Protein AF-A0A1I5VXQ2-F1 (afdb_monomer_lite)

Foldseek 3Di:
DDCVPPDPVDLVPDDLVSLLVLCVVLPPPPSVPDDSVVSVVSSVVSVVVVVVVVVVVVVVVVVVVVVVVVVVVVVVVVVVVVVVVVVVVVVVVVVVVVVVVVVVVVVVPPDDDDDDDDDDDDDDDDDDDDDDDPDDDPPPVVVVVVVVVVVVVVVVVVVVVVVVVVVVVVVVVVVVVVVVVVVVVVVPPPVVVVVVVVVVVVVVVVVPPPDDDDDDDDDDDDDDDDPPVPVVVVVVVVVVVVVVVVVVVVPPDPVVLVVLLVVCCVPFVASDSCVVVCVVVVQKDKDKAFWDADPVQKIWGHRPLNDDDLAIETGDNVQCVSLVNDGQKTWIAIWHDADVVGSYIYGRGTCDIPNHGSNVSNVFDALVPFDFDAFQEWDQLCDLVCLLPVLSLLCCQQFTDGQLFLEEAEEAPQLCVLVSLLSSQQSCCVVPVQEAEEEEEAQDAPVSLVVSVVRGDHHYRYDHVVDALVVRQSSLVSVLSNLSSCVSVQGGYEYEAEALLRNLVSLQVPDPAPVDADPLRGGPVSVVSSLCSSLSRGAGPVHYTYHYYHYQYDPPPGRSSVVSVVVCVVSGFWYWYADPVCVVVVNPPRTQSQPGYGHPCVSHDDPLSVVLSVLLCVVCVVPDSNVSSVVLSVLSVVDSHSVVSSVVRVVVSVVVVVVPPPDDPCPVVPDD

Radius of gyration: 40.35 Å; chains: 1; bounding box: 129×104×110 Å

Structure (mmCIF, N/CA/C/O backbone):
data_AF-A0A1I5VXQ2-F1
#
_entry.id   AF-A0A1I5VXQ2-F1
#
loop_
_atom_site.group_PDB
_atom_site.id
_atom_site.type_symbol
_atom_site.label_atom_id
_atom_site.label_alt_id
_atom_site.label_comp_id
_atom_site.label_asym_id
_atom_site.label_entity_id
_atom_site.label_seq_id
_atom_site.pdbx_PDB_ins_code
_atom_site.Cartn_x
_atom_site.Cartn_y
_atom_site.Cartn_z
_atom_site.occupancy
_atom_site.B_iso_or_equiv
_atom_site.auth_seq_id
_atom_site.auth_comp_id
_atom_site.auth_asym_id
_atom_site.auth_atom_id
_atom_site.pdbx_PDB_model_num
ATOM 1 N N . MET A 1 1 ? 4.909 31.410 27.597 1.00 44.00 1 MET A N 1
ATOM 2 C CA . MET A 1 1 ? 3.965 32.493 27.950 1.00 44.00 1 MET A CA 1
ATOM 3 C C . MET A 1 1 ? 3.699 33.287 26.690 1.00 44.00 1 MET A C 1
ATOM 5 O O . MET A 1 1 ? 4.608 33.425 25.885 1.00 44.00 1 MET A O 1
ATOM 9 N N . ASP A 1 2 ? 2.451 33.691 26.496 1.00 43.44 2 ASP A N 1
ATOM 10 C CA . ASP A 1 2 ? 1.878 34.095 25.211 1.00 43.44 2 ASP A CA 1
ATOM 11 C C . ASP A 1 2 ? 2.470 35.423 24.692 1.00 43.44 2 ASP A C 1
ATOM 13 O O . ASP A 1 2 ? 2.035 36.508 25.067 1.00 43.44 2 ASP A O 1
ATOM 17 N N . LEU A 1 3 ? 3.508 35.335 23.853 1.00 55.66 3 LEU A N 1
ATOM 18 C CA . LEU A 1 3 ? 4.083 36.457 23.093 1.00 55.66 3 LEU A CA 1
ATOM 19 C C . LEU A 1 3 ? 3.405 36.616 21.720 1.00 55.66 3 LEU A C 1
ATOM 21 O O . LEU A 1 3 ? 3.934 37.302 20.849 1.00 55.66 3 LEU A O 1
ATOM 25 N N . SER A 1 4 ? 2.244 35.988 21.509 1.00 56.12 4 SER A N 1
ATOM 26 C CA . SER A 1 4 ? 1.527 35.957 20.224 1.00 56.12 4 SER A CA 1
ATOM 27 C C . SER A 1 4 ? 1.187 37.342 19.655 1.00 56.12 4 SER A C 1
ATOM 29 O O . SER A 1 4 ? 1.007 37.464 18.448 1.00 56.12 4 SER A O 1
ATOM 31 N N . ASN A 1 5 ? 1.186 38.388 20.490 1.00 58.62 5 ASN A N 1
ATOM 32 C CA . ASN A 1 5 ? 0.961 39.781 20.091 1.00 58.62 5 ASN A CA 1
ATOM 33 C C . ASN A 1 5 ? 2.202 40.694 20.196 1.00 58.62 5 ASN A C 1
ATOM 35 O O . ASN A 1 5 ? 2.060 41.910 20.079 1.00 58.62 5 ASN A O 1
ATOM 39 N N . PHE A 1 6 ? 3.411 40.157 20.416 1.00 73.06 6 PHE A N 1
ATOM 40 C CA . PHE A 1 6 ? 4.620 40.981 20.535 1.00 73.06 6 PHE A CA 1
ATOM 41 C C . PHE A 1 6 ? 5.184 41.365 19.159 1.00 73.06 6 PHE A C 1
ATOM 43 O O . PHE A 1 6 ? 5.725 40.537 18.424 1.00 73.06 6 PHE A O 1
ATOM 50 N N . ASP A 1 7 ? 5.094 42.648 18.815 1.00 76.38 7 ASP A N 1
ATOM 51 C CA . ASP A 1 7 ? 5.579 43.189 17.547 1.00 76.38 7 ASP A CA 1
ATOM 52 C C . ASP A 1 7 ? 7.098 43.434 17.602 1.00 76.38 7 ASP A C 1
ATOM 54 O O . ASP A 1 7 ? 7.579 44.457 18.099 1.00 76.38 7 ASP A O 1
ATOM 58 N N . LEU A 1 8 ? 7.866 42.478 17.077 1.00 73.06 8 LEU A N 1
ATOM 59 C CA . LEU A 1 8 ? 9.327 42.564 16.943 1.00 73.06 8 LEU A CA 1
ATOM 60 C C . LEU A 1 8 ? 9.778 43.609 15.910 1.00 73.06 8 LEU A C 1
ATOM 62 O O . LEU A 1 8 ? 10.892 44.129 16.017 1.00 73.06 8 LEU A O 1
ATOM 66 N N . ASN A 1 9 ? 8.932 43.932 14.926 1.00 72.31 9 ASN A N 1
ATOM 67 C CA . ASN A 1 9 ? 9.263 44.871 13.854 1.00 72.31 9 ASN A CA 1
ATOM 68 C C . ASN A 1 9 ? 9.108 46.323 14.315 1.00 72.31 9 ASN A C 1
ATOM 70 O O . ASN A 1 9 ? 9.836 47.201 13.843 1.00 72.31 9 ASN A O 1
ATOM 74 N N . ASN A 1 10 ? 8.211 46.577 15.273 1.00 80.19 10 ASN A N 1
ATOM 75 C CA . ASN A 1 10 ? 8.069 47.881 15.902 1.00 80.19 10 ASN A CA 1
ATOM 76 C C . ASN A 1 10 ? 7.873 47.801 17.427 1.00 80.19 10 ASN A C 1
ATOM 78 O O . ASN A 1 10 ? 6.761 47.801 17.952 1.00 80.19 10 ASN A O 1
ATOM 82 N N . LEU A 1 11 ? 8.994 47.866 18.154 1.00 83.19 11 LEU A N 1
ATOM 83 C CA . LEU A 1 11 ? 9.034 47.836 19.622 1.00 83.19 11 LEU A CA 1
ATOM 84 C C . LEU A 1 11 ? 8.248 48.969 20.311 1.00 83.19 11 LEU A C 1
ATOM 86 O O . LEU A 1 11 ? 7.981 48.881 21.510 1.00 83.19 11 LEU A O 1
ATOM 90 N N . GLU A 1 12 ? 7.880 50.034 19.595 1.00 83.19 12 GLU A N 1
ATOM 91 C CA . GLU A 1 12 ? 7.087 51.137 20.150 1.00 83.19 12 GLU A CA 1
ATOM 92 C C . GLU A 1 12 ? 5.614 50.757 20.353 1.00 83.19 12 GLU A C 1
ATOM 94 O O . GLU A 1 12 ? 4.972 51.290 21.269 1.00 83.19 12 GLU A O 1
ATOM 99 N N . ASN A 1 13 ? 5.113 49.790 19.576 1.00 83.50 13 ASN A N 1
ATOM 100 C CA . ASN A 1 13 ? 3.732 49.307 19.630 1.00 83.50 13 ASN A CA 1
ATOM 101 C C . ASN A 1 13 ? 3.448 48.452 20.875 1.00 83.50 13 ASN A C 1
ATOM 103 O O . ASN A 1 13 ? 2.312 48.404 21.339 1.00 83.50 13 ASN A O 1
ATOM 107 N N . ASN A 1 14 ? 4.479 47.844 21.465 1.00 86.12 14 ASN A N 1
ATOM 108 C CA . ASN A 1 14 ? 4.328 46.928 22.596 1.00 86.12 14 ASN A CA 1
ATOM 109 C C . ASN A 1 14 ? 4.125 47.658 23.930 1.00 86.12 14 ASN A C 1
ATOM 111 O O . ASN A 1 14 ? 4.615 48.777 24.156 1.00 86.12 14 ASN A O 1
ATOM 115 N N . ASN A 1 15 ? 3.424 47.023 24.864 1.00 87.62 15 ASN A N 1
ATOM 116 C CA . ASN A 1 15 ? 3.231 47.566 26.203 1.00 87.62 15 ASN A CA 1
ATOM 117 C C . ASN A 1 15 ? 4.537 47.492 27.022 1.00 87.62 15 ASN A C 1
ATOM 119 O O . ASN A 1 15 ? 5.411 46.658 26.791 1.00 87.62 15 ASN A O 1
ATOM 123 N N . ILE A 1 16 ? 4.690 48.360 28.029 1.00 86.25 16 ILE A N 1
ATOM 124 C CA . ILE A 1 16 ? 5.880 48.376 28.897 1.00 86.25 16 ILE A CA 1
ATOM 125 C C . ILE A 1 16 ? 6.071 47.049 29.646 1.00 86.25 16 ILE A C 1
ATOM 127 O O . ILE A 1 16 ? 7.200 46.692 29.968 1.00 86.25 16 ILE A O 1
ATOM 131 N N . PHE A 1 17 ? 4.986 46.322 29.920 1.00 85.38 17 PHE A N 1
ATOM 132 C CA . PHE A 1 17 ? 5.044 44.995 30.527 1.00 85.38 17 PHE A CA 1
ATOM 133 C C . PHE A 1 17 ? 5.694 43.976 29.579 1.00 85.38 17 PHE A C 1
ATOM 135 O O . PHE A 1 17 ? 6.665 43.329 29.958 1.00 85.38 17 PHE A O 1
ATOM 142 N N . GLU A 1 18 ? 5.248 43.929 28.325 1.00 85.12 18 GLU A N 1
ATOM 143 C CA . GLU A 1 18 ? 5.781 43.032 27.292 1.00 85.12 18 GLU A CA 1
ATOM 144 C C . GLU A 1 18 ? 7.251 43.338 26.983 1.00 85.12 18 GLU A C 1
ATOM 146 O O . GLU A 1 18 ? 8.084 42.439 26.938 1.00 85.12 18 GLU A O 1
ATOM 151 N N . LEU A 1 19 ? 7.611 44.623 26.884 1.00 86.69 19 LEU A N 1
ATOM 152 C CA . LEU A 1 19 ? 9.002 45.048 26.702 1.00 86.69 19 LEU A CA 1
ATOM 153 C C . LEU A 1 19 ? 9.897 44.645 27.883 1.00 86.69 19 LEU A C 1
ATOM 155 O O . LEU A 1 19 ? 11.084 44.385 27.698 1.00 86.69 19 LEU A O 1
ATOM 159 N N . ARG A 1 20 ? 9.366 44.597 29.110 1.00 89.12 20 ARG A N 1
ATOM 160 C CA . ARG A 1 20 ? 10.133 44.166 30.290 1.00 89.12 20 ARG A CA 1
ATOM 161 C C . ARG A 1 20 ? 10.341 42.663 30.315 1.00 89.12 20 ARG A C 1
ATOM 163 O O . ARG A 1 20 ? 11.440 42.241 30.662 1.00 89.12 20 ARG A O 1
ATOM 170 N N . GLU A 1 21 ? 9.321 41.891 29.965 1.00 86.94 21 GLU A N 1
ATOM 171 C CA . GLU A 1 21 ? 9.427 40.434 29.872 1.00 86.94 21 GLU A CA 1
ATOM 172 C C . GLU A 1 21 ? 10.390 40.038 28.749 1.00 86.94 21 GLU A C 1
ATOM 174 O O . GLU A 1 21 ? 11.389 39.371 29.018 1.00 86.94 21 GLU A O 1
ATOM 179 N N . PHE A 1 22 ? 10.215 40.595 27.548 1.00 87.06 22 PHE A N 1
ATOM 180 C CA . PHE A 1 22 ? 11.137 40.380 26.432 1.00 87.06 22 PHE A CA 1
ATOM 181 C C . PHE A 1 22 ? 12.564 40.852 26.756 1.00 87.06 22 PHE A C 1
ATOM 183 O O . PHE A 1 22 ? 13.548 40.168 26.483 1.00 87.06 22 PHE A O 1
ATOM 190 N N . GLY A 1 23 ? 12.698 42.006 27.418 1.00 88.31 23 GLY A N 1
ATOM 191 C CA . GLY A 1 23 ? 13.985 42.515 27.882 1.00 88.31 23 GLY A CA 1
ATOM 192 C C . GLY A 1 23 ? 14.700 41.568 28.853 1.00 88.31 23 GLY A C 1
ATOM 193 O O . GLY A 1 23 ? 15.923 41.461 28.784 1.00 88.31 23 GLY A O 1
ATOM 194 N N . LYS A 1 24 ? 13.979 40.862 29.738 1.00 88.56 24 LYS A N 1
ATOM 195 C CA . LYS A 1 24 ? 14.582 39.845 30.622 1.00 88.56 24 LYS A CA 1
ATOM 196 C C . LYS A 1 24 ? 15.068 38.644 29.825 1.00 88.56 24 LYS A C 1
ATOM 198 O O . LYS A 1 24 ? 16.165 38.166 30.094 1.00 88.56 24 LYS A O 1
ATOM 203 N N . GLU A 1 25 ? 14.272 38.199 28.860 1.00 86.56 25 GLU A N 1
ATOM 204 C CA . GLU A 1 25 ? 14.551 37.020 28.041 1.00 86.56 25 GLU A CA 1
ATOM 205 C C . GLU A 1 25 ? 15.843 37.179 27.229 1.00 86.56 25 GLU A C 1
ATOM 207 O O . GLU A 1 25 ? 16.706 36.307 27.254 1.00 86.56 25 GLU A O 1
ATOM 212 N N . ILE A 1 26 ? 16.064 38.352 26.626 1.00 87.19 26 ILE A N 1
ATOM 213 C CA . ILE A 1 26 ? 17.305 38.653 25.883 1.00 87.19 26 ILE A CA 1
ATOM 214 C C . ILE A 1 26 ? 18.473 39.124 26.784 1.00 87.19 26 ILE A C 1
ATOM 216 O O . ILE A 1 26 ? 19.555 39.487 26.301 1.00 87.19 26 ILE A O 1
ATOM 220 N N . GLY A 1 27 ? 18.272 39.146 28.107 1.00 86.50 27 GLY A N 1
ATOM 221 C CA . GLY A 1 27 ? 19.312 39.422 29.102 1.00 86.50 27 GLY A CA 1
ATOM 222 C C . GLY A 1 27 ? 19.604 40.903 29.388 1.00 86.50 27 GLY A C 1
ATOM 223 O O . GLY A 1 27 ? 20.707 41.236 29.833 1.00 86.50 27 GLY A O 1
ATOM 224 N N . VAL A 1 28 ? 18.656 41.819 29.165 1.00 89.38 28 VAL A N 1
ATOM 225 C CA . VAL A 1 28 ? 18.781 43.225 29.593 1.00 89.38 28 VAL A CA 1
ATOM 226 C C . VAL A 1 28 ? 18.694 43.304 31.122 1.00 89.38 28 VAL A C 1
ATOM 228 O O . VAL A 1 28 ? 17.677 42.994 31.737 1.00 89.38 28 VAL A O 1
ATOM 231 N N . LYS A 1 29 ? 19.766 43.757 31.779 1.00 88.38 29 LYS A N 1
ATOM 232 C CA . LYS A 1 29 ? 19.790 43.909 33.244 1.00 88.38 29 LYS A CA 1
ATOM 233 C C . LYS A 1 29 ? 18.940 45.099 33.687 1.00 88.38 29 LYS A C 1
ATOM 235 O O . LYS A 1 29 ? 19.084 46.188 33.147 1.00 88.38 29 LYS A O 1
ATOM 240 N N . GLY A 1 30 ? 18.126 44.923 34.730 1.00 85.56 30 GLY A N 1
ATOM 241 C CA . GLY A 1 30 ? 17.417 46.030 35.385 1.00 85.56 30 GLY A CA 1
ATOM 242 C C . GLY A 1 30 ? 16.179 46.551 34.646 1.00 85.56 30 GLY A C 1
ATOM 243 O O . GLY A 1 30 ? 15.839 47.719 34.816 1.00 85.56 30 GLY A O 1
ATOM 244 N N . VAL A 1 31 ? 15.484 45.706 33.873 1.00 85.88 31 VAL A N 1
ATOM 245 C CA . VAL A 1 31 ? 14.305 46.073 33.053 1.00 85.88 31 VAL A CA 1
ATOM 246 C C . VAL A 1 31 ? 13.223 46.895 33.774 1.00 85.88 31 VAL A C 1
ATOM 248 O O . VAL A 1 31 ? 12.551 47.719 33.158 1.00 85.88 31 VAL A O 1
ATOM 251 N N . THR A 1 32 ? 13.055 46.723 35.088 1.00 87.12 32 THR A N 1
ATOM 252 C CA . THR A 1 32 ? 12.044 47.433 35.890 1.00 87.12 32 THR A CA 1
ATOM 253 C C . THR A 1 32 ? 12.412 48.884 36.196 1.00 87.12 32 THR A C 1
ATOM 255 O O . THR A 1 32 ? 11.531 49.662 36.561 1.00 87.12 32 THR A O 1
ATOM 258 N N . ARG A 1 33 ? 13.685 49.269 36.031 1.00 86.94 33 ARG A N 1
ATOM 259 C CA . ARG A 1 33 ? 14.201 50.615 36.336 1.00 86.94 33 ARG A CA 1
ATOM 260 C C . ARG A 1 33 ? 14.025 51.604 35.183 1.00 86.94 33 ARG A C 1
ATOM 262 O O . ARG A 1 33 ? 14.044 52.807 35.420 1.00 86.94 33 ARG A O 1
ATOM 269 N N . TYR A 1 34 ? 13.845 51.108 33.962 1.00 88.38 34 TYR A N 1
ATOM 270 C CA . TYR A 1 34 ? 13.802 51.936 32.759 1.00 88.38 34 TYR A CA 1
ATOM 271 C C . TYR A 1 34 ? 12.378 52.362 32.400 1.00 88.38 34 TYR A C 1
ATOM 273 O O . TYR A 1 34 ? 11.405 51.618 32.587 1.00 88.38 34 TYR A O 1
ATOM 281 N N . ARG A 1 35 ? 12.268 53.582 31.860 1.00 88.56 35 ARG A N 1
ATOM 282 C CA . ARG A 1 35 ? 11.053 54.065 31.187 1.00 88.56 35 ARG A CA 1
ATOM 283 C C . ARG A 1 35 ? 10.961 53.430 29.796 1.00 88.56 35 ARG A C 1
ATOM 285 O O . ARG A 1 35 ? 11.981 53.041 29.239 1.00 88.56 35 ARG A O 1
ATOM 292 N N . LYS A 1 36 ? 9.752 53.355 29.223 1.00 87.38 36 LYS A N 1
ATOM 293 C CA . LYS A 1 36 ? 9.475 52.647 27.955 1.00 87.38 36 LYS A CA 1
ATOM 294 C C . LYS A 1 36 ? 10.476 52.988 26.835 1.00 87.38 36 LYS A C 1
ATOM 296 O O . LYS A 1 36 ? 11.046 52.076 26.255 1.00 87.38 36 LYS A O 1
ATOM 301 N N . ALA A 1 37 ? 10.755 54.272 26.599 1.00 86.94 37 ALA A N 1
ATOM 302 C CA . ALA A 1 37 ? 11.704 54.708 25.567 1.00 86.94 37 ALA A CA 1
ATOM 303 C C . ALA A 1 37 ? 13.142 54.202 25.808 1.00 86.94 37 ALA A C 1
ATOM 305 O O . ALA A 1 37 ? 13.775 53.671 24.902 1.00 86.94 37 ALA A O 1
ATOM 306 N N . GLU A 1 38 ? 13.634 54.295 27.045 1.00 87.44 38 GLU A N 1
ATOM 307 C CA . GLU A 1 38 ? 14.990 53.863 27.414 1.00 87.44 38 GLU A CA 1
ATOM 308 C C . GLU A 1 38 ? 15.130 52.330 27.399 1.00 87.44 38 GLU A C 1
ATOM 310 O O . GLU A 1 38 ? 16.177 51.785 27.050 1.00 87.44 38 GLU A O 1
ATOM 315 N N . LEU A 1 39 ? 14.054 51.614 27.741 1.00 89.62 39 LEU A N 1
ATOM 316 C CA . LEU A 1 39 ? 14.008 50.157 27.669 1.00 89.62 39 LEU A CA 1
ATOM 317 C C . LEU A 1 39 ? 14.068 49.664 26.216 1.00 89.62 39 LEU A C 1
ATOM 319 O O . LEU A 1 39 ? 14.796 48.716 25.933 1.00 89.62 39 LEU A O 1
ATOM 323 N N . ILE A 1 40 ? 13.364 50.334 25.297 1.00 88.94 40 ILE A N 1
ATOM 324 C CA . ILE A 1 40 ? 13.407 50.028 23.860 1.00 88.94 40 ILE A CA 1
ATOM 325 C C . ILE A 1 40 ? 14.829 50.197 23.312 1.00 88.94 40 ILE A C 1
ATOM 327 O O . ILE A 1 40 ? 15.299 49.327 22.580 1.00 88.94 40 ILE A O 1
ATOM 331 N N . GLU A 1 41 ? 15.541 51.266 23.680 1.00 88.94 41 GLU A N 1
ATOM 332 C CA . GLU A 1 41 ? 16.927 51.460 23.231 1.00 88.94 41 GLU A CA 1
ATOM 333 C C . GLU A 1 41 ? 17.861 50.351 23.721 1.00 88.94 41 GLU A C 1
ATOM 335 O O . GLU A 1 41 ? 18.623 49.793 22.931 1.00 88.94 41 GLU A O 1
ATOM 340 N N . ARG A 1 42 ? 17.752 49.959 24.995 1.00 87.44 42 ARG A N 1
ATOM 341 C CA . ARG A 1 42 ? 18.568 48.871 25.558 1.00 87.44 42 ARG A CA 1
ATOM 342 C C . ARG A 1 42 ? 18.260 47.514 24.931 1.00 87.44 42 ARG A C 1
ATOM 344 O O . ARG A 1 42 ? 19.172 46.711 24.742 1.00 87.44 42 ARG A O 1
ATOM 351 N N . ILE A 1 43 ? 16.996 47.264 24.591 1.00 89.06 43 ILE A N 1
ATOM 352 C CA . ILE A 1 43 ? 16.579 46.062 23.860 1.00 89.06 43 ILE A CA 1
ATOM 353 C C . ILE A 1 43 ? 17.186 46.064 22.452 1.00 89.06 43 ILE A C 1
ATOM 355 O O . ILE A 1 43 ? 17.807 45.077 22.060 1.00 89.06 43 ILE A O 1
ATOM 359 N N . LYS A 1 44 ? 17.102 47.183 21.718 1.00 88.75 44 LYS A N 1
ATOM 360 C CA . LYS A 1 44 ? 17.715 47.326 20.383 1.00 88.75 44 LYS A CA 1
ATOM 361 C C . LYS A 1 44 ? 19.233 47.136 20.423 1.00 88.75 44 LYS A C 1
ATOM 363 O O . LYS A 1 44 ? 19.788 46.461 19.558 1.00 88.75 44 LYS A O 1
ATOM 368 N N . GLU A 1 45 ? 19.909 47.694 21.425 1.00 88.88 45 GLU A N 1
ATOM 369 C CA . GLU A 1 45 ? 21.356 47.528 21.601 1.00 88.88 45 GLU A CA 1
ATOM 370 C C . GLU A 1 45 ? 21.729 46.062 21.873 1.00 88.88 45 GLU A C 1
ATOM 372 O O . GLU A 1 45 ? 22.691 45.545 21.300 1.00 88.88 45 GLU A O 1
ATOM 377 N N . ARG A 1 46 ? 20.953 45.364 22.711 1.00 89.44 46 ARG A N 1
ATOM 378 C CA . ARG A 1 46 ? 21.201 43.954 23.033 1.00 89.44 46 ARG A CA 1
ATOM 379 C C . ARG A 1 46 ? 20.968 43.036 21.834 1.00 89.44 46 ARG A C 1
ATOM 381 O O . ARG A 1 46 ? 21.785 42.148 21.609 1.00 89.44 46 ARG A O 1
ATOM 388 N N . LEU A 1 47 ? 19.924 43.289 21.044 1.00 87.44 47 LEU A N 1
ATOM 389 C CA . LEU A 1 47 ? 19.648 42.551 19.807 1.00 87.44 47 LEU A CA 1
ATOM 390 C C . LEU A 1 47 ? 20.771 42.712 18.773 1.00 87.44 47 LEU A C 1
ATOM 392 O O . LEU A 1 47 ? 21.159 41.733 18.144 1.00 87.44 47 LEU A O 1
ATOM 396 N N . ARG A 1 48 ? 21.353 43.913 18.640 1.00 86.75 48 ARG A N 1
ATOM 397 C CA . ARG A 1 48 ? 22.518 44.126 17.760 1.00 86.75 48 ARG A CA 1
ATOM 398 C C . ARG A 1 48 ? 23.734 43.314 18.203 1.00 86.75 48 ARG A C 1
ATOM 400 O O . ARG A 1 48 ? 24.352 42.663 17.371 1.00 86.75 48 ARG A O 1
ATOM 407 N N . LYS A 1 49 ? 24.041 43.302 19.504 1.00 87.19 49 LYS A N 1
ATOM 408 C CA . LYS A 1 49 ? 25.167 42.513 20.038 1.00 87.19 49 LYS A CA 1
ATOM 409 C C . LYS A 1 49 ? 24.971 41.011 19.828 1.00 87.19 49 LYS A C 1
ATOM 411 O O . LYS A 1 49 ? 25.910 40.339 19.428 1.00 87.19 49 LYS A O 1
ATOM 416 N N . LEU A 1 50 ? 23.752 40.507 20.029 1.00 86.81 50 LEU A N 1
ATOM 417 C CA . LEU A 1 50 ? 23.421 39.101 19.774 1.00 86.81 50 LEU A CA 1
ATOM 418 C C . LEU A 1 50 ? 23.586 38.727 18.292 1.00 86.81 50 LEU A C 1
ATOM 420 O O . LEU A 1 50 ? 24.113 37.661 17.990 1.00 86.81 50 LEU A O 1
ATOM 424 N N . ALA A 1 51 ? 23.199 39.612 17.369 1.00 82.31 51 ALA A N 1
ATOM 425 C CA . ALA A 1 51 ? 23.400 39.390 15.937 1.00 82.31 51 ALA A CA 1
ATOM 426 C C . ALA A 1 51 ? 24.894 39.357 15.556 1.00 82.31 51 ALA A C 1
ATOM 428 O O . ALA A 1 51 ? 25.318 38.501 14.782 1.00 82.31 51 ALA A O 1
ATOM 429 N N . GLU A 1 52 ? 25.710 40.246 16.132 1.00 83.31 52 GLU A N 1
ATOM 430 C CA . GLU A 1 52 ? 27.164 40.256 15.921 1.00 83.31 52 GLU A CA 1
ATOM 431 C C . GLU A 1 52 ? 27.855 39.010 16.505 1.00 83.31 52 GLU A C 1
ATOM 433 O O . GLU A 1 52 ? 28.777 38.474 15.886 1.00 83.31 52 GLU A O 1
ATOM 438 N N . GLU A 1 53 ? 27.407 38.529 17.669 1.00 85.19 53 GLU A N 1
ATOM 439 C CA . GLU A 1 53 ? 27.892 37.293 18.302 1.00 85.19 53 GLU A CA 1
ATOM 440 C C . GLU A 1 53 ? 27.568 36.062 17.437 1.00 85.19 53 GLU A C 1
ATOM 442 O O . GLU A 1 53 ? 28.475 35.297 17.104 1.00 85.19 53 GLU A O 1
ATOM 447 N N . GLN A 1 54 ? 26.322 35.930 16.964 1.00 80.44 54 GLN A N 1
ATOM 448 C CA . GLN A 1 54 ? 25.914 34.832 16.076 1.00 80.44 54 GLN A CA 1
ATOM 449 C C . GLN A 1 54 ? 26.667 34.843 14.741 1.00 80.44 54 GLN A C 1
ATOM 451 O O . GLN A 1 54 ? 27.064 33.795 14.231 1.00 80.44 54 GLN A O 1
ATOM 456 N N . GLN A 1 55 ? 26.907 36.026 14.171 1.00 78.62 55 GLN A N 1
ATOM 457 C CA . GLN A 1 55 ? 27.637 36.140 12.913 1.00 78.62 55 GLN A CA 1
ATOM 458 C C . GLN A 1 55 ? 29.122 35.783 13.074 1.00 78.62 55 GLN A C 1
ATOM 460 O O . GLN A 1 55 ? 29.709 35.189 12.168 1.00 78.62 55 GLN A O 1
ATOM 465 N N . ARG A 1 56 ? 29.731 36.083 14.230 1.00 79.44 56 ARG A N 1
ATOM 466 C CA . ARG A 1 56 ? 31.099 35.643 14.554 1.00 79.44 56 ARG A CA 1
ATOM 467 C C . ARG A 1 56 ? 31.190 34.136 14.759 1.00 79.44 56 ARG A C 1
ATOM 469 O O . ARG A 1 56 ? 32.118 33.536 14.227 1.00 79.44 56 ARG A O 1
ATOM 476 N N . GLU A 1 57 ? 30.238 33.525 15.461 1.00 80.69 57 GLU A N 1
ATOM 477 C CA . GLU A 1 57 ? 30.190 32.063 15.618 1.00 80.69 57 GLU A CA 1
ATOM 478 C C . GLU A 1 57 ? 30.012 31.350 14.274 1.00 80.69 57 GLU A C 1
ATOM 480 O O . GLU A 1 57 ? 30.680 30.353 14.000 1.00 80.69 57 GLU A O 1
ATOM 485 N N . TRP A 1 58 ? 29.161 31.887 13.397 1.00 77.19 58 TRP A N 1
ATOM 486 C CA . TRP A 1 58 ? 28.964 31.339 12.056 1.00 77.19 58 TRP A CA 1
ATOM 487 C C . TRP A 1 58 ? 30.226 31.447 11.184 1.00 77.19 58 TRP A C 1
ATOM 489 O O . TRP A 1 58 ? 30.568 30.507 10.466 1.00 77.19 58 TRP A O 1
ATOM 499 N N . LEU A 1 59 ? 30.954 32.568 11.267 1.00 77.94 59 LEU A N 1
ATOM 500 C CA . LEU A 1 59 ? 32.228 32.748 10.562 1.00 77.94 59 LEU A CA 1
ATOM 501 C C . LEU A 1 59 ? 33.337 31.838 11.114 1.00 77.94 59 LEU A C 1
ATOM 503 O O . LEU A 1 59 ? 34.122 31.315 10.324 1.00 77.94 59 LEU A O 1
ATOM 507 N N . ALA A 1 60 ? 33.383 31.619 12.431 1.00 79.12 60 ALA A N 1
ATOM 508 C CA . ALA A 1 60 ? 34.343 30.716 13.066 1.00 79.12 60 ALA A CA 1
ATOM 509 C C . ALA A 1 60 ? 34.121 29.257 12.632 1.00 79.12 60 ALA A C 1
ATOM 511 O O . ALA A 1 60 ? 35.066 28.608 12.188 1.00 79.12 60 ALA A O 1
ATOM 512 N N . LYS A 1 61 ? 32.864 28.785 12.624 1.00 77.50 61 LYS A N 1
ATOM 513 C CA . LYS A 1 61 ? 32.517 27.438 12.136 1.00 77.50 61 LYS A CA 1
ATOM 514 C C . LYS A 1 61 ? 32.896 27.221 10.670 1.00 77.50 61 LYS A C 1
ATOM 516 O O . LYS A 1 61 ? 33.404 26.164 10.318 1.00 77.50 61 LYS A O 1
ATOM 521 N N . ARG A 1 62 ? 32.724 28.236 9.811 1.00 73.50 62 ARG A N 1
ATOM 522 C CA . ARG A 1 62 ? 33.151 28.147 8.400 1.00 73.50 62 ARG A CA 1
ATOM 523 C C . ARG A 1 62 ? 34.666 28.125 8.215 1.00 73.50 62 ARG A C 1
ATOM 525 O O . ARG A 1 62 ? 35.124 27.584 7.214 1.00 73.50 62 ARG A O 1
ATOM 532 N N . GLN A 1 63 ? 35.433 28.740 9.115 1.00 69.44 63 GLN A N 1
ATOM 533 C CA . GLN A 1 63 ? 36.896 28.681 9.063 1.00 69.44 63 GLN A CA 1
ATOM 534 C C . GLN A 1 63 ? 37.426 27.325 9.540 1.00 69.44 63 GLN A C 1
ATOM 536 O O . GLN A 1 63 ? 38.344 26.802 8.911 1.00 69.44 63 GLN A O 1
ATOM 541 N N . GLU A 1 64 ? 36.813 26.722 10.562 1.00 66.88 64 GLU A N 1
ATOM 542 C CA . GLU A 1 64 ? 37.120 25.347 10.990 1.00 66.88 64 GLU A CA 1
ATOM 543 C C . GLU A 1 64 ? 36.796 24.331 9.879 1.00 66.88 64 GLU A C 1
ATOM 545 O O . GLU A 1 64 ? 37.657 23.538 9.501 1.00 66.88 64 GLU A O 1
ATOM 550 N N . GLU A 1 65 ? 35.631 24.444 9.228 1.00 57.91 65 GLU A N 1
ATOM 551 C CA . GLU A 1 65 ? 35.253 23.592 8.082 1.00 57.91 65 GLU A CA 1
ATOM 552 C C . GLU A 1 65 ? 36.184 23.730 6.860 1.00 57.91 65 GLU A C 1
ATOM 554 O O . GLU A 1 65 ? 36.245 22.833 6.015 1.00 57.91 65 GLU A O 1
ATOM 559 N N . GLN A 1 66 ? 36.887 24.859 6.719 1.00 54.81 66 GLN A N 1
ATOM 560 C CA . GLN A 1 66 ? 37.860 25.073 5.642 1.00 54.81 66 GLN A CA 1
ATOM 561 C C . GLN A 1 66 ? 39.262 24.564 5.994 1.00 54.81 66 GLN A C 1
ATOM 563 O O . GLN A 1 66 ? 39.999 24.181 5.084 1.00 54.81 66 GLN A O 1
ATOM 568 N N . GLN A 1 67 ? 39.631 24.529 7.277 1.00 51.22 67 GLN A N 1
ATOM 569 C CA . GLN A 1 67 ? 40.915 23.982 7.724 1.00 51.22 67 GLN A CA 1
ATOM 570 C C . GLN A 1 67 ? 40.935 22.446 7.698 1.00 51.22 67 GLN A C 1
ATOM 572 O O . GLN A 1 67 ? 41.962 21.876 7.337 1.00 51.22 67 GLN A O 1
ATOM 577 N N . ASP A 1 68 ? 39.798 21.781 7.933 1.00 54.81 68 ASP A N 1
ATOM 578 C CA . ASP A 1 68 ? 39.693 20.311 7.867 1.00 54.81 68 ASP A CA 1
ATOM 579 C C . ASP A 1 68 ? 39.724 19.729 6.439 1.00 54.81 68 ASP A C 1
ATOM 581 O O . ASP A 1 68 ? 39.937 18.530 6.259 1.00 54.81 68 ASP A O 1
ATOM 585 N N . LYS A 1 69 ? 39.565 20.556 5.395 1.00 51.56 69 LYS A N 1
ATOM 586 C CA . LYS A 1 69 ? 39.600 20.101 3.988 1.00 51.56 69 LYS A CA 1
ATOM 587 C C . LYS A 1 69 ? 40.998 20.059 3.367 1.00 51.56 69 LYS A C 1
ATOM 589 O O . LYS A 1 69 ? 41.206 19.340 2.394 1.00 51.56 69 LYS A O 1
ATOM 594 N N . GLN A 1 70 ? 41.964 20.793 3.919 1.00 43.31 70 GLN A N 1
ATOM 595 C CA . GLN A 1 70 ? 43.322 20.869 3.360 1.00 43.31 70 GLN A CA 1
ATOM 596 C C . GLN A 1 70 ? 44.161 19.579 3.494 1.00 43.31 70 GLN A C 1
ATOM 598 O O . GLN A 1 70 ? 44.931 19.306 2.573 1.00 43.31 70 GLN A O 1
ATOM 603 N N . PRO A 1 71 ? 44.030 18.755 4.555 1.00 48.00 71 PRO A N 1
ATOM 604 C CA . PRO A 1 71 ? 44.758 17.485 4.641 1.00 48.00 71 PRO A CA 1
ATOM 605 C C . PRO A 1 71 ? 44.226 16.419 3.667 1.00 48.00 71 PRO A C 1
ATOM 607 O O . PRO A 1 71 ? 45.006 15.665 3.093 1.00 48.00 71 PRO A O 1
ATOM 610 N N . GLN A 1 72 ? 42.909 16.394 3.421 1.00 51.78 72 GLN A N 1
ATOM 611 C CA . GLN A 1 72 ? 42.258 15.359 2.603 1.00 51.78 72 GLN A CA 1
ATOM 612 C C . GLN A 1 72 ? 42.525 15.513 1.098 1.00 51.78 72 GLN A C 1
ATOM 614 O O . GLN A 1 72 ? 42.636 14.515 0.388 1.00 51.78 72 GLN A O 1
ATOM 619 N N . GLU A 1 73 ? 42.683 16.743 0.597 1.00 50.06 73 GLU A N 1
ATOM 620 C CA . GLU A 1 73 ? 43.056 16.969 -0.809 1.00 50.06 73 GLU A CA 1
ATOM 621 C C . GLU A 1 73 ? 44.518 16.587 -1.098 1.00 50.06 73 GLU A C 1
ATOM 623 O O . GLU A 1 73 ? 44.827 16.150 -2.207 1.00 50.06 73 GLU A O 1
ATOM 628 N N . GLN A 1 74 ? 45.415 16.693 -0.109 1.00 48.78 74 GLN A N 1
ATOM 629 C CA . GLN A 1 74 ? 46.820 16.293 -0.258 1.00 48.78 74 GLN A CA 1
ATOM 630 C C . GLN A 1 74 ? 47.001 14.770 -0.205 1.00 48.78 74 GLN A C 1
ATOM 632 O O . GLN A 1 74 ? 47.781 14.230 -0.990 1.00 48.78 74 GLN A O 1
ATOM 637 N N . GLU A 1 75 ? 46.249 14.070 0.650 1.00 53.88 75 GLU A N 1
ATOM 638 C CA . GLU A 1 75 ? 46.222 12.599 0.662 1.00 53.88 75 GLU A CA 1
ATOM 639 C C . GLU A 1 75 ? 45.608 12.038 -0.628 1.00 53.88 75 GLU A C 1
ATOM 641 O O . GLU A 1 75 ? 46.176 11.129 -1.230 1.00 53.88 75 GLU A O 1
ATOM 646 N N . ALA A 1 76 ? 44.519 12.632 -1.129 1.00 55.12 76 ALA A N 1
ATOM 647 C CA . ALA A 1 76 ? 43.906 12.207 -2.389 1.00 55.12 76 ALA A CA 1
ATOM 648 C C . ALA A 1 76 ? 44.847 12.386 -3.596 1.00 55.12 76 ALA A C 1
ATOM 650 O O . ALA A 1 76 ? 44.912 11.516 -4.462 1.00 55.12 76 ALA A O 1
ATOM 651 N N . GLN A 1 77 ? 45.627 13.472 -3.647 1.00 59.41 77 GLN A N 1
ATOM 652 C CA . GLN A 1 77 ? 46.611 13.688 -4.718 1.00 59.41 77 GLN A CA 1
ATOM 653 C C . GLN A 1 77 ? 47.807 12.727 -4.641 1.00 59.41 77 GLN A C 1
ATOM 655 O O . GLN A 1 77 ? 48.343 12.349 -5.683 1.00 59.41 77 GLN A O 1
ATOM 660 N N . GLN A 1 78 ? 48.214 12.300 -3.441 1.00 62.06 78 GLN A N 1
ATOM 661 C CA . GLN A 1 78 ? 49.268 11.292 -3.280 1.00 62.06 78 GLN A CA 1
ATOM 662 C C . GLN A 1 78 ? 48.808 9.893 -3.697 1.00 62.06 78 GLN A C 1
ATOM 664 O O . GLN A 1 78 ? 49.587 9.166 -4.308 1.00 62.06 78 GLN A O 1
ATOM 669 N N . VAL A 1 79 ? 47.550 9.535 -3.423 1.00 66.44 79 VAL A N 1
ATOM 670 C CA . VAL A 1 79 ? 46.975 8.249 -3.851 1.00 66.44 79 VAL A CA 1
ATOM 671 C C . VAL A 1 79 ? 46.851 8.191 -5.376 1.00 66.44 79 VAL A C 1
ATOM 673 O O . VAL A 1 79 ? 47.278 7.211 -5.977 1.00 66.44 79 VAL A O 1
ATOM 676 N N . ILE A 1 80 ? 46.396 9.274 -6.017 1.00 69.12 80 ILE A N 1
ATOM 677 C CA . ILE A 1 80 ? 46.293 9.347 -7.486 1.00 69.12 80 ILE A CA 1
ATOM 678 C C . ILE A 1 80 ? 47.678 9.247 -8.152 1.00 69.12 80 ILE A C 1
ATOM 680 O O . ILE A 1 80 ? 47.832 8.548 -9.148 1.00 69.12 80 ILE A O 1
ATOM 684 N N . GLN A 1 81 ? 48.715 9.878 -7.585 1.00 66.19 81 GLN A N 1
ATOM 685 C CA . GLN A 1 81 ? 50.083 9.752 -8.112 1.00 66.19 81 GLN A CA 1
ATOM 686 C C . GLN A 1 81 ? 50.675 8.347 -7.938 1.00 66.19 81 GLN A C 1
ATOM 688 O O . GLN A 1 81 ? 51.489 7.928 -8.760 1.00 66.19 81 GLN A O 1
ATOM 693 N N . GLN A 1 82 ? 50.296 7.619 -6.883 1.00 65.31 82 GLN A N 1
ATOM 694 C CA . GLN A 1 82 ? 50.729 6.233 -6.690 1.00 65.31 82 GLN A CA 1
ATOM 695 C C . GLN A 1 82 ? 50.027 5.276 -7.659 1.00 65.31 82 GLN A C 1
ATOM 697 O O . GLN A 1 82 ? 50.688 4.389 -8.199 1.00 65.31 82 GLN A O 1
ATOM 702 N N . GLU A 1 83 ? 48.737 5.488 -7.935 1.00 64.56 83 GLU A N 1
ATOM 703 C CA . GLU A 1 83 ? 47.993 4.710 -8.935 1.00 64.56 83 GLU A CA 1
ATOM 704 C C . GLU A 1 83 ? 48.520 4.963 -10.357 1.00 64.56 83 GLU A C 1
ATOM 706 O O . GLU A 1 83 ? 48.764 4.008 -11.092 1.00 64.56 83 GLU A O 1
ATOM 711 N N . GLU A 1 84 ? 48.825 6.215 -10.724 1.00 65.19 84 GLU A N 1
ATOM 712 C CA . GLU A 1 84 ? 49.411 6.531 -12.037 1.00 65.19 84 GLU A CA 1
ATOM 713 C C . GLU A 1 84 ? 50.806 5.908 -12.236 1.00 65.19 84 GLU A C 1
ATOM 715 O O . GLU A 1 84 ? 51.141 5.477 -13.341 1.00 65.19 84 GLU A O 1
ATOM 720 N N . GLN A 1 85 ? 51.622 5.821 -11.178 1.00 67.25 85 GLN A N 1
ATOM 721 C CA . GLN A 1 85 ? 52.933 5.159 -11.240 1.00 67.25 85 GLN A CA 1
ATOM 722 C C . GLN A 1 85 ? 52.814 3.634 -11.341 1.00 67.25 85 GLN A C 1
ATOM 724 O O . GLN A 1 85 ? 53.619 3.004 -12.031 1.00 67.25 85 GLN A O 1
ATOM 729 N N . GLN A 1 86 ? 51.810 3.035 -10.695 1.00 64.69 86 GLN A N 1
ATOM 730 C CA . GLN A 1 86 ? 51.521 1.606 -10.832 1.00 64.69 86 GLN A CA 1
ATOM 731 C C . GLN A 1 86 ? 51.002 1.262 -12.231 1.00 64.69 86 GLN A C 1
ATOM 733 O O . GLN A 1 86 ? 51.463 0.286 -12.823 1.00 64.69 86 GLN A O 1
ATOM 738 N N . ASP A 1 87 ? 50.122 2.086 -12.799 1.00 64.38 87 ASP A N 1
ATOM 739 C CA . ASP A 1 87 ? 49.605 1.878 -14.153 1.00 64.38 87 ASP A CA 1
ATOM 740 C C . ASP A 1 87 ? 50.689 2.048 -15.227 1.00 64.38 87 ASP A C 1
ATOM 742 O O . ASP A 1 87 ? 50.691 1.316 -16.220 1.00 64.38 87 ASP A O 1
ATOM 746 N N . GLN A 1 88 ? 51.654 2.954 -15.025 1.00 65.56 88 GLN A N 1
ATOM 747 C CA . GLN A 1 88 ? 52.813 3.089 -15.915 1.00 65.56 88 GLN A CA 1
ATOM 748 C C . GLN A 1 88 ? 53.749 1.874 -15.843 1.00 65.56 88 GLN A C 1
ATOM 750 O O . GLN A 1 88 ? 54.152 1.370 -16.890 1.00 65.56 88 GLN A O 1
ATOM 755 N N . ALA A 1 89 ? 54.021 1.343 -14.647 1.00 67.94 89 ALA A N 1
ATOM 756 C CA . ALA A 1 89 ? 54.850 0.144 -14.486 1.00 67.94 89 ALA A CA 1
ATOM 757 C C . ALA A 1 89 ? 54.211 -1.101 -15.135 1.00 67.94 89 ALA A C 1
ATOM 759 O O . ALA A 1 89 ? 54.891 -1.884 -15.796 1.00 67.94 89 ALA A O 1
ATOM 760 N N . VAL A 1 90 ? 52.885 -1.248 -15.024 1.00 66.75 90 VAL A N 1
ATOM 761 C CA . VAL A 1 90 ? 52.135 -2.348 -15.660 1.00 66.75 90 VAL A CA 1
ATOM 762 C C . VAL A 1 90 ? 52.077 -2.193 -17.187 1.00 66.75 90 VAL A C 1
ATOM 764 O O . VAL A 1 90 ? 51.989 -3.187 -17.912 1.00 66.75 90 VAL A O 1
ATOM 767 N N . GLN A 1 91 ? 52.126 -0.963 -17.711 1.00 63.72 91 GLN A N 1
ATOM 768 C CA . GLN A 1 91 ? 52.204 -0.717 -19.154 1.00 63.72 91 GLN A CA 1
ATOM 769 C C . GLN A 1 91 ? 53.600 -0.981 -19.731 1.00 63.72 91 GLN A C 1
ATOM 771 O O . GLN A 1 91 ? 53.675 -1.492 -20.849 1.00 63.72 91 GLN A O 1
ATOM 776 N N . GLU A 1 92 ? 54.672 -0.692 -18.988 1.00 63.72 92 GLU A N 1
ATOM 777 C CA . GLU A 1 92 ? 56.048 -1.018 -19.395 1.00 63.72 92 GLU A CA 1
ATOM 778 C C . GLU A 1 92 ? 56.283 -2.539 -19.420 1.00 63.72 92 GLU A C 1
ATOM 780 O O . GLU A 1 92 ? 56.740 -3.056 -20.439 1.00 63.72 92 GLU A O 1
ATOM 785 N N . GLU A 1 93 ? 55.833 -3.291 -18.403 1.00 61.75 93 GLU A N 1
ATOM 786 C CA . GLU A 1 93 ? 55.930 -4.766 -18.409 1.00 61.75 93 GLU A CA 1
ATOM 787 C C . GLU A 1 93 ? 55.154 -5.405 -19.579 1.00 61.75 93 GLU A C 1
ATOM 789 O O . GLU A 1 93 ? 55.614 -6.362 -20.203 1.00 61.75 93 GLU A O 1
ATOM 794 N N . ARG A 1 94 ? 53.995 -4.841 -19.954 1.00 57.31 94 ARG A N 1
ATOM 795 C CA . ARG A 1 94 ? 53.210 -5.318 -21.110 1.00 57.31 94 ARG A CA 1
ATOM 796 C C . ARG A 1 94 ? 53.852 -5.000 -22.461 1.00 57.31 94 ARG A C 1
ATOM 798 O O . ARG A 1 94 ? 53.528 -5.675 -23.441 1.00 57.31 94 ARG A O 1
ATOM 805 N N . GLN A 1 95 ? 54.697 -3.973 -22.546 1.00 58.03 95 GLN A N 1
ATOM 806 C CA . GLN A 1 95 ? 55.431 -3.636 -23.769 1.00 58.03 95 GLN A CA 1
ATOM 807 C C . GLN A 1 95 ? 56.671 -4.521 -23.940 1.00 58.03 95 GLN A C 1
ATOM 809 O O . GLN A 1 95 ? 56.923 -4.978 -25.059 1.00 58.03 95 GLN A O 1
ATOM 814 N N . ASP A 1 96 ? 57.360 -4.851 -22.846 1.00 57.88 96 ASP A N 1
ATOM 815 C CA . ASP A 1 96 ? 58.502 -5.773 -22.854 1.00 57.88 96 ASP A CA 1
ATOM 816 C C . ASP A 1 96 ? 58.079 -7.209 -23.231 1.00 57.88 96 ASP A C 1
ATOM 818 O O . ASP A 1 96 ? 58.718 -7.844 -24.077 1.00 57.88 96 ASP A O 1
ATOM 822 N N . ASP A 1 97 ? 56.931 -7.687 -22.732 1.00 56.22 97 ASP A N 1
ATOM 823 C CA . ASP A 1 97 ? 56.365 -8.995 -23.112 1.00 56.22 97 ASP A CA 1
ATOM 824 C C . ASP A 1 97 ? 55.936 -9.056 -24.594 1.00 56.22 97 ASP A C 1
ATOM 826 O O . ASP A 1 97 ? 56.017 -10.103 -25.248 1.00 56.22 97 ASP A O 1
ATOM 830 N N . GLN A 1 98 ? 55.503 -7.927 -25.170 1.00 55.81 98 GLN A N 1
ATOM 831 C CA . GLN A 1 98 ? 55.141 -7.843 -26.590 1.00 55.81 98 GLN A CA 1
ATOM 832 C C . GLN A 1 98 ? 56.366 -7.780 -27.512 1.00 55.81 98 GLN A C 1
ATOM 834 O O . GLN A 1 98 ? 56.300 -8.304 -28.629 1.00 55.81 98 GLN A O 1
ATOM 839 N N . GLN A 1 99 ? 57.482 -7.192 -27.065 1.00 54.75 99 GLN A N 1
ATOM 840 C CA . GLN A 1 99 ? 58.747 -7.196 -27.809 1.00 54.75 99 GLN A CA 1
ATOM 841 C C . GLN A 1 99 ? 59.422 -8.573 -27.793 1.00 54.75 99 GLN A C 1
ATOM 843 O O . GLN A 1 99 ? 59.851 -9.042 -28.851 1.00 54.75 99 GLN A O 1
ATOM 848 N N . ALA A 1 100 ? 59.410 -9.280 -26.657 1.00 53.28 100 ALA A N 1
ATOM 849 C CA . ALA A 1 100 ? 59.949 -10.641 -26.560 1.00 53.28 100 ALA A CA 1
ATOM 850 C C . ALA A 1 100 ? 59.212 -11.635 -27.486 1.00 53.28 100 ALA A C 1
ATOM 852 O O . ALA A 1 100 ? 59.836 -12.455 -28.164 1.00 53.28 100 ALA A O 1
ATOM 853 N N . GLY A 1 101 ? 57.884 -11.505 -27.609 1.00 50.44 101 GLY A N 1
ATOM 854 C CA . GLY A 1 101 ? 57.074 -12.331 -28.516 1.00 50.44 101 GLY A CA 1
ATOM 855 C C . GLY A 1 101 ? 57.254 -12.021 -30.012 1.00 50.44 101 GLY A C 1
ATOM 856 O O . GLY A 1 101 ? 56.938 -12.862 -30.862 1.00 50.44 101 GLY A O 1
ATOM 857 N N . GLN A 1 102 ? 57.761 -10.834 -30.364 1.00 52.44 102 GLN A N 1
ATOM 858 C CA . GLN A 1 102 ? 58.069 -10.460 -31.752 1.00 52.44 102 GLN A CA 1
ATOM 859 C C . GLN A 1 102 ? 59.473 -10.915 -32.180 1.00 52.44 102 GLN A C 1
ATOM 861 O O . GLN A 1 102 ? 59.641 -11.325 -33.333 1.00 52.44 102 GLN A O 1
ATOM 866 N N . GLU A 1 103 ? 60.448 -10.949 -31.265 1.00 48.84 103 GLU A N 1
ATOM 867 C CA . GLU A 1 103 ? 61.791 -11.485 -31.538 1.00 48.84 103 GLU A CA 1
ATOM 868 C C . GLU A 1 103 ? 61.796 -13.018 -31.708 1.00 48.84 103 GLU A C 1
ATOM 870 O O . GLU A 1 103 ? 62.461 -13.530 -32.614 1.00 48.84 103 GLU A O 1
ATOM 875 N N . GLU A 1 104 ? 60.975 -13.763 -30.955 1.00 47.97 104 GLU A N 1
ATOM 876 C CA . GLU A 1 104 ? 60.829 -15.221 -31.147 1.00 47.97 104 GLU A CA 1
ATOM 877 C C . GLU A 1 104 ? 60.152 -15.597 -32.478 1.00 47.97 104 GLU A C 1
ATOM 879 O O . GLU A 1 104 ? 60.470 -16.633 -33.072 1.00 47.97 104 GLU A O 1
ATOM 884 N N . ARG A 1 105 ? 59.257 -14.745 -32.999 1.00 45.38 105 ARG A N 1
ATOM 885 C CA . ARG A 1 105 ? 58.602 -14.953 -34.305 1.00 45.38 105 ARG A CA 1
ATOM 886 C C . ARG A 1 105 ? 59.497 -14.602 -35.493 1.00 45.38 105 ARG A C 1
ATOM 888 O O . ARG A 1 105 ? 59.357 -15.224 -36.546 1.00 45.38 105 ARG A O 1
ATOM 895 N N . ALA A 1 106 ? 60.419 -13.654 -35.336 1.00 43.72 106 ALA A N 1
ATOM 896 C CA . ALA A 1 106 ? 61.389 -13.298 -36.371 1.00 43.72 106 ALA A CA 1
ATOM 897 C C . ALA A 1 106 ? 62.493 -14.364 -36.527 1.00 43.72 106 ALA A C 1
ATOM 899 O O . ALA A 1 106 ? 62.919 -14.651 -37.644 1.00 43.72 106 ALA A O 1
ATOM 900 N N . ALA A 1 107 ? 62.888 -15.033 -35.437 1.00 47.47 107 ALA A N 1
ATOM 901 C CA . ALA A 1 107 ? 63.912 -16.083 -35.460 1.00 47.47 107 ALA A CA 1
ATOM 902 C C . ALA A 1 107 ? 63.457 -17.417 -36.098 1.00 47.47 107 ALA A C 1
ATOM 904 O O . ALA A 1 107 ? 64.294 -18.262 -36.413 1.00 47.47 107 ALA A O 1
ATOM 905 N N . GLN A 1 108 ? 62.151 -17.623 -36.312 1.00 46.25 108 GLN A N 1
ATOM 906 C CA . GLN A 1 108 ? 61.604 -18.851 -36.914 1.00 46.25 108 GLN A CA 1
ATOM 907 C C . GLN A 1 108 ? 61.388 -18.775 -38.437 1.00 46.25 108 GLN A C 1
ATOM 909 O O . GLN A 1 108 ? 61.062 -19.795 -39.044 1.00 46.25 108 GLN A O 1
ATOM 914 N N . LEU A 1 109 ? 61.587 -17.612 -39.074 1.00 43.66 109 LEU A N 1
ATOM 915 C CA . LEU A 1 109 ? 61.311 -17.411 -40.508 1.00 43.66 109 LEU A CA 1
ATOM 916 C C . LEU A 1 109 ? 62.551 -17.188 -41.394 1.00 43.66 109 LEU A C 1
ATOM 918 O O . LEU A 1 109 ? 62.417 -17.172 -42.616 1.00 43.66 109 LEU A O 1
ATOM 922 N N . GLU A 1 110 ? 63.760 -17.118 -40.833 1.00 40.03 110 GLU A N 1
ATOM 923 C CA . GLU A 1 110 ? 65.010 -17.047 -41.606 1.00 40.03 110 GLU A CA 1
ATOM 924 C C . GLU A 1 110 ? 65.928 -18.234 -41.274 1.00 40.03 110 GLU A C 1
ATOM 926 O O . GLU A 1 110 ? 66.736 -18.182 -40.349 1.00 40.03 110 GLU A O 1
ATOM 931 N N . GLY A 1 111 ? 65.809 -19.340 -42.022 1.00 33.16 111 GLY A N 1
ATOM 932 C CA . GLY A 1 111 ? 66.659 -20.508 -41.775 1.00 33.16 111 GLY A CA 1
ATOM 933 C C . GLY A 1 111 ? 66.465 -21.749 -42.651 1.00 33.16 111 GLY A C 1
ATOM 934 O O . GLY A 1 111 ? 66.683 -22.849 -42.155 1.00 33.16 111 GLY A O 1
ATOM 935 N N . GLU A 1 112 ? 66.099 -21.628 -43.931 1.00 33.97 112 GLU A N 1
ATOM 936 C CA . GLU A 1 112 ? 66.183 -22.745 -44.892 1.00 33.97 112 GLU A CA 1
ATOM 937 C C . GLU A 1 112 ? 67.069 -22.381 -46.096 1.00 33.97 112 GLU A C 1
ATOM 939 O O . GLU A 1 112 ? 66.617 -21.708 -47.017 1.00 33.97 112 GLU A O 1
ATOM 944 N N . ALA A 1 113 ? 68.327 -22.856 -46.106 1.00 30.11 113 ALA A N 1
ATOM 945 C CA . ALA A 1 113 ? 69.069 -23.239 -47.320 1.00 30.11 113 ALA A CA 1
ATOM 946 C C . ALA A 1 113 ? 70.420 -23.947 -47.015 1.00 30.11 113 ALA A C 1
ATOM 948 O O . ALA A 1 113 ? 71.282 -23.390 -46.343 1.00 30.11 113 ALA A O 1
ATOM 949 N N . ALA A 1 114 ? 70.610 -25.112 -47.661 1.00 31.39 114 ALA A N 1
ATOM 950 C CA . ALA A 1 114 ? 71.861 -25.804 -48.053 1.00 31.39 114 ALA A CA 1
ATOM 951 C C . ALA A 1 114 ? 72.652 -26.718 -47.059 1.00 31.39 114 ALA A C 1
ATOM 953 O O . ALA A 1 114 ? 73.161 -26.300 -46.026 1.00 31.39 114 ALA A O 1
ATOM 954 N N . GLU A 1 115 ? 72.811 -27.992 -47.471 1.00 30.23 115 GLU A N 1
ATOM 955 C CA . GLU A 1 115 ? 73.653 -29.108 -46.946 1.00 30.23 115 GLU A CA 1
ATOM 956 C C . GLU A 1 115 ? 75.184 -28.964 -47.257 1.00 30.23 115 GLU A C 1
ATOM 958 O O . GLU A 1 115 ? 75.513 -28.017 -47.973 1.00 30.23 115 GLU A O 1
ATOM 963 N N . PRO A 1 116 ? 76.143 -29.900 -46.917 1.00 38.53 116 PRO A N 1
ATOM 964 C CA . PRO A 1 116 ? 76.127 -31.156 -46.113 1.00 38.53 116 PRO A CA 1
ATOM 965 C C . PRO A 1 116 ? 77.276 -31.360 -45.048 1.00 38.53 116 PRO A C 1
ATOM 967 O O . PRO A 1 116 ? 78.237 -30.607 -44.958 1.00 38.53 116 PRO A O 1
ATOM 970 N N . LYS A 1 117 ? 77.140 -32.469 -44.279 1.00 31.23 117 LYS A N 1
ATOM 971 C CA . LYS A 1 117 ? 77.944 -33.193 -43.222 1.00 31.23 117 LYS A CA 1
ATOM 972 C C . LYS A 1 117 ? 79.507 -33.263 -43.384 1.00 31.23 117 LYS A C 1
ATOM 974 O O . LYS A 1 117 ? 79.933 -33.033 -44.510 1.00 31.23 117 LYS A O 1
ATOM 979 N N . PRO A 1 118 ? 80.374 -33.750 -42.415 1.00 41.69 118 PRO A N 1
ATOM 980 C CA . PRO A 1 118 ? 80.091 -34.729 -41.323 1.00 41.69 118 PRO A CA 1
ATOM 981 C C . PRO A 1 118 ? 80.978 -34.778 -40.006 1.00 41.69 118 PRO A C 1
ATOM 983 O O . PRO A 1 118 ? 81.990 -34.106 -39.873 1.00 41.69 118 PRO A O 1
ATOM 986 N N . LEU A 1 119 ? 80.636 -35.746 -39.116 1.00 28.50 119 LEU A N 1
ATOM 987 C CA . LEU A 1 119 ? 81.454 -36.586 -38.176 1.00 28.50 119 LEU A CA 1
ATOM 988 C C . LEU A 1 119 ? 81.648 -36.261 -36.657 1.00 28.50 119 LEU A C 1
ATOM 990 O O . LEU A 1 119 ? 82.454 -35.421 -36.289 1.00 28.50 119 LEU A O 1
ATOM 994 N N . LYS A 1 120 ? 81.145 -37.226 -35.836 1.00 30.16 120 LYS A N 1
ATOM 995 C CA . LYS A 1 120 ? 81.688 -37.834 -34.570 1.00 30.16 120 LYS A CA 1
ATOM 996 C C . LYS A 1 120 ? 81.640 -36.974 -33.284 1.00 30.16 120 LYS A C 1
ATOM 998 O O . LYS A 1 120 ? 81.928 -35.801 -33.339 1.00 30.16 120 LYS A O 1
ATOM 1003 N N . ARG A 1 121 ? 81.373 -37.450 -32.053 1.00 29.03 121 ARG A N 1
ATOM 1004 C CA . ARG A 1 121 ? 81.252 -38.750 -31.330 1.00 29.03 121 ARG A CA 1
ATOM 1005 C C . ARG A 1 121 ? 80.484 -38.418 -30.019 1.00 29.03 121 ARG A C 1
ATOM 1007 O O . ARG A 1 121 ? 80.795 -37.409 -29.413 1.00 29.03 121 ARG A O 1
ATOM 1014 N N . GLY A 1 122 ? 79.507 -39.193 -29.543 1.00 28.78 122 GLY A N 1
ATOM 1015 C CA . GLY A 1 122 ? 79.753 -40.157 -28.458 1.00 28.78 122 GLY A CA 1
ATOM 1016 C C . GLY A 1 122 ? 78.579 -40.236 -27.455 1.00 28.78 122 GLY A C 1
ATOM 1017 O O . GLY A 1 122 ? 78.101 -39.226 -26.971 1.00 28.78 122 GLY A O 1
ATOM 1018 N N . ARG A 1 123 ? 78.120 -41.472 -27.223 1.00 30.89 123 ARG A N 1
ATOM 1019 C CA . ARG A 1 123 ? 77.019 -42.017 -26.379 1.00 30.89 123 ARG A CA 1
ATOM 1020 C C . ARG A 1 123 ? 77.244 -41.887 -24.849 1.00 30.89 123 ARG A C 1
ATOM 1022 O O . ARG A 1 123 ? 78.365 -41.525 -24.510 1.00 30.89 123 ARG A O 1
ATOM 1029 N N . PRO A 1 124 ? 76.319 -42.309 -23.930 1.00 41.06 124 PRO A N 1
ATOM 1030 C CA . PRO A 1 124 ? 75.265 -43.368 -24.015 1.00 41.06 124 PRO A CA 1
ATOM 1031 C C . PRO A 1 124 ? 73.842 -42.904 -23.599 1.00 41.06 124 PRO A C 1
ATOM 1033 O O . PRO A 1 124 ? 73.707 -41.876 -22.968 1.00 41.06 124 PRO A O 1
ATOM 1036 N N . ARG A 1 125 ? 72.681 -43.469 -23.986 1.00 29.78 125 ARG A N 1
ATOM 1037 C CA . ARG A 1 125 ? 72.097 -44.818 -24.225 1.00 29.78 125 ARG A CA 1
ATOM 1038 C C . ARG A 1 125 ? 71.589 -45.574 -22.974 1.00 29.78 125 ARG A C 1
ATOM 1040 O O . ARG A 1 125 ? 72.374 -46.266 -22.338 1.00 29.78 125 ARG A O 1
ATOM 1047 N N . LYS A 1 126 ? 70.255 -45.617 -22.796 1.00 28.86 126 LYS A N 1
ATOM 1048 C CA . LYS A 1 126 ? 69.403 -46.807 -22.496 1.00 28.86 126 LYS A CA 1
ATOM 1049 C C . LYS A 1 126 ? 67.918 -46.434 -22.737 1.00 28.86 126 LYS A C 1
ATOM 1051 O O . LYS A 1 126 ? 67.466 -45.461 -22.166 1.00 28.86 126 LYS A O 1
ATOM 1056 N N . ARG A 1 127 ? 67.297 -46.939 -23.822 1.00 26.86 127 ARG A N 1
ATOM 1057 C CA . ARG A 1 127 ? 66.353 -48.099 -23.958 1.00 26.86 127 ARG A CA 1
ATOM 1058 C C . ARG A 1 127 ? 64.899 -47.707 -23.602 1.00 26.86 127 ARG A C 1
ATOM 1060 O O . ARG A 1 127 ? 64.659 -47.442 -22.442 1.00 26.86 127 ARG A O 1
ATOM 1067 N N . LYS A 1 128 ? 63.990 -47.443 -24.559 1.00 26.89 128 LYS A N 1
ATOM 1068 C CA . LYS A 1 128 ? 63.178 -48.312 -25.469 1.00 26.89 128 LYS A CA 1
ATOM 1069 C C . LYS A 1 128 ? 62.151 -49.228 -24.773 1.00 26.89 128 LYS A C 1
ATOM 1071 O O . LYS A 1 128 ? 62.572 -50.261 -24.263 1.00 26.89 128 LYS A O 1
ATOM 1076 N N . MET A 1 129 ? 60.862 -48.877 -24.903 1.00 26.08 129 MET A N 1
ATOM 1077 C CA . MET A 1 129 ? 59.685 -49.659 -25.374 1.00 26.08 129 MET A CA 1
ATOM 1078 C C . MET A 1 129 ? 58.423 -48.854 -24.990 1.00 26.08 129 MET A C 1
ATOM 1080 O O . MET A 1 129 ? 58.272 -48.512 -23.829 1.00 26.08 129 MET A O 1
ATOM 1084 N N . GLU A 1 130 ? 57.760 -48.182 -25.933 1.00 26.83 130 GLU A N 1
ATOM 1085 C CA . GLU A 1 130 ? 56.570 -48.638 -26.686 1.00 26.83 130 GLU A CA 1
ATOM 1086 C C . GLU A 1 130 ? 55.323 -48.926 -25.825 1.00 26.83 130 GLU A C 1
ATOM 1088 O O . GLU A 1 130 ? 55.230 -49.959 -25.177 1.00 26.83 130 GLU A O 1
ATOM 1093 N N . ALA A 1 131 ? 54.376 -47.985 -25.936 1.00 31.05 131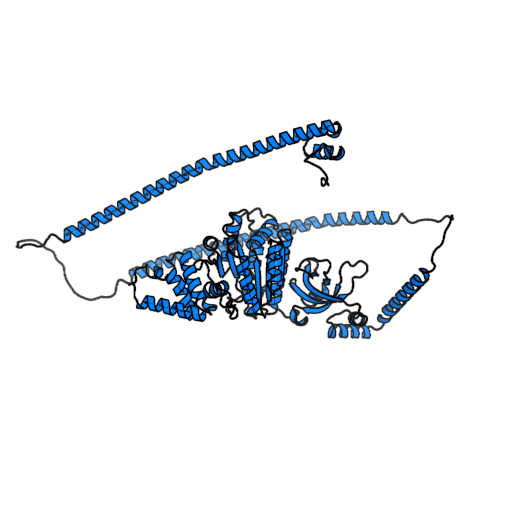 ALA A N 1
ATOM 1094 C CA . ALA A 1 131 ? 52.924 -48.149 -26.028 1.00 31.05 131 ALA A CA 1
ATOM 1095 C C . ALA A 1 131 ? 52.186 -48.941 -24.934 1.00 31.05 131 ALA A C 1
ATOM 1097 O O . ALA A 1 131 ? 51.951 -50.138 -25.070 1.00 31.05 131 ALA A O 1
ATOM 1098 N N . ALA A 1 132 ? 51.679 -48.207 -23.944 1.00 28.62 132 ALA A N 1
ATOM 1099 C CA . ALA A 1 132 ? 50.332 -48.332 -23.381 1.00 28.62 132 ALA A CA 1
ATOM 1100 C C . ALA A 1 132 ? 50.062 -47.087 -22.509 1.00 28.62 132 ALA A C 1
ATOM 1102 O O . ALA A 1 132 ? 51.014 -46.437 -22.095 1.00 28.62 132 ALA A O 1
ATOM 1103 N N . GLU A 1 133 ? 48.788 -46.800 -22.236 1.00 25.77 133 GLU A N 1
ATOM 1104 C CA . GLU A 1 133 ? 48.283 -45.828 -21.242 1.00 25.77 133 GLU A CA 1
ATOM 1105 C C . GLU A 1 133 ? 47.995 -44.398 -21.741 1.00 25.77 133 GLU A C 1
ATOM 1107 O O . GLU A 1 133 ? 48.585 -43.402 -21.337 1.00 25.77 133 GLU A O 1
ATOM 1112 N N . GLU A 1 134 ? 46.931 -44.293 -22.546 1.00 37.91 134 GLU A N 1
ATOM 1113 C CA . GLU A 1 134 ? 45.866 -43.342 -22.210 1.00 37.91 134 GLU A CA 1
ATOM 1114 C C . GLU A 1 134 ? 45.287 -43.732 -20.838 1.00 37.91 134 GLU A C 1
ATOM 1116 O O . GLU A 1 134 ? 44.691 -44.806 -20.725 1.00 37.91 134 GLU A O 1
ATOM 1121 N N . LYS A 1 135 ? 45.491 -42.871 -19.831 1.00 37.91 135 LYS A N 1
ATOM 1122 C CA . LYS A 1 135 ? 44.750 -42.687 -18.557 1.00 37.91 135 LYS A CA 1
ATOM 1123 C C . LYS A 1 135 ? 45.729 -42.384 -17.418 1.00 37.91 135 LYS A C 1
ATOM 1125 O O . LYS A 1 135 ? 46.010 -43.271 -16.633 1.00 37.91 135 LYS A O 1
ATOM 1130 N N . GLU A 1 136 ? 46.192 -41.138 -17.295 1.00 34.81 136 GLU A N 1
ATOM 1131 C CA . GLU A 1 136 ? 46.684 -40.585 -16.015 1.00 34.81 136 GLU A CA 1
ATOM 1132 C C . GLU A 1 136 ? 46.996 -39.078 -16.134 1.00 34.81 136 GLU A C 1
ATOM 1134 O O . GLU A 1 136 ? 48.135 -38.646 -16.084 1.00 34.81 136 GLU A O 1
ATOM 1139 N N . THR A 1 137 ? 45.966 -38.245 -16.308 1.00 32.28 137 THR A N 1
ATOM 1140 C CA . THR A 1 137 ? 46.035 -36.787 -16.029 1.00 32.28 137 THR A CA 1
ATOM 1141 C C . THR A 1 137 ? 44.707 -36.252 -15.475 1.00 32.28 137 THR A C 1
ATOM 1143 O O . THR A 1 137 ? 44.342 -35.100 -15.673 1.00 32.28 137 THR A O 1
ATOM 1146 N N . ALA A 1 138 ? 43.969 -37.101 -14.750 1.00 37.12 138 ALA A N 1
ATOM 1147 C CA . ALA A 1 138 ? 42.776 -36.719 -13.980 1.00 37.12 138 ALA A CA 1
ATOM 1148 C C . ALA A 1 138 ? 42.934 -36.972 -12.463 1.00 37.12 138 ALA A C 1
ATOM 1150 O O . ALA A 1 138 ? 42.003 -36.740 -11.696 1.00 37.12 138 ALA A O 1
ATOM 1151 N N . GLY A 1 139 ? 44.101 -37.461 -12.020 1.00 36.50 139 GLY A N 1
ATOM 1152 C CA . GLY A 1 139 ? 44.357 -37.839 -10.623 1.00 36.50 139 GLY A CA 1
ATOM 1153 C C . GLY A 1 139 ? 44.943 -36.728 -9.748 1.00 36.50 139 GLY A C 1
ATOM 1154 O O . GLY A 1 139 ? 44.652 -36.680 -8.556 1.00 36.50 139 GLY A O 1
ATOM 1155 N N . GLU A 1 140 ? 45.716 -35.801 -10.318 1.00 38.28 140 GLU A N 1
ATOM 1156 C CA . GLU A 1 140 ? 46.425 -34.779 -9.529 1.00 38.28 140 GLU A CA 1
ATOM 1157 C C . GLU A 1 140 ? 45.557 -33.544 -9.239 1.00 38.28 140 GLU A C 1
ATOM 1159 O O . GLU A 1 140 ? 45.649 -32.957 -8.164 1.00 38.28 140 GLU A O 1
ATOM 1164 N N . THR A 1 141 ? 44.605 -33.211 -10.116 1.00 39.72 141 THR A N 1
ATOM 1165 C CA . THR A 1 141 ? 43.658 -32.103 -9.893 1.00 39.72 141 THR A CA 1
ATOM 1166 C C . THR A 1 141 ? 42.571 -32.464 -8.871 1.00 39.72 141 THR A C 1
ATOM 1168 O O . THR A 1 141 ? 42.103 -31.602 -8.133 1.00 39.72 141 THR A O 1
ATOM 1171 N N . ALA A 1 142 ? 42.209 -33.748 -8.757 1.00 43.00 142 ALA A N 1
ATOM 1172 C CA . ALA A 1 142 ? 41.204 -34.221 -7.800 1.00 43.00 142 ALA A CA 1
ATOM 1173 C C . ALA A 1 142 ? 41.736 -34.295 -6.355 1.00 43.00 142 ALA A C 1
ATOM 1175 O O . ALA A 1 142 ? 40.987 -34.051 -5.410 1.00 43.00 142 ALA A O 1
ATOM 1176 N N . GLN A 1 143 ? 43.030 -34.578 -6.162 1.00 42.69 143 GLN A N 1
ATOM 1177 C CA . GLN A 1 143 ? 43.642 -34.596 -4.826 1.00 42.69 143 GLN A CA 1
ATOM 1178 C C . GLN A 1 143 ? 43.853 -33.188 -4.254 1.00 42.69 143 GLN A C 1
ATOM 1180 O O . GLN A 1 143 ? 43.775 -33.007 -3.040 1.00 42.69 143 GLN A O 1
ATOM 1185 N N . GLN A 1 144 ? 44.050 -32.182 -5.110 1.00 43.38 144 GLN A N 1
ATOM 1186 C CA . GLN A 1 144 ? 44.238 -30.796 -4.677 1.00 43.38 144 GLN A CA 1
ATOM 1187 C C . GLN A 1 144 ? 42.907 -30.105 -4.322 1.00 43.38 144 GLN A C 1
ATOM 1189 O O . GLN A 1 144 ? 42.851 -29.355 -3.350 1.00 43.38 144 GLN A O 1
ATOM 1194 N N . LEU A 1 145 ? 41.816 -30.444 -5.022 1.00 46.84 145 LEU A N 1
ATOM 1195 C CA . LEU A 1 145 ? 40.450 -30.012 -4.684 1.00 46.84 145 LEU A CA 1
ATOM 1196 C C . LEU A 1 145 ? 39.914 -30.670 -3.399 1.00 46.84 145 LEU A C 1
ATOM 1198 O O . LEU A 1 145 ? 39.240 -30.014 -2.612 1.00 46.84 145 LEU A O 1
ATOM 1202 N N . HIS A 1 146 ? 40.274 -31.929 -3.126 1.00 46.06 146 HIS A N 1
ATOM 1203 C CA . HIS A 1 146 ? 39.844 -32.620 -1.903 1.00 46.06 146 HIS A CA 1
ATOM 1204 C C . HIS A 1 146 ? 40.579 -32.124 -0.637 1.00 46.06 146 HIS A C 1
ATOM 1206 O O . HIS A 1 146 ? 40.033 -32.211 0.465 1.00 46.06 146 HIS A O 1
ATOM 1212 N N . LEU A 1 147 ? 41.803 -31.592 -0.770 1.00 44.09 147 LEU A N 1
ATOM 1213 C CA . LEU A 1 147 ? 42.540 -31.000 0.356 1.00 44.09 147 LEU A CA 1
ATOM 1214 C C . LEU A 1 147 ? 41.999 -29.613 0.753 1.00 44.09 147 LEU A C 1
ATOM 1216 O O . LEU A 1 147 ? 42.031 -29.275 1.937 1.00 44.09 147 LEU A O 1
ATOM 1220 N N . LEU A 1 148 ? 41.487 -28.840 -0.213 1.00 42.34 148 LEU A N 1
ATOM 1221 C CA . LEU A 1 148 ? 40.874 -27.522 0.006 1.00 42.34 148 LEU A CA 1
ATOM 1222 C C . LEU A 1 148 ? 39.492 -27.639 0.675 1.00 42.34 148 LEU A C 1
ATOM 1224 O O . LEU A 1 148 ? 39.234 -26.963 1.666 1.00 42.34 148 LEU A O 1
ATOM 1228 N N . ASP A 1 149 ? 38.668 -28.597 0.244 1.00 43.41 149 ASP A N 1
ATOM 1229 C CA . ASP A 1 149 ? 37.343 -28.860 0.837 1.00 43.41 149 ASP A CA 1
ATOM 1230 C C . ASP A 1 149 ? 37.451 -29.376 2.295 1.00 43.41 149 ASP A C 1
ATOM 1232 O O . ASP A 1 149 ? 36.676 -29.020 3.183 1.00 43.41 149 ASP A O 1
ATOM 1236 N N . GLN A 1 150 ? 38.501 -30.148 2.609 1.00 41.78 150 GLN A N 1
ATOM 1237 C CA . GLN A 1 150 ? 38.771 -30.581 3.989 1.00 41.78 150 GLN A CA 1
ATOM 1238 C C . GLN A 1 150 ? 39.278 -29.458 4.905 1.00 41.78 150 GLN A C 1
ATOM 1240 O O . GLN A 1 150 ? 39.079 -29.538 6.120 1.00 41.78 150 GLN A O 1
ATOM 1245 N N . THR A 1 151 ? 39.927 -28.426 4.354 1.00 40.75 151 THR A N 1
ATOM 1246 C CA . THR A 1 151 ? 40.380 -27.267 5.138 1.00 40.75 151 THR A CA 1
ATOM 1247 C C . THR A 1 151 ? 39.252 -26.262 5.362 1.00 40.75 151 THR A C 1
ATOM 1249 O O . THR A 1 151 ? 39.131 -25.754 6.477 1.00 40.75 151 THR A O 1
ATOM 1252 N N . GLU A 1 152 ? 38.358 -26.059 4.391 1.00 42.38 152 GLU A N 1
ATOM 1253 C CA . GLU A 1 152 ? 37.153 -25.228 4.557 1.00 42.38 152 GLU A CA 1
ATOM 1254 C C . GLU A 1 152 ? 36.174 -25.827 5.582 1.00 42.38 152 GLU A C 1
ATOM 1256 O O . GLU A 1 152 ? 35.755 -25.135 6.511 1.00 42.38 152 GLU A O 1
ATOM 1261 N N . GLN A 1 153 ? 35.936 -27.145 5.550 1.00 42.25 153 GLN A N 1
ATOM 1262 C CA . GLN A 1 153 ? 35.061 -27.814 6.528 1.00 42.25 153 GLN A CA 1
ATOM 1263 C C . GLN A 1 153 ? 35.618 -27.849 7.965 1.00 42.25 153 GLN A C 1
ATOM 1265 O O . GLN A 1 153 ? 34.859 -28.063 8.919 1.00 42.25 153 GLN A O 1
ATOM 1270 N N . GLN A 1 154 ? 36.934 -27.684 8.151 1.00 40.81 154 GLN A N 1
ATOM 1271 C CA . GLN A 1 154 ? 37.549 -27.534 9.478 1.00 40.81 154 GLN A CA 1
ATOM 1272 C C . GLN A 1 154 ? 37.482 -26.090 9.994 1.00 40.81 154 GLN A C 1
ATOM 1274 O O . GLN A 1 154 ? 37.425 -25.888 11.209 1.00 40.81 154 GLN A O 1
ATOM 1279 N N . ILE A 1 155 ? 37.451 -25.100 9.097 1.00 42.06 155 ILE A N 1
ATOM 1280 C CA . ILE A 1 155 ? 37.300 -23.681 9.443 1.00 42.06 155 ILE A CA 1
ATOM 1281 C C . ILE A 1 155 ? 35.843 -23.376 9.819 1.00 42.06 155 ILE A C 1
ATOM 1283 O O . ILE A 1 155 ? 35.618 -22.731 10.843 1.00 42.06 155 ILE A O 1
ATOM 1287 N N . GLU A 1 156 ? 34.863 -23.921 9.090 1.00 41.19 156 GLU A N 1
ATOM 1288 C CA . GLU A 1 156 ? 33.432 -23.769 9.411 1.00 41.19 156 GLU A CA 1
ATOM 1289 C C . GLU A 1 156 ? 33.076 -24.396 10.768 1.00 41.19 156 GLU A C 1
ATOM 1291 O O . GLU A 1 156 ? 32.498 -23.734 11.630 1.00 41.19 156 GLU A O 1
ATOM 1296 N N . ARG A 1 157 ? 33.562 -25.613 11.058 1.00 42.88 157 ARG A N 1
ATOM 1297 C CA . ARG A 1 157 ? 33.361 -26.248 12.378 1.00 42.88 157 ARG A CA 1
ATOM 1298 C C . ARG A 1 157 ? 34.066 -25.521 13.529 1.00 42.88 157 ARG A C 1
ATOM 1300 O O . ARG A 1 157 ? 33.656 -25.657 14.678 1.00 42.88 157 ARG A O 1
ATOM 1307 N N . GLY A 1 158 ? 35.129 -24.765 13.251 1.00 37.97 158 GLY A N 1
ATOM 1308 C CA . GLY A 1 158 ? 35.821 -23.939 14.245 1.00 37.97 158 GLY A CA 1
ATOM 1309 C C . GLY A 1 158 ? 35.128 -22.602 14.539 1.00 37.97 158 GLY A C 1
ATOM 1310 O O . GLY A 1 158 ? 35.385 -22.006 15.590 1.00 37.97 158 GLY A O 1
ATOM 1311 N N . LEU A 1 159 ? 34.266 -22.136 13.629 1.00 40.94 159 LEU A N 1
ATOM 1312 C CA . LEU A 1 159 ? 33.480 -20.907 13.759 1.00 40.94 159 LEU A CA 1
ATOM 1313 C C . LEU A 1 159 ? 32.153 -21.161 14.491 1.00 40.94 159 LEU A C 1
ATOM 1315 O O . LEU A 1 159 ? 31.823 -20.386 15.391 1.00 40.94 159 LEU A O 1
ATOM 1319 N N . ASP A 1 160 ? 31.490 -22.292 14.232 1.00 40.97 160 ASP A N 1
ATOM 1320 C CA . ASP A 1 160 ? 30.246 -22.677 14.922 1.00 40.97 160 ASP A CA 1
ATOM 1321 C C . ASP A 1 160 ? 30.460 -22.927 16.426 1.00 40.97 160 ASP A C 1
ATOM 1323 O O . ASP A 1 160 ? 29.705 -22.439 17.267 1.00 40.97 160 ASP A O 1
ATOM 1327 N N . VAL A 1 161 ? 31.569 -23.577 16.803 1.00 42.09 161 VAL A N 1
ATOM 1328 C CA . VAL A 1 161 ? 31.898 -23.846 18.220 1.00 42.09 161 VAL A CA 1
ATOM 1329 C C . VAL A 1 161 ? 32.227 -22.558 18.994 1.00 42.09 161 VAL A C 1
ATOM 1331 O O . VAL A 1 161 ? 32.054 -22.501 20.210 1.00 42.09 161 VAL A O 1
ATOM 1334 N N . LYS A 1 162 ? 32.676 -21.493 18.314 1.00 41.12 162 LYS A N 1
ATOM 1335 C CA . LYS A 1 162 ? 32.928 -20.184 18.944 1.00 41.12 162 LYS A CA 1
ATOM 1336 C C . LYS A 1 162 ? 31.670 -19.322 19.048 1.00 41.12 162 LYS A C 1
ATOM 1338 O O . LYS A 1 162 ? 31.597 -18.505 19.967 1.00 41.12 162 LYS A O 1
ATOM 1343 N N . GLN A 1 163 ? 30.700 -19.493 18.148 1.00 42.12 163 GLN A N 1
ATOM 1344 C CA . GLN A 1 163 ? 29.413 -18.798 18.224 1.00 42.12 163 GLN A CA 1
ATOM 1345 C C . GLN A 1 163 ? 28.539 -19.360 19.351 1.00 42.12 163 GLN A C 1
ATOM 1347 O O . GLN A 1 163 ? 28.077 -18.572 20.181 1.00 42.12 163 GLN A O 1
ATOM 1352 N N . GLU A 1 164 ? 28.433 -20.689 19.485 1.00 39.47 164 GLU A N 1
ATOM 1353 C CA . GLU A 1 164 ? 27.641 -21.326 20.553 1.00 39.47 164 GLU A CA 1
ATOM 1354 C C . GLU A 1 164 ? 28.165 -20.997 21.966 1.00 39.47 164 GLU A C 1
ATOM 1356 O O . GLU A 1 164 ? 27.385 -20.737 22.887 1.00 39.47 164 GLU A O 1
ATOM 1361 N N . ASP A 1 165 ? 29.489 -20.927 22.146 1.00 43.62 165 ASP A N 1
ATOM 1362 C CA . ASP A 1 165 ? 30.115 -20.618 23.442 1.00 43.62 165 ASP A CA 1
ATOM 1363 C C . ASP A 1 165 ? 29.988 -19.118 23.809 1.00 43.62 165 ASP A C 1
ATOM 1365 O O . ASP A 1 165 ? 30.020 -18.739 24.985 1.00 43.62 165 ASP A O 1
ATOM 1369 N N . SER A 1 166 ? 29.780 -18.246 22.810 1.00 43.16 166 SER A N 1
ATOM 1370 C CA . SER A 1 166 ? 29.494 -16.818 23.017 1.00 43.16 166 SER A CA 1
ATOM 1371 C C . SER A 1 166 ? 28.024 -16.568 23.371 1.00 43.16 166 SER A C 1
ATOM 1373 O O . SER A 1 166 ? 27.741 -15.795 24.290 1.00 43.16 166 SER A O 1
ATOM 1375 N N . GLU A 1 167 ? 27.092 -17.286 22.735 1.00 42.19 167 GLU A N 1
ATOM 1376 C CA . GLU A 1 167 ? 25.654 -17.173 23.002 1.00 42.19 16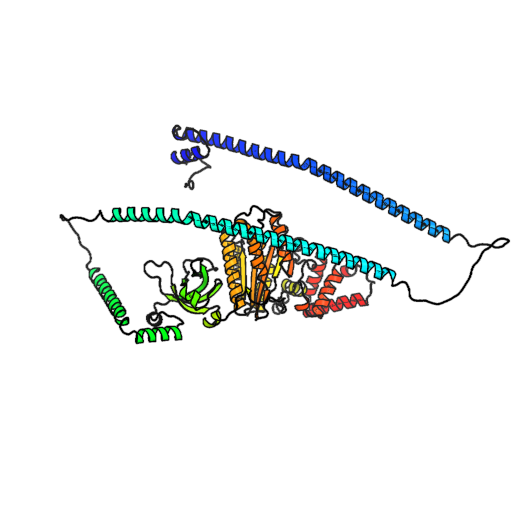7 GLU A CA 1
ATOM 1377 C C . GLU A 1 167 ? 25.287 -17.732 24.381 1.00 42.19 167 GLU A C 1
ATOM 1379 O O . GLU A 1 167 ? 24.521 -17.111 25.122 1.00 42.19 167 GLU A O 1
ATOM 1384 N N . GLN A 1 168 ? 25.905 -18.842 24.805 1.00 44.38 168 GLN A N 1
ATOM 1385 C CA . GLN A 1 168 ? 25.690 -19.395 26.148 1.00 44.38 168 GLN A CA 1
ATOM 1386 C C . GLN A 1 168 ? 26.256 -18.504 27.264 1.00 44.38 168 GLN A C 1
ATOM 1388 O O . GLN A 1 168 ? 25.682 -18.443 28.358 1.00 44.38 168 GLN A O 1
ATOM 1393 N N . ARG A 1 169 ? 27.351 -17.775 27.004 1.00 44.22 169 ARG A N 1
ATOM 1394 C CA . ARG A 1 169 ? 27.866 -16.755 27.934 1.00 44.22 169 ARG A CA 1
ATOM 1395 C C . ARG A 1 169 ? 26.943 -15.545 27.996 1.00 44.22 169 ARG A C 1
ATOM 1397 O O . ARG A 1 169 ? 26.670 -15.071 29.096 1.00 44.22 169 ARG A O 1
ATOM 1404 N N . HIS A 1 170 ? 26.402 -15.103 26.862 1.00 44.56 170 HIS A N 1
ATOM 1405 C CA . HIS A 1 170 ? 25.475 -13.973 26.820 1.00 44.56 170 HIS A CA 1
ATOM 1406 C C . HIS A 1 170 ? 24.151 -14.284 27.539 1.00 44.56 170 HIS A C 1
ATOM 1408 O O . HIS A 1 170 ? 23.672 -13.456 28.311 1.00 44.56 170 HIS A O 1
ATOM 1414 N N . LEU A 1 171 ? 23.609 -15.501 27.391 1.00 43.53 171 LEU A N 1
ATOM 1415 C CA . LEU A 1 171 ? 22.406 -15.935 28.115 1.00 43.53 171 LEU A CA 1
ATOM 1416 C C . LEU A 1 171 ? 22.614 -16.074 29.633 1.00 43.53 171 LEU A C 1
ATOM 1418 O O . LEU A 1 171 ? 21.659 -15.904 30.392 1.00 43.53 171 LEU A O 1
ATOM 1422 N N . ARG A 1 172 ? 23.831 -16.393 30.098 1.00 48.97 172 ARG A N 1
ATOM 1423 C CA . ARG A 1 172 ? 24.139 -16.450 31.540 1.00 48.97 172 ARG A CA 1
ATOM 1424 C C . ARG A 1 172 ? 24.240 -15.065 32.171 1.00 48.97 172 ARG A C 1
ATOM 1426 O O . ARG A 1 172 ? 23.752 -14.899 33.281 1.00 48.97 172 ARG A O 1
ATOM 1433 N N . VAL A 1 173 ? 24.815 -14.094 31.460 1.00 55.34 173 VAL A N 1
ATOM 1434 C CA . VAL A 1 173 ? 24.914 -12.703 31.936 1.00 55.34 173 VAL A CA 1
ATOM 1435 C C . VAL A 1 173 ? 23.527 -12.059 32.006 1.00 55.34 173 VAL A C 1
ATOM 1437 O O . VAL A 1 173 ? 23.177 -11.494 33.034 1.00 55.34 173 VAL A O 1
ATOM 1440 N N . VAL A 1 174 ? 22.687 -12.260 30.984 1.00 50.62 174 VAL A N 1
ATOM 1441 C CA . VAL A 1 174 ? 21.316 -11.714 30.961 1.00 50.62 174 VAL A CA 1
ATOM 1442 C C . VAL A 1 174 ? 20.449 -12.301 32.082 1.00 50.62 174 VAL A C 1
ATOM 1444 O O . VAL A 1 174 ? 19.688 -11.576 32.712 1.00 50.62 174 VAL A O 1
ATOM 1447 N N . LYS A 1 175 ? 20.598 -13.596 32.401 1.00 48.91 175 LYS A N 1
ATOM 1448 C CA . LYS A 1 175 ? 19.865 -14.212 33.523 1.00 48.91 175 LYS A CA 1
ATOM 1449 C C . LYS A 1 175 ? 20.325 -13.723 34.898 1.00 48.91 175 LYS A C 1
ATOM 1451 O O . LYS A 1 175 ? 19.495 -13.638 35.795 1.00 48.91 175 LYS A O 1
ATOM 1456 N N . GLN A 1 176 ? 21.610 -13.406 35.064 1.00 42.53 176 GLN A N 1
ATOM 1457 C CA . GLN A 1 176 ? 22.123 -12.833 36.314 1.00 42.53 176 GLN A CA 1
ATOM 1458 C C . GLN A 1 176 ? 21.669 -11.380 36.498 1.00 42.53 176 GLN A C 1
ATOM 1460 O O . GLN A 1 176 ? 21.262 -11.013 37.597 1.00 42.53 176 GLN A O 1
ATOM 1465 N N . GLU A 1 177 ? 21.638 -10.586 35.424 1.00 45.62 177 GLU A N 1
ATOM 1466 C CA . GLU A 1 177 ? 21.104 -9.218 35.462 1.00 45.62 177 GLU A CA 1
ATOM 1467 C C . GLU A 1 177 ? 19.584 -9.199 35.718 1.00 45.62 177 GLU A C 1
ATOM 1469 O O . GLU A 1 177 ? 19.094 -8.355 36.467 1.00 45.62 177 GLU A O 1
ATOM 1474 N N . GLU A 1 178 ? 18.819 -10.156 35.175 1.00 46.75 178 GLU A N 1
ATOM 1475 C CA . GLU A 1 178 ? 17.380 -10.276 35.458 1.00 46.75 178 GLU A CA 1
ATOM 1476 C C . GLU A 1 178 ? 17.074 -10.704 36.906 1.00 46.75 178 GLU A C 1
ATOM 1478 O O . GLU A 1 178 ? 16.069 -10.256 37.468 1.00 46.75 178 GLU A O 1
ATOM 1483 N N . GLU A 1 179 ? 17.918 -11.534 37.533 1.00 50.47 179 GLU A N 1
ATOM 1484 C CA . GLU A 1 179 ? 17.773 -11.898 38.952 1.00 50.47 179 GLU A CA 1
ATOM 1485 C C . GLU A 1 179 ? 18.138 -10.735 39.889 1.00 50.47 179 GLU A C 1
ATOM 1487 O O . GLU A 1 179 ? 17.368 -10.452 40.811 1.00 50.47 179 GLU A O 1
ATOM 1492 N N . GLU A 1 180 ? 19.209 -9.982 39.610 1.00 50.00 180 GLU A N 1
ATOM 1493 C CA . GLU A 1 180 ? 19.589 -8.801 40.409 1.00 50.00 180 GLU A CA 1
ATOM 1494 C C . GLU A 1 180 ? 18.551 -7.669 40.314 1.00 50.00 180 GLU A C 1
ATOM 1496 O O . GLU A 1 180 ? 18.204 -7.045 41.322 1.00 50.00 180 GLU A O 1
ATOM 1501 N N . VAL A 1 181 ? 17.970 -7.435 39.131 1.00 53.69 181 VAL A N 1
ATOM 1502 C CA . VAL A 1 181 ? 16.895 -6.440 38.953 1.00 53.69 181 VAL A CA 1
ATOM 1503 C C . VAL A 1 181 ? 15.609 -6.875 39.666 1.00 53.69 181 VAL A C 1
ATOM 1505 O O . VAL A 1 181 ? 14.836 -6.033 40.136 1.00 53.69 181 VAL A O 1
ATOM 1508 N N . ARG A 1 182 ? 15.364 -8.185 39.792 1.00 48.97 182 ARG A N 1
ATOM 1509 C CA . ARG A 1 182 ? 14.192 -8.723 40.496 1.00 48.97 182 ARG A CA 1
ATOM 1510 C C . ARG A 1 182 ? 14.336 -8.640 42.017 1.00 48.97 182 ARG A C 1
ATOM 1512 O O . ARG A 1 182 ? 13.336 -8.344 42.674 1.00 48.97 182 ARG A O 1
ATOM 1519 N N . GLU A 1 183 ? 15.539 -8.830 42.560 1.00 48.00 183 GLU A N 1
ATOM 1520 C CA . GLU A 1 183 ? 15.825 -8.622 43.989 1.00 48.00 183 GLU A CA 1
ATOM 1521 C C . GLU A 1 183 ? 15.742 -7.137 44.376 1.00 48.00 183 GLU A C 1
ATOM 1523 O O . GLU A 1 183 ? 15.043 -6.795 45.332 1.00 48.00 183 GLU A O 1
ATOM 1528 N N . GLN A 1 184 ? 16.292 -6.227 43.563 1.00 48.97 184 GLN A N 1
ATOM 1529 C CA . GLN A 1 184 ? 16.206 -4.778 43.821 1.00 48.97 184 GLN A CA 1
ATOM 1530 C C . GLN A 1 184 ? 14.765 -4.235 43.784 1.00 48.97 184 GLN A C 1
ATOM 1532 O O . GLN A 1 184 ? 14.426 -3.272 44.477 1.00 48.97 184 GLN A O 1
ATOM 1537 N N . ARG A 1 185 ? 13.876 -4.863 43.001 1.00 46.59 185 ARG A N 1
ATOM 1538 C CA . ARG A 1 185 ? 12.458 -4.474 42.899 1.00 46.59 185 ARG A CA 1
ATOM 1539 C C . ARG A 1 185 ? 11.591 -5.041 44.030 1.00 46.59 185 ARG A C 1
ATOM 1541 O O . ARG A 1 185 ? 10.487 -4.538 44.248 1.00 46.59 185 ARG A O 1
ATOM 1548 N N . ALA A 1 186 ? 12.068 -6.068 44.736 1.00 45.38 186 ALA A N 1
ATOM 1549 C CA . ALA A 1 186 ? 11.391 -6.649 45.894 1.00 45.38 186 ALA A CA 1
ATOM 1550 C C . ALA A 1 186 ? 11.647 -5.844 47.182 1.00 45.38 186 ALA A C 1
ATOM 1552 O O . ALA A 1 186 ? 10.750 -5.748 48.018 1.00 45.38 186 ALA A O 1
ATOM 1553 N N . GLU A 1 187 ? 12.809 -5.196 47.304 1.00 46.09 187 GLU A N 1
ATOM 1554 C CA . GLU A 1 187 ? 13.167 -4.388 48.482 1.00 46.09 187 GLU A CA 1
ATOM 1555 C C . GLU A 1 187 ? 12.518 -2.989 48.509 1.00 46.09 187 GLU A C 1
ATOM 1557 O O . GLU A 1 187 ? 12.339 -2.422 49.580 1.00 46.09 187 GLU A O 1
ATOM 1562 N N . GLN A 1 188 ? 12.072 -2.445 47.367 1.00 43.88 188 GLN A N 1
ATOM 1563 C CA . GLN A 1 188 ? 11.453 -1.103 47.283 1.00 43.88 188 GLN A CA 1
ATOM 1564 C C . GLN A 1 188 ? 9.924 -1.075 47.488 1.00 43.88 188 GLN A C 1
ATOM 1566 O O . GLN A 1 188 ? 9.298 -0.015 47.402 1.00 43.88 188 GLN A O 1
ATOM 1571 N N . ARG A 1 189 ? 9.288 -2.228 47.727 1.00 40.84 189 ARG A N 1
ATOM 1572 C CA . ARG A 1 189 ? 7.831 -2.329 47.927 1.00 40.84 189 ARG A CA 1
ATOM 1573 C C . ARG A 1 189 ? 7.300 -1.874 49.301 1.00 40.84 189 ARG A C 1
ATOM 1575 O O . ARG A 1 189 ? 6.200 -1.330 49.293 1.00 40.84 189 ARG A O 1
ATOM 1582 N N . PRO A 1 190 ? 8.013 -2.000 50.440 1.00 39.91 190 PRO A N 1
ATOM 1583 C CA . PRO A 1 190 ? 7.430 -1.642 51.738 1.00 39.91 190 PRO A CA 1
ATOM 1584 C C . PRO A 1 190 ? 7.298 -0.128 51.969 1.00 39.91 190 PRO A C 1
ATOM 1586 O O . PRO A 1 190 ? 6.381 0.306 52.654 1.00 39.91 190 PRO A O 1
ATOM 1589 N N . GLU A 1 191 ? 8.165 0.700 51.374 1.00 43.00 191 GLU A N 1
ATOM 1590 C CA . GLU A 1 191 ? 8.188 2.146 51.665 1.00 43.00 191 GLU A CA 1
ATOM 1591 C C . GLU A 1 191 ? 7.135 2.957 50.887 1.00 43.00 191 GLU A C 1
ATOM 1593 O O . GLU A 1 191 ? 6.798 4.074 51.278 1.00 43.00 191 GLU A O 1
ATOM 1598 N N . ARG A 1 192 ? 6.575 2.415 49.794 1.00 41.47 192 ARG A N 1
ATOM 1599 C CA . ARG A 1 192 ? 5.560 3.116 48.983 1.00 41.47 192 ARG A CA 1
ATOM 1600 C C . ARG A 1 192 ? 4.124 2.900 49.459 1.00 41.47 192 ARG A C 1
ATOM 1602 O O . ARG A 1 192 ? 3.289 3.764 49.200 1.00 41.47 192 ARG A O 1
ATOM 1609 N N . GLU A 1 193 ? 3.841 1.798 50.150 1.00 43.38 193 GLU A N 1
ATOM 1610 C CA . GLU A 1 193 ? 2.509 1.523 50.711 1.00 43.38 193 GLU A CA 1
ATOM 1611 C C . GLU A 1 193 ? 2.277 2.311 52.017 1.00 43.38 193 GLU A C 1
ATOM 1613 O O . GLU A 1 193 ? 1.200 2.870 52.208 1.00 43.38 193 GLU A O 1
ATOM 1618 N N . GLU A 1 194 ? 3.318 2.528 52.832 1.00 40.66 194 GLU A N 1
ATOM 1619 C CA . GLU A 1 194 ? 3.221 3.280 54.099 1.00 40.66 194 GLU A CA 1
ATOM 1620 C C . GLU A 1 194 ? 3.027 4.806 53.919 1.00 40.66 194 GLU A C 1
ATOM 1622 O O . GLU A 1 194 ? 2.519 5.499 54.807 1.00 40.66 194 GLU A O 1
ATOM 1627 N N . LEU A 1 195 ? 3.416 5.353 52.760 1.00 43.75 195 LEU A N 1
ATOM 1628 C CA . LEU A 1 195 ? 3.224 6.767 52.401 1.00 43.75 195 LEU A CA 1
ATOM 1629 C C . LEU A 1 195 ? 1.847 7.047 51.775 1.00 43.75 195 LEU A C 1
ATOM 1631 O O . LEU A 1 195 ? 1.376 8.183 51.847 1.00 43.75 195 LEU A O 1
ATOM 1635 N N . ALA A 1 196 ? 1.198 6.033 51.195 1.00 41.59 196 ALA A N 1
ATOM 1636 C CA . ALA A 1 196 ? -0.128 6.159 50.592 1.00 41.59 196 ALA A CA 1
ATOM 1637 C C . ALA A 1 196 ? -1.247 6.117 51.648 1.00 41.59 196 ALA A C 1
ATOM 1639 O O . ALA A 1 196 ? -2.209 6.874 51.543 1.00 41.59 196 ALA A O 1
ATOM 1640 N N . GLU A 1 197 ? -1.094 5.318 52.711 1.00 41.84 197 GLU A N 1
ATOM 1641 C CA . GLU A 1 197 ? -2.097 5.227 53.786 1.00 41.84 197 GLU A CA 1
ATOM 1642 C C . GLU A 1 197 ? -2.170 6.503 54.645 1.00 41.84 197 GLU A C 1
ATOM 1644 O O . GLU A 1 197 ? -3.257 6.928 55.031 1.00 41.84 197 GLU A O 1
ATOM 1649 N N . LYS A 1 198 ? -1.049 7.212 54.844 1.00 42.44 198 LYS A N 1
ATOM 1650 C CA . LYS A 1 198 ? -1.020 8.468 55.623 1.00 42.44 198 LYS A CA 1
ATOM 1651 C C . LYS A 1 198 ? -1.634 9.680 54.916 1.00 42.44 198 LYS A C 1
ATOM 1653 O O . LYS A 1 198 ? -1.958 10.661 55.581 1.00 42.44 198 LYS A O 1
ATOM 1658 N N . GLN A 1 199 ? -1.781 9.653 53.589 1.00 39.47 199 GLN A N 1
ATOM 1659 C CA . GLN A 1 199 ? -2.412 10.759 52.854 1.00 39.47 199 GLN A CA 1
ATOM 1660 C C . GLN A 1 199 ? -3.940 10.650 52.834 1.00 39.47 199 GLN A C 1
ATOM 1662 O O . GLN A 1 199 ? -4.609 11.681 52.908 1.00 39.47 199 GLN A O 1
ATOM 1667 N N . VAL A 1 200 ? -4.487 9.430 52.843 1.00 44.91 200 VAL A N 1
ATOM 1668 C CA . VAL A 1 200 ? -5.940 9.187 52.830 1.00 44.91 200 VAL A CA 1
ATOM 1669 C C . VAL A 1 200 ? -6.581 9.535 54.181 1.00 44.91 200 VAL A C 1
ATOM 1671 O O . VAL A 1 200 ? -7.629 10.177 54.210 1.00 44.91 200 VAL A O 1
ATOM 1674 N N . GLU A 1 201 ? -5.903 9.248 55.298 1.00 38.88 201 GLU A N 1
ATOM 1675 C CA . GLU A 1 201 ? -6.396 9.579 56.650 1.00 38.88 201 GLU A CA 1
ATOM 1676 C C . GLU A 1 201 ? -6.510 11.101 56.891 1.00 38.88 201 GLU A C 1
ATOM 1678 O O . GLU A 1 201 ? -7.398 11.568 57.603 1.00 38.88 201 GLU A O 1
ATOM 1683 N N . SER A 1 202 ? -5.667 11.908 56.234 1.00 37.66 202 SER A N 1
ATOM 1684 C CA . SER A 1 202 ? -5.661 13.373 56.392 1.00 37.66 202 SER A CA 1
ATOM 1685 C C . SER A 1 202 ? -6.732 14.114 55.573 1.00 37.66 202 SER A C 1
ATOM 1687 O O . SER A 1 202 ? -7.033 15.281 55.851 1.00 37.66 202 SER A O 1
ATOM 1689 N N . GLU A 1 203 ? -7.320 13.455 54.568 1.00 38.16 203 GLU A N 1
ATOM 1690 C CA . GLU A 1 203 ? -8.371 14.025 53.711 1.00 38.16 203 GLU A CA 1
ATOM 1691 C C . GLU A 1 203 ? -9.787 13.716 54.220 1.00 38.16 203 GLU A C 1
ATOM 1693 O O . GLU A 1 203 ? -10.697 14.527 54.016 1.00 38.16 203 GLU A O 1
ATOM 1698 N N . GLU A 1 204 ? -9.976 12.607 54.943 1.00 38.97 204 GLU A N 1
ATOM 1699 C CA . GLU A 1 204 ? -11.267 12.255 55.551 1.00 38.97 204 GLU A CA 1
ATOM 1700 C C . GLU A 1 204 ? -11.583 13.092 56.802 1.00 38.97 204 GLU A C 1
ATOM 1702 O O . GLU A 1 204 ? -12.734 13.497 56.988 1.00 38.97 204 GLU A O 1
ATOM 1707 N N . GLU A 1 205 ? -10.580 13.496 57.592 1.00 36.94 205 GLU A N 1
ATOM 1708 C CA . GLU A 1 205 ? -10.799 14.385 58.749 1.00 36.94 205 GLU A CA 1
ATOM 1709 C C . GLU A 1 205 ? -11.189 15.821 58.351 1.00 36.94 205 GLU A C 1
ATOM 1711 O O . GLU A 1 205 ? -11.862 16.518 59.113 1.00 36.94 205 GLU A O 1
ATOM 1716 N N . ARG A 1 206 ? -10.847 16.271 57.132 1.00 36.09 206 ARG A N 1
ATOM 1717 C CA . ARG A 1 206 ? -11.205 17.618 56.642 1.00 36.09 206 ARG A CA 1
ATOM 1718 C C . ARG A 1 206 ? -12.623 17.728 56.087 1.00 36.09 206 ARG A C 1
ATOM 1720 O O . ARG A 1 206 ? -13.149 18.834 56.032 1.00 36.09 206 ARG A O 1
ATOM 1727 N N . LYS A 1 207 ? -13.266 16.618 55.710 1.00 38.28 207 LYS A N 1
ATOM 1728 C CA . LYS A 1 207 ? -14.649 16.625 55.190 1.00 38.28 207 LYS A CA 1
ATOM 1729 C C . LYS A 1 207 ? -15.720 16.430 56.266 1.00 38.28 207 LYS A C 1
ATOM 1731 O O . LYS A 1 207 ? -16.895 16.647 55.989 1.00 38.28 207 LYS A O 1
ATOM 1736 N N . ALA A 1 208 ? -15.329 16.080 57.491 1.00 35.25 208 ALA A N 1
ATOM 1737 C CA . ALA A 1 208 ? -16.253 15.815 58.594 1.00 35.25 208 ALA A CA 1
ATOM 1738 C C . ALA A 1 208 ? -16.574 17.039 59.482 1.00 35.25 208 ALA A C 1
ATOM 1740 O O . ALA A 1 208 ? -17.399 16.920 60.384 1.00 35.25 208 ALA A O 1
ATOM 1741 N N . GLN A 1 209 ? -15.964 18.211 59.250 1.00 34.38 209 GLN A N 1
ATOM 1742 C CA . GLN A 1 209 ? -16.139 19.402 60.106 1.00 34.38 209 GLN A CA 1
ATOM 1743 C C . GLN A 1 209 ? -16.968 20.549 59.503 1.00 34.38 209 GLN A C 1
ATOM 1745 O O . GLN A 1 209 ? -17.109 21.584 60.149 1.00 34.38 209 GLN A O 1
ATOM 1750 N N . GLU A 1 210 ? -17.565 20.392 58.319 1.00 32.12 210 GLU A N 1
ATOM 1751 C CA . GLU A 1 210 ? -18.233 21.508 57.625 1.00 32.12 210 GLU A CA 1
ATOM 1752 C C . GLU A 1 210 ? -19.745 21.317 57.418 1.00 32.12 210 GLU A C 1
ATOM 1754 O O . GLU A 1 210 ? -20.290 21.686 56.384 1.00 32.12 210 GLU A O 1
ATOM 1759 N N . ASN A 1 211 ? -20.451 20.743 58.401 1.00 34.53 211 ASN A N 1
ATOM 1760 C CA . ASN A 1 211 ? -21.918 20.759 58.397 1.00 34.53 211 ASN A CA 1
ATOM 1761 C C . ASN A 1 211 ? -22.532 20.640 59.804 1.00 34.53 211 ASN A C 1
ATOM 1763 O O . ASN A 1 211 ? -23.000 19.577 60.196 1.00 34.53 211 ASN A O 1
ATOM 1767 N N . GLU A 1 212 ? -22.599 21.755 60.541 1.00 31.06 212 GLU A N 1
ATOM 1768 C CA . GLU A 1 212 ? -23.605 21.958 61.594 1.00 31.06 212 GLU A CA 1
ATOM 1769 C C . GLU A 1 212 ? -24.093 23.428 61.645 1.00 31.06 212 GLU A C 1
ATOM 1771 O O . GLU A 1 212 ? -23.343 24.327 62.017 1.00 31.06 212 GLU A O 1
ATOM 1776 N N . GLN A 1 213 ? -25.403 23.601 61.379 1.00 30.78 213 GLN A N 1
ATOM 1777 C CA . GLN A 1 213 ? -26.350 24.570 61.991 1.00 30.78 213 GLN A CA 1
ATOM 1778 C C . GLN A 1 213 ? -26.434 26.049 61.484 1.00 30.78 213 GLN A C 1
ATOM 1780 O O . GLN A 1 213 ? -25.508 26.545 60.855 1.00 30.78 213 GLN A O 1
ATOM 1785 N N . PRO A 1 214 ? -27.552 26.792 61.735 1.00 38.28 214 PRO A N 1
ATOM 1786 C CA . PRO A 1 214 ? -28.830 26.708 61.001 1.00 38.28 214 PRO A CA 1
ATOM 1787 C C . PRO A 1 214 ? -29.452 28.099 60.645 1.00 38.28 214 PRO A C 1
ATOM 1789 O O . PRO A 1 214 ? -28.921 29.154 60.979 1.00 38.28 214 PRO A O 1
ATOM 1792 N N . ASP A 1 215 ? -30.615 28.064 59.980 1.00 40.34 215 ASP A N 1
ATOM 1793 C CA . ASP A 1 215 ? -31.541 29.142 59.558 1.00 40.34 215 ASP A CA 1
ATOM 1794 C C . ASP A 1 215 ? -31.619 30.467 60.356 1.00 40.34 215 ASP A C 1
ATOM 1796 O O . ASP A 1 215 ? -31.761 30.447 61.581 1.00 40.34 215 ASP A O 1
ATOM 1800 N N . GLN A 1 216 ? -31.767 31.601 59.631 1.00 27.11 216 GLN A N 1
ATOM 1801 C CA . GLN A 1 216 ? -32.703 32.702 59.970 1.00 27.11 216 GLN A CA 1
ATOM 1802 C C . GLN A 1 216 ? -32.907 33.769 58.850 1.00 27.11 216 GLN A C 1
ATOM 1804 O O . GLN A 1 216 ? -32.044 34.596 58.583 1.00 27.11 216 GLN A O 1
ATOM 1809 N N . ALA A 1 217 ? -34.114 33.755 58.261 1.00 29.23 217 ALA A N 1
ATOM 1810 C CA . ALA A 1 217 ? -34.994 34.848 57.787 1.00 29.23 217 ALA A CA 1
ATOM 1811 C C . ALA A 1 217 ? -34.440 36.186 57.210 1.00 29.23 217 ALA A C 1
ATOM 1813 O O . ALA A 1 217 ? -33.876 36.990 57.948 1.00 29.23 217 ALA A O 1
ATOM 1814 N N . LYS A 1 218 ? -34.860 36.555 55.977 1.00 27.75 218 LYS A N 1
ATOM 1815 C CA . LYS A 1 218 ? -35.896 37.592 55.681 1.00 27.75 218 LYS A CA 1
ATOM 1816 C C . LYS A 1 218 ? -36.014 37.963 54.185 1.00 27.75 218 LYS A C 1
ATOM 1818 O O . LYS A 1 218 ? -35.028 38.193 53.501 1.00 27.75 218 LYS A O 1
ATOM 1823 N N . GLU A 1 219 ? -37.280 38.044 53.773 1.00 29.06 219 GLU A N 1
ATOM 1824 C CA . GLU A 1 219 ? -37.947 38.643 52.600 1.00 29.06 219 GLU A CA 1
ATOM 1825 C C . GLU A 1 219 ? -37.200 39.723 51.780 1.00 29.06 219 GLU A C 1
ATOM 1827 O O . GLU A 1 219 ? -36.654 40.657 52.363 1.00 29.06 219 GLU A O 1
ATOM 1832 N N . GLN A 1 220 ? -37.356 39.710 50.440 1.00 27.30 220 GLN A N 1
ATOM 1833 C CA . GLN A 1 220 ? -38.201 40.682 49.700 1.00 27.30 220 GLN A CA 1
ATOM 1834 C C . GLN A 1 220 ? -38.174 40.517 48.155 1.00 27.30 220 GLN A C 1
ATOM 1836 O O . GLN A 1 220 ? -37.118 40.514 47.535 1.00 27.30 220 GLN A O 1
ATOM 1841 N N . HIS A 1 221 ? -39.392 40.514 47.589 1.00 30.27 221 HIS A N 1
ATOM 1842 C CA . HIS A 1 221 ? -39.852 40.966 46.259 1.00 30.27 221 HIS A CA 1
ATOM 1843 C C . HIS A 1 221 ? -39.588 40.179 44.947 1.00 30.27 221 HIS A C 1
ATOM 1845 O O . HIS A 1 221 ? -38.495 40.174 44.394 1.00 30.27 221 HIS A O 1
ATOM 1851 N N . GLN A 1 222 ? -40.703 39.651 44.404 1.00 28.69 222 GLN A N 1
ATOM 1852 C CA . GLN A 1 222 ? -41.000 39.305 42.994 1.00 28.69 222 GLN A CA 1
ATOM 1853 C C . GLN A 1 222 ? -41.162 40.569 42.102 1.00 28.69 222 GLN A C 1
ATOM 1855 O O . GLN A 1 222 ? -41.283 41.670 42.655 1.00 28.69 222 GLN A O 1
ATOM 1860 N N . PRO A 1 223 ? -41.154 40.449 40.751 1.00 34.66 223 PRO A N 1
ATOM 1861 C CA . PRO A 1 223 ? -42.315 39.986 39.942 1.00 34.66 223 PRO A CA 1
ATOM 1862 C C . PRO A 1 223 ? -41.944 38.824 38.983 1.00 34.66 223 PRO A C 1
ATOM 1864 O O . PRO A 1 223 ? -40.871 38.844 38.392 1.00 34.66 223 PRO A O 1
ATOM 1867 N N . GLU A 1 224 ? -42.653 37.689 38.992 1.00 33.06 224 GLU A N 1
ATOM 1868 C CA . GLU A 1 224 ? -43.801 37.316 38.125 1.00 33.06 224 GLU A CA 1
ATOM 1869 C C . GLU A 1 224 ? -43.515 37.335 36.610 1.00 33.06 224 GLU A C 1
ATOM 1871 O O . GLU A 1 224 ? -43.553 38.396 35.998 1.00 33.06 224 GLU A O 1
ATOM 1876 N N . GLU A 1 225 ? -43.313 36.144 36.020 1.00 26.97 225 GLU A N 1
ATOM 1877 C CA . GLU A 1 225 ? -43.902 35.731 34.733 1.00 26.97 225 GLU A CA 1
ATOM 1878 C C . GLU A 1 225 ? -43.761 34.201 34.501 1.00 26.97 225 GLU A C 1
ATOM 1880 O O . GLU A 1 225 ? -42.664 33.653 34.559 1.00 26.97 225 GLU A O 1
ATOM 1885 N N . HIS A 1 226 ? -44.902 33.576 34.180 1.00 34.66 226 HIS A N 1
ATOM 1886 C CA . HIS A 1 226 ? -45.135 32.331 33.425 1.00 34.66 226 HIS A CA 1
ATOM 1887 C C . HIS A 1 226 ? -45.180 30.934 34.099 1.00 34.66 226 HIS A C 1
ATOM 1889 O O . HIS A 1 226 ? -44.190 30.226 34.249 1.00 34.66 226 HIS A O 1
ATOM 1895 N N . ASP A 1 227 ? -46.431 30.509 34.333 1.00 36.31 227 ASP A N 1
ATOM 1896 C CA . ASP A 1 227 ? -46.977 29.214 34.782 1.00 36.31 227 ASP A CA 1
ATOM 1897 C C . ASP A 1 227 ? -46.725 27.990 33.855 1.00 36.31 227 ASP A C 1
ATOM 1899 O O . ASP A 1 227 ? -47.429 26.987 33.957 1.00 36.31 227 ASP A O 1
ATOM 1903 N N . ASP A 1 228 ? -45.737 28.010 32.954 1.00 43.69 228 ASP A N 1
ATOM 1904 C CA . ASP A 1 228 ? -45.541 26.922 31.970 1.00 43.69 228 ASP A CA 1
ATOM 1905 C C . ASP A 1 228 ? -44.499 25.856 32.398 1.00 43.69 228 ASP A C 1
ATOM 1907 O O . ASP A 1 228 ? -44.423 24.779 31.800 1.00 43.69 228 ASP A O 1
ATOM 1911 N N . GLU A 1 229 ? -43.703 26.105 33.447 1.00 42.62 229 GLU A N 1
ATOM 1912 C CA . GLU A 1 229 ? -42.638 25.182 33.893 1.00 42.62 229 GLU A CA 1
ATOM 1913 C C . GLU A 1 229 ? -43.116 24.094 34.874 1.00 42.62 229 GLU A C 1
ATOM 1915 O O . GLU A 1 229 ? -42.560 22.993 34.893 1.00 42.62 229 GLU A O 1
ATOM 1920 N N . GLU A 1 230 ? -44.181 24.332 35.647 1.00 43.62 230 GLU A N 1
ATOM 1921 C CA . GLU A 1 230 ? -44.639 23.362 36.655 1.00 43.62 230 GLU A CA 1
ATOM 1922 C C . GLU A 1 230 ? -45.285 22.103 36.054 1.00 43.62 230 GLU A C 1
ATOM 1924 O O . GLU A 1 230 ? -45.166 21.015 36.628 1.00 43.62 230 GLU A O 1
ATOM 1929 N N . ASP A 1 231 ? -45.964 22.222 34.912 1.00 48.22 231 ASP A N 1
ATOM 1930 C CA . ASP A 1 231 ? -46.616 21.081 34.259 1.00 48.22 231 ASP A CA 1
ATOM 1931 C C . ASP A 1 231 ? -45.611 20.215 33.482 1.00 48.22 231 ASP A C 1
ATOM 1933 O O . ASP A 1 231 ? -45.729 18.986 33.478 1.00 48.22 231 ASP A O 1
ATOM 1937 N N . ALA A 1 232 ? -44.550 20.820 32.935 1.00 51.56 232 ALA A N 1
ATOM 1938 C CA . ALA A 1 232 ? -43.447 20.104 32.290 1.00 51.56 232 ALA A CA 1
ATOM 1939 C C . ALA A 1 232 ? -42.582 19.325 33.301 1.00 51.56 232 ALA A C 1
ATOM 1941 O O . ALA A 1 232 ? -42.160 18.196 33.023 1.00 51.56 232 ALA A O 1
ATOM 1942 N N . GLU A 1 233 ? -42.356 19.887 34.493 1.00 50.88 233 GLU A N 1
ATOM 1943 C CA . GLU A 1 233 ? -41.663 19.215 35.600 1.00 50.88 233 GLU A CA 1
ATOM 1944 C C . GLU A 1 233 ? -42.488 18.014 36.107 1.00 50.88 233 GLU A C 1
ATOM 1946 O O . GLU A 1 233 ? -41.965 16.908 36.276 1.00 50.88 233 GLU A O 1
ATOM 1951 N N . LYS A 1 234 ? -43.812 18.178 36.255 1.00 53.94 234 LYS A N 1
ATOM 1952 C CA . LYS A 1 234 ? -44.733 17.099 36.665 1.00 53.94 234 LYS A CA 1
ATOM 1953 C C . LYS A 1 234 ? -44.825 15.980 35.623 1.00 53.94 234 LYS A C 1
ATOM 1955 O O . LYS A 1 234 ? -44.846 14.807 36.008 1.00 53.94 234 LYS A O 1
ATOM 1960 N N . GLU A 1 235 ? -44.820 16.293 34.325 1.00 54.72 235 GLU A N 1
ATOM 1961 C CA . GLU A 1 235 ? -44.787 15.285 33.252 1.00 54.72 235 GLU A CA 1
ATOM 1962 C C . GLU A 1 235 ? -43.451 14.531 33.191 1.00 54.72 235 GLU A C 1
ATOM 1964 O O . GLU A 1 235 ? -43.445 13.307 33.030 1.00 54.72 235 GLU A O 1
ATOM 1969 N N . ARG A 1 236 ? -42.319 15.219 33.390 1.00 57.41 236 ARG A N 1
ATOM 1970 C CA . ARG A 1 236 ? -40.985 14.593 33.448 1.00 57.41 236 ARG A CA 1
ATOM 1971 C C . ARG A 1 236 ? -40.833 13.669 34.650 1.00 57.41 236 ARG A C 1
ATOM 1973 O O . ARG A 1 236 ? -40.349 12.548 34.491 1.00 57.41 236 ARG A O 1
ATOM 1980 N N . VAL A 1 237 ? -41.311 14.083 35.823 1.00 58.06 237 VAL A N 1
ATOM 1981 C CA . VAL A 1 237 ? -41.302 13.259 37.044 1.00 58.06 237 VAL A CA 1
ATOM 1982 C C . VAL A 1 237 ? -42.265 12.068 36.919 1.00 58.06 237 VAL A C 1
ATOM 1984 O O . VAL A 1 237 ? -41.947 10.965 37.368 1.00 58.06 237 VAL A O 1
ATOM 1987 N N . ALA A 1 238 ? -43.411 12.230 36.247 1.00 55.44 238 ALA A N 1
ATOM 1988 C CA . ALA A 1 238 ? -44.343 11.133 35.967 1.00 55.44 238 ALA A CA 1
ATOM 1989 C C . ALA A 1 238 ? -43.807 10.135 34.920 1.00 55.44 238 ALA A C 1
ATOM 1991 O O . ALA A 1 238 ? -44.028 8.927 35.047 1.00 55.44 238 ALA A O 1
ATOM 1992 N N . ALA A 1 239 ? -43.079 10.613 33.905 1.00 55.84 239 ALA A N 1
ATOM 1993 C CA . ALA A 1 239 ? -42.404 9.776 32.915 1.00 55.84 239 ALA A CA 1
ATOM 1994 C C . ALA A 1 239 ? -41.197 9.035 33.516 1.00 55.84 239 ALA A C 1
ATOM 1996 O O . ALA A 1 239 ? -41.008 7.852 33.228 1.00 55.84 239 ALA A O 1
ATOM 1997 N N . ALA A 1 240 ? -40.431 9.687 34.399 1.00 52.50 240 ALA A N 1
ATOM 1998 C CA . ALA A 1 240 ? -39.338 9.074 35.154 1.00 52.50 240 ALA A CA 1
ATOM 1999 C C . ALA A 1 240 ? -39.847 7.972 36.095 1.00 52.50 240 ALA A C 1
ATOM 2001 O O . ALA A 1 240 ? -39.328 6.860 36.049 1.00 52.50 240 ALA A O 1
ATOM 2002 N N . ARG A 1 241 ? -40.945 8.216 36.829 1.00 52.16 241 ARG A N 1
ATOM 2003 C CA . ARG A 1 241 ? -41.603 7.192 37.664 1.00 52.16 241 ARG A CA 1
ATOM 2004 C C . ARG A 1 241 ? -42.166 6.025 36.858 1.00 52.16 241 ARG A C 1
ATOM 2006 O O . ARG A 1 241 ? -42.011 4.884 37.265 1.00 52.16 241 ARG A O 1
ATOM 2013 N N . LYS A 1 242 ? -42.764 6.271 35.684 1.00 51.59 242 LYS A N 1
ATOM 2014 C CA . LYS A 1 242 ? -43.191 5.185 34.777 1.00 51.59 242 LYS A CA 1
ATOM 2015 C C . LYS A 1 242 ? -42.011 4.372 34.247 1.00 51.59 242 LYS A C 1
ATOM 2017 O O . LYS A 1 242 ? -42.162 3.173 34.039 1.00 51.59 242 LYS A O 1
ATOM 2022 N N . LYS A 1 243 ? -40.862 5.011 34.009 1.00 53.28 243 LYS A N 1
ATOM 2023 C CA . LYS A 1 243 ? -39.625 4.362 33.556 1.00 53.28 243 LYS A CA 1
ATOM 2024 C C . LYS A 1 243 ? -38.989 3.529 34.672 1.00 53.28 243 LYS A C 1
ATOM 2026 O O . LYS A 1 243 ? -38.561 2.414 34.390 1.00 53.28 243 LYS A O 1
ATOM 2031 N N . GLU A 1 244 ? -38.992 4.022 35.911 1.00 46.34 244 GLU A N 1
ATOM 2032 C CA . GLU A 1 244 ? -38.589 3.266 37.107 1.00 46.34 244 GLU A CA 1
ATOM 2033 C C . GLU A 1 244 ? -39.538 2.091 37.384 1.00 46.34 244 GLU A C 1
ATOM 2035 O O . GLU A 1 244 ? -39.057 0.972 37.513 1.00 46.34 244 GLU A O 1
ATOM 2040 N N . ASP A 1 245 ? -40.861 2.272 37.306 1.00 49.31 245 ASP A N 1
ATOM 2041 C CA . ASP A 1 245 ? -41.850 1.187 37.466 1.00 49.31 245 ASP A CA 1
ATOM 2042 C C . ASP A 1 245 ? -41.758 0.113 36.357 1.00 49.31 245 ASP A C 1
ATOM 2044 O O . ASP A 1 245 ? -42.025 -1.069 36.591 1.00 49.31 245 ASP A O 1
ATOM 2048 N N . LEU A 1 246 ? -41.394 0.500 35.126 1.00 52.84 246 LEU A N 1
ATOM 2049 C CA . LEU A 1 246 ? -41.150 -0.428 34.012 1.00 52.84 246 LEU A CA 1
ATOM 2050 C C . LEU A 1 246 ? -39.819 -1.176 34.163 1.00 52.84 246 LEU A C 1
ATOM 2052 O O . LEU A 1 246 ? -39.748 -2.346 33.796 1.00 52.84 246 LEU A O 1
ATOM 2056 N N . LEU A 1 247 ? -38.786 -0.530 34.711 1.00 46.00 247 LEU A N 1
ATOM 2057 C CA . LEU A 1 247 ? -37.488 -1.150 34.992 1.00 46.00 247 LEU A CA 1
ATOM 2058 C C . LEU A 1 247 ? -37.543 -2.065 36.226 1.00 46.00 247 LEU A C 1
ATOM 2060 O O . LEU A 1 247 ? -36.943 -3.138 36.199 1.00 46.00 247 LEU A O 1
ATOM 2064 N N . GLU A 1 248 ? -38.311 -1.714 37.260 1.00 46.44 248 GLU A N 1
ATOM 2065 C CA . GLU A 1 248 ? -38.520 -2.549 38.451 1.00 46.44 248 GLU A CA 1
ATOM 2066 C C . GLU A 1 248 ? -39.408 -3.771 38.165 1.00 46.44 248 GLU A C 1
ATOM 2068 O O . GLU A 1 248 ? -39.170 -4.850 38.713 1.00 46.44 248 GLU A O 1
ATOM 2073 N N . ARG A 1 249 ? -40.371 -3.671 37.235 1.00 46.69 249 ARG A N 1
ATOM 2074 C CA . ARG A 1 249 ? -41.174 -4.829 36.787 1.00 46.69 249 ARG A CA 1
ATOM 2075 C C . ARG A 1 249 ? -40.399 -5.855 35.958 1.00 46.69 249 ARG A C 1
ATOM 2077 O O . ARG A 1 249 ? -40.865 -6.982 35.834 1.00 46.69 249 ARG A O 1
ATOM 2084 N N . ILE A 1 250 ? -39.224 -5.505 35.436 1.00 47.09 250 ILE A N 1
ATOM 2085 C CA . ILE A 1 250 ? -38.344 -6.427 34.696 1.00 47.09 250 ILE A CA 1
ATOM 2086 C C . ILE A 1 250 ? -37.489 -7.292 35.654 1.00 47.09 250 ILE A C 1
ATOM 2088 O O . ILE A 1 250 ? -36.841 -8.242 35.220 1.00 47.09 250 ILE A O 1
ATOM 2092 N N . ILE A 1 251 ? -37.511 -7.032 36.969 1.00 49.88 251 ILE A N 1
ATOM 2093 C CA . ILE A 1 251 ? -36.592 -7.664 37.937 1.00 49.88 251 ILE A CA 1
ATOM 2094 C C . ILE A 1 251 ? -37.190 -8.883 38.684 1.00 49.88 251 ILE A C 1
ATOM 2096 O O . ILE A 1 251 ? -36.481 -9.515 39.462 1.00 49.88 251 ILE A O 1
ATOM 2100 N N . TYR A 1 252 ? -38.433 -9.316 38.428 1.00 50.88 252 TYR A N 1
ATOM 2101 C CA . TYR A 1 252 ? -39.086 -10.348 39.267 1.00 50.88 252 TYR A CA 1
ATOM 2102 C C . TYR A 1 252 ? -39.331 -11.749 38.678 1.00 50.88 252 TYR A C 1
ATOM 2104 O O . TYR A 1 252 ? -39.981 -12.559 39.337 1.00 50.88 252 TYR A O 1
ATOM 2112 N N . ASP A 1 253 ? -38.741 -12.110 37.535 1.00 60.94 253 ASP A N 1
ATOM 2113 C CA . ASP A 1 253 ? -38.655 -13.525 37.140 1.00 60.94 253 ASP A CA 1
ATOM 2114 C C . ASP A 1 253 ? -37.313 -13.855 36.468 1.00 60.94 253 ASP A C 1
ATOM 2116 O O . ASP A 1 253 ? -36.998 -13.413 35.359 1.00 60.94 253 ASP A O 1
ATOM 2120 N N . LYS A 1 254 ? -36.490 -14.642 37.169 1.00 68.38 254 LYS A N 1
ATOM 2121 C CA . LYS A 1 254 ? -35.163 -15.056 36.700 1.00 68.38 254 LYS A CA 1
ATOM 2122 C C . LYS A 1 254 ? -35.261 -15.895 35.420 1.00 68.38 254 LYS A C 1
ATOM 2124 O O . LYS A 1 254 ? -34.396 -15.768 34.554 1.00 68.38 254 LYS A O 1
ATOM 2129 N N . GLU A 1 255 ? -36.319 -16.698 35.269 1.00 71.69 255 GLU A N 1
ATOM 2130 C CA . GLU A 1 255 ? -36.537 -17.504 34.059 1.00 71.69 255 GLU A CA 1
ATOM 2131 C C . GLU A 1 255 ? -36.879 -16.633 32.842 1.00 71.69 255 GLU A C 1
ATOM 2133 O O . GLU A 1 255 ? -36.445 -16.921 31.721 1.00 71.69 255 GLU A O 1
ATOM 2138 N N . GLU A 1 256 ? -37.626 -15.545 33.041 1.00 69.88 256 GLU A N 1
ATOM 2139 C CA . GLU A 1 256 ? -37.998 -14.630 31.961 1.00 69.88 256 GLU A CA 1
ATOM 2140 C C . GLU A 1 256 ? -36.799 -13.799 31.485 1.00 69.88 256 GLU A C 1
ATOM 2142 O O . GLU A 1 256 ? -36.564 -13.692 30.277 1.00 69.88 256 GLU A O 1
ATOM 2147 N N . TYR A 1 257 ? -35.974 -13.302 32.413 1.00 69.50 257 TYR A N 1
ATOM 2148 C CA . TYR A 1 257 ? -34.717 -12.626 32.078 1.00 69.50 257 TYR A CA 1
ATOM 2149 C C . TYR A 1 257 ? -33.771 -13.549 31.296 1.00 69.50 257 TYR A C 1
ATOM 2151 O O . TYR A 1 257 ? -33.233 -13.161 30.256 1.00 69.50 257 TYR A O 1
ATOM 2159 N N . GLU A 1 258 ? -33.606 -14.801 31.737 1.00 75.75 258 GLU A N 1
ATOM 2160 C CA . GLU A 1 258 ? -32.779 -15.789 31.036 1.00 75.75 258 GLU A CA 1
ATOM 2161 C C . GLU A 1 258 ? -33.312 -16.095 29.624 1.00 75.75 258 GLU A C 1
ATOM 2163 O O . GLU A 1 258 ? -32.520 -16.181 28.679 1.00 75.75 258 GLU A O 1
ATOM 2168 N N . ARG A 1 259 ? -34.639 -16.163 29.429 1.00 77.50 259 ARG A N 1
ATOM 2169 C CA . ARG A 1 259 ? -35.248 -16.284 28.089 1.00 77.50 259 ARG A CA 1
ATOM 2170 C C . ARG A 1 259 ? -34.969 -15.075 27.203 1.00 77.50 259 ARG A C 1
ATOM 2172 O O . ARG A 1 259 ? -34.631 -15.254 26.031 1.00 77.50 259 ARG A O 1
ATOM 2179 N N . GLN A 1 260 ? -35.093 -13.859 27.732 1.00 72.62 260 GLN A N 1
ATOM 2180 C CA . GLN A 1 260 ? -34.827 -12.635 26.969 1.00 72.62 260 GLN A CA 1
ATOM 2181 C C . GLN A 1 260 ? -33.349 -12.521 26.581 1.00 72.62 260 GLN A C 1
ATOM 2183 O O . GLN A 1 260 ? -33.035 -12.182 25.439 1.00 72.62 260 GLN A O 1
ATOM 2188 N N . VAL A 1 261 ? -32.431 -12.878 27.484 1.00 73.25 261 VAL A N 1
ATOM 2189 C CA . VAL A 1 261 ? -30.992 -12.945 27.189 1.00 73.25 261 VAL A CA 1
ATOM 2190 C C . VAL A 1 261 ? -30.698 -14.019 26.141 1.00 73.25 261 VAL A C 1
ATOM 2192 O O . VAL A 1 261 ? -29.909 -13.776 25.228 1.00 73.25 261 VAL A O 1
ATOM 2195 N N . ALA A 1 262 ? -31.336 -15.191 26.219 1.00 75.69 262 ALA A N 1
ATOM 2196 C CA . ALA A 1 262 ? -31.181 -16.246 25.218 1.00 75.69 262 ALA A CA 1
ATOM 2197 C C . ALA A 1 262 ? -31.675 -15.801 23.830 1.00 75.69 262 ALA A C 1
ATOM 2199 O O . ALA A 1 262 ? -30.994 -16.035 22.830 1.00 75.69 262 ALA A O 1
ATOM 2200 N N . TYR A 1 263 ? -32.812 -15.103 23.764 1.00 76.81 263 TYR A N 1
ATOM 2201 C CA . TYR A 1 263 ? -33.330 -14.507 22.531 1.00 76.81 263 TYR A CA 1
ATOM 2202 C C . TYR A 1 263 ? -32.377 -13.438 21.973 1.00 76.81 263 TYR A C 1
ATOM 2204 O O . TYR A 1 263 ? -31.990 -13.498 20.806 1.00 76.81 263 TYR A O 1
ATOM 2212 N N . ALA A 1 264 ? -31.924 -12.505 22.814 1.00 73.38 264 ALA A N 1
ATOM 2213 C CA . ALA A 1 264 ? -30.983 -11.459 22.421 1.00 73.38 264 ALA A CA 1
ATOM 2214 C C . ALA A 1 264 ? -29.645 -12.034 21.924 1.00 73.38 264 ALA A C 1
ATOM 2216 O O . ALA A 1 264 ? -29.091 -11.557 20.931 1.00 73.38 264 ALA A O 1
ATOM 2217 N N . ARG A 1 265 ? -29.154 -13.112 22.549 1.00 74.62 265 ARG A N 1
ATOM 2218 C CA . ARG A 1 265 ? -27.955 -13.824 22.090 1.00 74.62 265 ARG A CA 1
ATOM 2219 C C . ARG A 1 265 ? -28.170 -14.480 20.735 1.00 74.62 265 ARG A C 1
ATOM 2221 O O . ARG A 1 265 ? -27.286 -14.365 19.899 1.00 74.62 265 ARG A O 1
ATOM 2228 N N . LYS A 1 266 ? -29.317 -15.132 20.531 1.00 74.75 266 LYS A N 1
ATOM 2229 C CA . LYS A 1 266 ? -29.617 -15.888 19.311 1.00 74.75 266 LYS A CA 1
ATOM 2230 C C . LYS A 1 266 ? -29.835 -14.998 18.085 1.00 74.75 266 LYS A C 1
ATOM 2232 O O . LYS A 1 266 ? -29.422 -15.377 17.000 1.00 74.75 266 LYS A O 1
ATOM 2237 N N . TYR A 1 267 ? -30.504 -13.856 18.245 1.00 70.75 267 TYR A N 1
ATOM 2238 C CA . TYR A 1 267 ? -30.926 -13.022 17.109 1.00 70.75 267 TYR A CA 1
ATOM 2239 C C . TYR A 1 267 ? -30.098 -11.748 16.920 1.00 70.75 267 TYR A C 1
ATOM 2241 O O . TYR A 1 267 ? -30.017 -11.243 15.807 1.00 70.75 267 TYR A O 1
ATOM 2249 N N . PHE A 1 268 ? -29.489 -11.226 17.986 1.00 67.69 268 PHE A N 1
ATOM 2250 C CA . PHE A 1 268 ? -28.781 -9.937 17.963 1.00 67.69 268 PHE A CA 1
ATOM 2251 C C . PHE A 1 268 ? -27.353 -10.041 18.483 1.00 67.69 268 PHE A C 1
ATOM 2253 O O . PHE A 1 268 ? -26.701 -9.028 18.716 1.00 67.69 268 PHE A O 1
ATOM 2260 N N . ASN A 1 269 ? -26.874 -11.263 18.723 1.00 69.56 269 ASN A N 1
ATOM 2261 C CA . ASN A 1 269 ? -25.511 -11.527 19.144 1.00 69.56 269 ASN A CA 1
ATOM 2262 C C . ASN A 1 269 ? -25.065 -10.655 20.342 1.00 69.56 269 ASN A C 1
ATOM 2264 O O . ASN A 1 269 ? -23.915 -10.246 20.474 1.00 69.56 269 ASN A O 1
ATOM 2268 N N . THR A 1 270 ? -25.982 -10.412 21.286 1.00 67.94 270 THR A N 1
ATOM 2269 C CA . THR A 1 270 ? -25.771 -9.558 22.467 1.00 67.94 270 THR A CA 1
ATOM 2270 C C . THR A 1 270 ? -26.278 -10.237 23.731 1.00 67.94 270 THR A C 1
ATOM 2272 O O . THR A 1 270 ? -27.209 -11.032 23.694 1.00 67.94 270 THR A O 1
ATOM 2275 N N . SER A 1 271 ? -25.615 -9.996 24.859 1.00 66.62 271 SER A N 1
ATOM 2276 C CA . SER A 1 271 ? -26.058 -10.488 26.170 1.00 66.62 271 SER A CA 1
ATOM 2277 C C . SER A 1 271 ? -26.977 -9.502 26.886 1.00 66.62 271 SER A C 1
ATOM 2279 O O . SER A 1 271 ? -27.424 -9.801 27.986 1.00 66.62 271 SER A O 1
ATOM 2281 N N . ASN A 1 272 ? -27.233 -8.334 26.293 1.00 69.69 272 ASN A N 1
ATOM 2282 C CA . ASN A 1 272 ? -28.083 -7.314 26.881 1.00 69.69 272 ASN A CA 1
ATOM 2283 C C . ASN A 1 272 ? -29.544 -7.507 26.405 1.00 69.69 272 ASN A C 1
ATOM 2285 O O . ASN A 1 272 ? -29.833 -7.274 25.229 1.00 69.69 272 ASN A O 1
ATOM 2289 N N . PRO A 1 273 ? -30.478 -7.913 27.286 1.00 67.94 273 PRO A N 1
ATOM 2290 C CA . PRO A 1 273 ? -31.873 -8.160 26.918 1.00 67.94 273 PRO A CA 1
ATOM 2291 C C . PRO A 1 273 ? -32.653 -6.871 26.621 1.00 67.94 273 PRO A C 1
ATOM 2293 O O . PRO A 1 273 ? -33.744 -6.936 26.065 1.00 67.94 273 PRO A O 1
ATOM 2296 N N . ALA A 1 274 ? -32.084 -5.693 26.910 1.00 65.31 274 ALA A N 1
ATOM 2297 C CA . ALA A 1 274 ? -32.662 -4.414 26.509 1.00 65.31 274 ALA A CA 1
ATOM 2298 C C . ALA A 1 274 ? -32.498 -4.126 25.006 1.00 65.31 274 ALA A C 1
ATOM 2300 O O . ALA A 1 274 ? -33.152 -3.228 24.489 1.00 65.31 274 ALA A O 1
ATOM 2301 N N . VAL A 1 275 ? -31.648 -4.865 24.281 1.00 68.88 275 VAL A N 1
ATOM 2302 C CA . VAL A 1 275 ? -31.383 -4.605 22.854 1.00 68.88 275 VAL A CA 1
ATOM 2303 C C . VAL A 1 275 ? -32.616 -4.808 21.966 1.00 68.88 275 VAL A C 1
ATOM 2305 O O . VAL A 1 275 ? -32.921 -3.895 21.203 1.00 68.88 275 VAL A O 1
ATOM 2308 N N . PRO A 1 276 ? -33.376 -5.917 22.072 1.00 67.75 276 PRO A N 1
ATOM 2309 C CA . PRO A 1 276 ? -34.649 -6.060 21.363 1.00 67.75 276 PRO A CA 1
ATOM 2310 C C . PRO A 1 276 ? -35.649 -4.930 21.647 1.00 67.75 276 PRO A C 1
ATOM 2312 O O . PRO A 1 276 ? -36.398 -4.544 20.755 1.00 67.75 276 PRO A O 1
ATOM 2315 N N . ILE A 1 277 ? -35.647 -4.396 22.873 1.00 66.69 277 ILE A N 1
ATOM 2316 C CA . ILE A 1 277 ? -36.535 -3.305 23.295 1.00 66.69 277 ILE A CA 1
ATOM 2317 C C . ILE A 1 277 ? -36.063 -1.972 22.696 1.00 66.69 277 ILE A C 1
ATOM 2319 O O . ILE A 1 277 ? -36.862 -1.233 22.141 1.00 66.69 277 ILE A O 1
ATOM 2323 N N . LEU A 1 278 ? -34.762 -1.678 22.727 1.00 67.94 278 LEU A N 1
ATOM 2324 C CA . LEU A 1 278 ? -34.196 -0.466 22.116 1.00 67.94 278 LEU A CA 1
ATOM 2325 C C . LEU A 1 278 ? -34.370 -0.444 20.589 1.00 67.94 278 LEU A C 1
ATOM 2327 O O . LEU A 1 278 ? -34.597 0.605 19.990 1.00 67.94 278 LEU A O 1
ATOM 2331 N N . LEU A 1 279 ? -34.304 -1.615 19.952 1.00 67.56 279 LEU A N 1
ATOM 2332 C CA . LEU A 1 279 ? -34.593 -1.757 18.527 1.00 67.56 279 LEU A CA 1
ATOM 2333 C C . LEU A 1 279 ? -36.069 -1.500 18.208 1.00 67.56 279 LEU A C 1
ATOM 2335 O O . LEU A 1 279 ? -36.364 -0.966 17.142 1.00 67.56 279 LEU A O 1
ATOM 2339 N N . SER A 1 280 ? -36.990 -1.867 19.107 1.00 66.50 280 SER A N 1
ATOM 2340 C CA . SER A 1 280 ? -38.423 -1.632 18.910 1.00 66.50 280 SER A CA 1
ATOM 2341 C C . SER A 1 280 ? -38.845 -0.195 19.223 1.00 66.50 280 SER A C 1
ATOM 2343 O O . SER A 1 280 ? -39.803 0.284 18.620 1.00 66.50 280 SER A O 1
ATOM 2345 N N . THR A 1 281 ? -38.121 0.515 20.097 1.00 68.81 281 THR A N 1
ATOM 2346 C CA . THR A 1 281 ? -38.348 1.947 20.369 1.00 68.81 281 THR A CA 1
ATOM 2347 C C . THR A 1 281 ? -37.775 2.868 19.291 1.00 68.81 281 THR A C 1
ATOM 2349 O O . THR A 1 281 ? -38.173 4.027 19.219 1.00 68.81 281 THR A O 1
ATOM 2352 N N . GLY A 1 282 ? -36.879 2.371 18.430 1.00 66.50 282 GLY A N 1
ATOM 2353 C CA . GLY A 1 282 ? -36.330 3.127 17.299 1.00 66.50 282 GLY A CA 1
ATOM 2354 C C . GLY A 1 282 ? -35.229 4.130 17.666 1.00 66.50 282 GLY A C 1
ATOM 2355 O O . GLY A 1 282 ? -34.809 4.904 16.814 1.00 66.50 282 GLY A O 1
ATOM 2356 N N . GLU A 1 283 ? -34.719 4.103 18.900 1.00 70.75 283 GLU A N 1
ATOM 2357 C CA . GLU A 1 283 ? -33.641 4.994 19.369 1.00 70.75 283 GLU A CA 1
ATOM 2358 C C . GLU A 1 283 ? -32.229 4.517 18.960 1.00 70.75 283 GLU A C 1
ATOM 2360 O O . GLU A 1 283 ? -31.221 5.052 19.426 1.00 70.75 283 GLU A O 1
ATOM 2365 N N . CYS A 1 284 ? -32.122 3.489 18.113 1.00 79.94 284 CYS A N 1
ATOM 2366 C CA . CYS A 1 284 ? -30.841 2.936 17.676 1.00 79.94 284 CYS A CA 1
ATOM 2367 C C . CYS A 1 284 ? -30.300 3.627 16.419 1.00 79.94 284 CYS A C 1
ATOM 2369 O O . CYS A 1 284 ? -31.003 3.749 15.417 1.00 79.94 284 CYS A O 1
ATOM 2371 N N . GLY A 1 285 ? -29.017 3.991 16.452 1.00 85.94 285 GLY A N 1
ATOM 2372 C CA . GLY A 1 285 ? -28.264 4.432 15.279 1.00 85.94 285 GLY A CA 1
ATOM 2373 C C . GLY A 1 285 ? -27.574 3.273 14.558 1.00 85.94 285 GLY A C 1
ATOM 2374 O O . GLY A 1 285 ? -27.507 2.153 15.069 1.00 85.94 285 GLY A O 1
ATOM 2375 N N . ASP A 1 286 ? -27.038 3.556 13.374 1.00 90.56 286 ASP A N 1
ATOM 2376 C CA . ASP A 1 286 ? -26.128 2.677 12.640 1.00 90.56 286 ASP A CA 1
ATOM 2377 C C . ASP A 1 286 ? -24.694 3.183 12.777 1.00 90.56 286 ASP A C 1
ATOM 2379 O O . ASP A 1 286 ? -24.446 4.388 12.704 1.00 90.56 286 ASP A O 1
ATOM 2383 N N . ALA A 1 287 ? -23.747 2.264 12.950 1.00 91.44 287 ALA A N 1
ATOM 2384 C CA . ALA A 1 287 ? -22.328 2.574 12.942 1.00 91.44 287 ALA A CA 1
ATOM 2385 C C . ALA A 1 287 ? -21.536 1.607 12.080 1.00 91.44 287 ALA A C 1
ATOM 2387 O O . ALA A 1 287 ? -21.796 0.404 12.033 1.00 91.44 287 ALA A O 1
ATOM 2388 N N . LYS A 1 288 ? -20.518 2.176 11.445 1.00 94.81 288 LYS A N 1
ATOM 2389 C CA . LYS A 1 288 ? -19.511 1.479 10.666 1.00 94.81 288 LYS A CA 1
ATOM 2390 C C . LYS A 1 288 ? -18.185 2.195 10.863 1.00 94.81 288 LYS A C 1
ATOM 2392 O O . LYS A 1 288 ? -18.124 3.411 10.704 1.00 94.81 288 LYS A O 1
ATOM 2397 N N . GLY A 1 289 ? -17.139 1.453 11.198 1.00 95.88 289 GLY A N 1
ATOM 2398 C CA . GLY A 1 289 ? -15.805 2.026 11.349 1.00 95.88 289 GLY A CA 1
ATOM 2399 C C . GLY A 1 289 ? -14.741 0.970 11.592 1.00 95.88 289 GLY A C 1
ATOM 2400 O O . GLY A 1 289 ? -15.050 -0.188 11.884 1.00 95.88 289 GLY A O 1
ATOM 2401 N N . VAL A 1 290 ? -13.482 1.372 11.446 1.00 97.38 290 VAL A N 1
ATOM 2402 C CA . VAL A 1 290 ? -12.335 0.494 11.698 1.00 97.38 290 VAL A CA 1
ATOM 2403 C C . VAL A 1 290 ? -11.995 0.540 13.180 1.00 97.38 290 VAL A C 1
ATOM 2405 O O . VAL A 1 290 ? -11.758 1.609 13.736 1.00 97.38 290 VAL A O 1
ATOM 2408 N N . LEU A 1 291 ? -11.998 -0.618 13.832 1.00 97.88 291 LEU A N 1
ATOM 2409 C CA . LEU A 1 291 ? -11.726 -0.738 15.253 1.00 97.88 291 LEU A CA 1
ATOM 2410 C C . LEU A 1 291 ? -10.265 -0.411 15.556 1.00 97.88 291 LEU A C 1
ATOM 2412 O O . LEU A 1 291 ? -9.347 -0.984 14.971 1.00 97.88 291 LEU A O 1
ATOM 2416 N N . GLU A 1 292 ? -10.065 0.433 16.557 1.00 97.69 292 GLU A N 1
ATOM 2417 C CA . GLU A 1 292 ? -8.807 0.589 17.267 1.00 97.69 292 GLU A CA 1
ATOM 2418 C C . GLU A 1 292 ? -8.988 0.152 18.719 1.00 97.69 292 GLU A C 1
ATOM 2420 O O . GLU A 1 292 ? -9.785 0.737 19.454 1.00 97.69 292 GLU A O 1
ATOM 2425 N N . VAL A 1 293 ? -8.245 -0.874 19.137 1.00 97.00 293 VAL A N 1
ATOM 2426 C CA . VAL A 1 293 ? -8.207 -1.325 20.533 1.00 97.00 293 VAL A CA 1
ATOM 2427 C C . VAL A 1 293 ? -7.097 -0.578 21.268 1.00 97.00 293 VAL A C 1
ATOM 2429 O O . VAL A 1 293 ? -5.946 -0.575 20.832 1.00 97.00 293 VAL A O 1
ATOM 2432 N N . LEU A 1 294 ? -7.444 0.051 22.388 1.00 95.62 294 LEU A N 1
ATOM 2433 C CA . LEU A 1 294 ? -6.515 0.782 23.245 1.00 95.62 294 LEU A CA 1
ATOM 2434 C C . LEU A 1 294 ? -5.879 -0.148 24.297 1.00 95.62 294 LEU A C 1
ATOM 2436 O O . LEU A 1 294 ? -6.415 -1.229 24.553 1.00 95.62 294 LEU A O 1
ATOM 2440 N N . PRO A 1 295 ? -4.762 0.253 24.941 1.00 93.88 295 PRO A N 1
ATOM 2441 C CA . PRO A 1 295 ? -4.048 -0.587 25.914 1.00 93.88 295 PRO A CA 1
ATOM 2442 C C . PRO A 1 295 ? -4.913 -1.108 27.073 1.00 93.88 295 PRO A C 1
ATOM 2444 O O . PRO A 1 295 ? -4.721 -2.231 27.532 1.00 93.88 295 PRO A O 1
ATOM 2447 N N . ASP A 1 296 ? -5.915 -0.334 27.491 1.00 93.31 296 ASP A N 1
ATOM 2448 C CA . ASP A 1 296 ? -6.863 -0.707 28.551 1.00 93.31 296 ASP A CA 1
ATOM 2449 C C . ASP A 1 296 ? -7.893 -1.771 28.098 1.00 93.31 296 ASP A C 1
ATOM 2451 O O . ASP A 1 296 ? -8.699 -2.278 28.883 1.00 93.31 296 ASP A O 1
ATOM 2455 N N . GLY A 1 297 ? -7.889 -2.126 26.810 1.00 92.62 297 GLY A N 1
ATOM 2456 C CA . GLY A 1 297 ? -8.669 -3.204 26.207 1.00 92.62 297 GLY A CA 1
ATOM 2457 C C . GLY A 1 297 ? -10.096 -2.845 25.787 1.00 92.62 297 GLY A C 1
ATOM 2458 O O . GLY A 1 297 ? -10.801 -3.718 25.282 1.00 92.62 297 GLY A O 1
ATOM 2459 N N . TYR A 1 298 ? -10.535 -1.600 25.975 1.00 95.75 298 TYR A N 1
ATOM 2460 C CA . TYR A 1 298 ? -11.667 -1.041 25.226 1.00 95.75 298 TYR A CA 1
ATOM 2461 C C . TYR A 1 298 ? -11.173 -0.447 23.899 1.00 95.75 298 TYR A C 1
ATOM 2463 O O . TYR A 1 298 ? -9.968 -0.331 23.675 1.00 95.75 298 TYR A O 1
ATOM 2471 N N . GLY A 1 299 ? -12.087 -0.079 23.005 1.00 96.81 299 GLY A N 1
ATOM 2472 C CA . GLY A 1 299 ? -11.708 0.475 21.709 1.00 96.81 299 GLY A CA 1
ATOM 2473 C C . GLY A 1 299 ? -12.700 1.480 21.153 1.00 96.81 299 GLY A C 1
ATOM 2474 O O . GLY A 1 299 ? -13.760 1.721 21.733 1.00 96.81 299 GLY A O 1
ATOM 2475 N N . PHE A 1 300 ? -12.343 2.047 20.007 1.00 96.94 300 PHE A N 1
ATOM 2476 C CA . PHE A 1 300 ? -13.188 2.956 19.242 1.00 96.94 300 PHE A CA 1
ATOM 2477 C C . PHE A 1 300 ? -13.262 2.518 17.785 1.00 96.94 300 PHE A C 1
ATOM 2479 O O . PHE A 1 300 ? -12.252 2.138 17.197 1.00 96.94 300 PHE A O 1
ATOM 2486 N N . LEU A 1 301 ? -14.452 2.590 17.192 1.00 96.94 301 LEU A N 1
ATOM 2487 C CA . LEU A 1 301 ? -14.613 2.496 15.745 1.00 96.94 301 LEU A CA 1
ATOM 2488 C C . LEU A 1 301 ? -14.287 3.860 15.146 1.00 96.94 301 LEU A C 1
ATOM 2490 O O . LEU A 1 301 ? -15.042 4.810 15.351 1.00 96.94 301 LEU A O 1
ATOM 2494 N N . ARG A 1 302 ? -13.169 3.937 14.424 1.00 96.25 302 ARG A N 1
ATOM 2495 C CA . ARG A 1 302 ? -12.743 5.128 13.689 1.00 96.25 302 ARG A CA 1
ATOM 2496 C C . ARG A 1 302 ? -13.609 5.276 12.446 1.00 96.25 302 ARG A C 1
ATOM 2498 O O . ARG A 1 302 ? -13.606 4.394 11.581 1.00 96.25 302 ARG A O 1
ATOM 2505 N N . ALA A 1 303 ? -14.374 6.362 12.387 1.00 90.31 303 ALA A N 1
ATOM 2506 C CA . ALA A 1 303 ? -15.350 6.586 11.319 1.00 90.31 303 ALA A CA 1
ATOM 2507 C C . ALA A 1 303 ? -14.722 7.179 10.046 1.00 90.31 303 ALA A C 1
ATOM 2509 O O . ALA A 1 303 ? -15.154 6.865 8.939 1.00 90.31 303 ALA A O 1
ATOM 2510 N N . GLU A 1 304 ? -13.708 8.032 10.196 1.00 90.38 304 GLU A N 1
ATOM 2511 C CA . GLU A 1 304 ? -13.112 8.801 9.100 1.00 90.38 304 GLU A CA 1
ATOM 2512 C C . GLU A 1 304 ? -11.590 8.619 9.100 1.00 90.38 304 GLU A C 1
ATOM 2514 O O . GLU A 1 304 ? -10.949 8.714 10.145 1.00 90.38 304 GLU A O 1
ATOM 2519 N N . ASN A 1 305 ? -11.012 8.324 7.927 1.00 91.06 305 ASN A N 1
ATOM 2520 C CA . ASN A 1 305 ? -9.560 8.239 7.689 1.00 91.06 305 ASN A CA 1
ATOM 2521 C C . ASN A 1 305 ? -8.768 7.356 8.685 1.00 91.06 305 ASN A C 1
ATOM 2523 O O . ASN A 1 305 ? -7.571 7.539 8.876 1.00 91.06 305 ASN A O 1
ATOM 2527 N N . TYR A 1 306 ? -9.447 6.420 9.353 1.00 93.62 306 TYR A N 1
ATOM 2528 C CA . TYR A 1 306 ? -8.910 5.563 10.418 1.00 93.62 306 TYR A CA 1
ATOM 2529 C C . TYR A 1 306 ? -8.296 6.316 11.607 1.00 93.62 306 TYR A C 1
ATOM 2531 O O . TYR A 1 306 ? -7.505 5.743 12.357 1.00 93.62 306 TYR A O 1
ATOM 2539 N N . MET A 1 307 ? -8.686 7.575 11.807 1.00 92.88 307 MET A N 1
ATOM 2540 C CA . MET A 1 307 ? -8.144 8.440 12.850 1.00 92.88 307 MET A CA 1
ATOM 2541 C C . MET A 1 307 ? -9.198 8.828 13.886 1.00 92.88 307 MET A C 1
ATOM 2543 O O . MET A 1 307 ? -10.395 8.719 13.613 1.00 92.88 307 MET A O 1
ATOM 2547 N N . PRO A 1 308 ? -8.771 9.253 15.094 1.00 92.56 308 PRO A N 1
ATOM 2548 C CA . PRO A 1 308 ? -9.690 9.696 16.130 1.00 92.56 308 PRO A CA 1
ATOM 2549 C C . PRO A 1 308 ? -10.575 10.847 15.652 1.00 92.56 308 PRO A C 1
ATOM 2551 O O . PRO A 1 308 ? -10.077 11.894 15.242 1.00 92.56 308 PRO A O 1
ATOM 2554 N N . GLY A 1 309 ? -11.888 10.661 15.750 1.00 91.38 309 GLY A N 1
ATOM 2555 C CA . GLY A 1 309 ? -12.885 11.632 15.315 1.00 91.38 309 GLY A CA 1
ATOM 2556 C C . GLY A 1 309 ? -14.000 11.833 16.337 1.00 91.38 309 GLY A C 1
ATOM 2557 O O . GLY A 1 309 ? -14.225 11.029 17.239 1.00 91.38 309 GLY A O 1
ATOM 2558 N N . SER A 1 310 ? -14.758 12.919 16.184 1.00 89.50 310 SER A N 1
ATOM 2559 C CA . SER A 1 310 ? -15.934 13.194 17.026 1.00 89.50 310 SER A CA 1
ATOM 2560 C C . SER A 1 310 ? -17.089 12.213 16.795 1.00 89.50 310 SER A C 1
ATOM 2562 O O . SER A 1 310 ? -17.962 12.081 17.649 1.00 89.50 310 SER A O 1
ATOM 2564 N N . LYS A 1 311 ? -17.089 11.522 15.650 1.00 90.44 311 LYS A N 1
ATOM 2565 C CA . LYS A 1 311 ? -18.085 10.512 15.263 1.00 90.44 311 LYS A CA 1
ATOM 2566 C C . LYS A 1 311 ? -17.698 9.090 15.673 1.00 90.44 311 LYS A C 1
ATOM 2568 O O . LYS A 1 311 ? -18.354 8.140 15.253 1.00 90.44 311 LYS A O 1
ATOM 2573 N N . ASP A 1 312 ? -16.636 8.938 16.458 1.00 94.75 312 ASP A N 1
ATOM 2574 C CA . ASP A 1 312 ? -16.171 7.624 16.872 1.00 94.75 312 ASP A CA 1
ATOM 2575 C C . ASP A 1 312 ? -17.167 6.942 17.809 1.00 94.75 312 ASP A C 1
ATOM 2577 O O . ASP A 1 312 ? -17.864 7.572 18.612 1.00 94.75 312 ASP A O 1
ATOM 2581 N N . VAL A 1 313 ? -17.207 5.617 17.710 1.00 95.00 313 VAL A N 1
ATOM 2582 C CA . VAL A 1 313 ? -18.132 4.789 18.483 1.00 95.00 313 VAL A CA 1
ATOM 2583 C C . VAL A 1 313 ? -17.352 3.946 19.469 1.00 95.00 313 VAL A C 1
ATOM 2585 O O . VAL A 1 313 ? -16.473 3.178 19.088 1.00 95.00 313 VAL A O 1
ATOM 2588 N N . TYR A 1 314 ? -17.699 4.069 20.743 1.00 95.56 314 TYR A N 1
ATOM 2589 C CA . TYR A 1 314 ? -17.117 3.284 21.817 1.00 95.56 314 TYR A CA 1
ATOM 2590 C C . TYR A 1 314 ? -17.472 1.799 21.680 1.00 95.56 314 TYR A C 1
ATOM 2592 O O . TYR A 1 314 ? -18.642 1.434 21.513 1.00 95.56 314 TYR A O 1
ATOM 2600 N N . VAL A 1 315 ? -16.464 0.940 21.828 1.00 95.81 315 VAL A N 1
ATOM 2601 C CA . VAL A 1 315 ? -16.592 -0.519 21.855 1.00 95.81 315 VAL A CA 1
ATOM 2602 C C . VAL A 1 315 ? -16.069 -1.043 23.184 1.00 95.81 315 VAL A C 1
ATOM 2604 O O . VAL A 1 315 ? -14.926 -0.804 23.579 1.00 95.81 315 VAL A O 1
ATOM 2607 N N . SER A 1 316 ? -16.920 -1.791 23.879 1.00 93.81 316 SER A N 1
ATOM 2608 C CA . SER A 1 316 ? -16.583 -2.346 25.188 1.00 93.81 316 SER A CA 1
ATOM 2609 C C . SER A 1 316 ? -15.615 -3.529 25.087 1.00 93.81 316 SER A C 1
ATOM 2611 O O . SER A 1 316 ? -15.642 -4.311 24.134 1.00 93.81 316 SER A O 1
ATOM 2613 N N . GLN A 1 317 ? -14.814 -3.731 26.136 1.00 95.25 317 GLN A N 1
ATOM 2614 C CA . GLN A 1 317 ? -13.891 -4.867 26.233 1.00 95.25 317 GLN A CA 1
ATOM 2615 C C . GLN A 1 317 ? -14.608 -6.227 26.125 1.00 95.25 317 GLN A C 1
ATOM 2617 O O . GLN A 1 317 ? -14.052 -7.188 25.595 1.00 95.25 317 GLN A O 1
ATOM 2622 N N . SER A 1 318 ? -15.856 -6.328 26.598 1.00 91.75 318 SER A N 1
ATOM 2623 C CA . SER A 1 318 ? -16.647 -7.560 26.505 1.00 91.75 318 SER A CA 1
ATOM 2624 C C . SER A 1 318 ? -17.030 -7.898 25.062 1.00 91.75 318 SER A C 1
ATOM 2626 O O . SER A 1 318 ? -16.965 -9.067 24.684 1.00 91.75 318 SER A O 1
ATOM 2628 N N . GLN A 1 319 ? -17.369 -6.899 24.241 1.00 91.94 319 GLN A N 1
ATOM 2629 C CA . GLN A 1 319 ? -17.634 -7.085 22.810 1.00 91.94 319 GLN A CA 1
ATOM 2630 C C . GLN A 1 319 ? -16.365 -7.495 22.059 1.00 91.94 319 GLN A C 1
ATOM 2632 O O . GLN A 1 319 ? -16.407 -8.452 21.287 1.00 91.94 319 GLN A O 1
ATOM 2637 N N . ILE A 1 320 ? -15.238 -6.835 22.347 1.00 94.81 320 ILE A N 1
ATOM 2638 C CA . ILE A 1 320 ? -13.932 -7.155 21.750 1.00 94.81 320 ILE A CA 1
ATOM 2639 C C . ILE A 1 320 ? -13.552 -8.608 22.036 1.00 94.81 320 ILE A C 1
ATOM 2641 O O . ILE A 1 320 ? -13.272 -9.370 21.114 1.00 94.81 320 ILE A O 1
ATOM 2645 N N . ARG A 1 321 ? -13.627 -9.028 23.304 1.00 92.69 321 ARG A N 1
ATOM 2646 C CA . ARG A 1 321 ? -13.316 -10.408 23.703 1.00 92.69 321 ARG A CA 1
ATOM 2647 C C . ARG A 1 321 ? -14.283 -11.427 23.107 1.00 92.69 321 ARG A C 1
ATOM 2649 O O . ARG A 1 321 ? -13.845 -12.489 22.683 1.00 92.69 321 ARG A O 1
ATOM 2656 N N . ARG A 1 322 ? -15.586 -11.123 23.063 1.00 89.31 322 ARG A N 1
ATOM 2657 C CA . ARG A 1 322 ? -16.614 -12.056 22.573 1.00 89.31 322 ARG A CA 1
ATOM 2658 C C . ARG A 1 322 ? -16.409 -12.438 21.109 1.00 89.31 322 ARG A C 1
ATOM 2660 O O . ARG A 1 322 ? -16.552 -13.610 20.781 1.00 89.31 322 ARG A O 1
ATOM 2667 N N . PHE A 1 323 ? -16.122 -11.463 20.250 1.00 90.94 323 PHE A N 1
ATOM 2668 C CA . PHE A 1 323 ? -15.967 -11.693 18.810 1.00 90.94 323 PHE A CA 1
ATOM 2669 C C . PHE A 1 323 ? -14.506 -11.830 18.372 1.00 90.94 323 PHE A C 1
ATOM 2671 O O . PHE A 1 323 ? -14.238 -11.875 17.176 1.00 90.94 323 PHE A O 1
ATOM 2678 N N . ASN A 1 324 ? -13.566 -11.899 19.324 1.00 92.69 324 ASN A N 1
ATOM 2679 C CA . ASN A 1 324 ? -12.129 -11.906 19.049 1.00 92.69 324 ASN A CA 1
ATOM 2680 C C . ASN A 1 324 ? -11.716 -10.755 18.105 1.00 92.69 324 ASN A C 1
ATOM 2682 O O . ASN A 1 324 ? -10.980 -10.946 17.128 1.00 92.69 324 ASN A O 1
ATOM 2686 N N . LEU A 1 325 ? -12.262 -9.561 18.374 1.00 95.00 325 LEU A N 1
ATOM 2687 C CA . LEU A 1 325 ? -11.974 -8.367 17.588 1.00 95.00 325 LEU A CA 1
ATOM 2688 C C . LEU A 1 325 ? -10.536 -7.926 17.827 1.00 95.00 325 LEU A C 1
ATOM 2690 O O . LEU A 1 325 ? -10.027 -7.973 18.949 1.00 95.00 325 LEU A O 1
ATOM 2694 N N . LYS A 1 326 ? -9.910 -7.437 16.768 1.00 95.81 326 LYS A N 1
ATOM 2695 C CA . LYS A 1 326 ? -8.555 -6.899 16.778 1.00 95.81 326 LYS A CA 1
ATOM 2696 C C . LYS A 1 326 ? -8.557 -5.525 16.118 1.00 95.81 326 LYS A C 1
ATOM 2698 O O . LYS A 1 326 ? -9.452 -5.192 15.340 1.00 95.81 326 LYS A O 1
ATOM 2703 N N . THR A 1 327 ? -7.534 -4.727 16.411 1.00 97.62 327 THR A N 1
ATOM 2704 C CA . THR A 1 327 ? -7.307 -3.471 15.688 1.00 97.62 327 THR A CA 1
ATOM 2705 C C . THR A 1 327 ? -7.271 -3.741 14.178 1.00 97.62 327 THR A C 1
ATOM 2707 O O . THR A 1 327 ? -6.727 -4.756 13.740 1.00 97.62 327 THR A O 1
ATOM 2710 N N . GLY A 1 328 ? -7.908 -2.875 13.388 1.00 97.00 328 GLY A N 1
ATOM 2711 C CA . GLY A 1 328 ? -8.046 -3.024 11.935 1.00 97.00 328 GLY A CA 1
ATOM 2712 C C . GLY A 1 328 ? -9.344 -3.699 11.466 1.00 97.00 328 GLY A C 1
ATOM 2713 O O . GLY A 1 328 ? -9.644 -3.672 10.270 1.00 97.00 328 GLY A O 1
ATOM 2714 N N . ASP A 1 329 ? -10.145 -4.283 12.363 1.00 97.38 329 ASP A N 1
ATOM 2715 C CA . ASP A 1 329 ? -11.430 -4.873 11.972 1.00 97.38 329 ASP A CA 1
ATOM 2716 C C . ASP A 1 329 ? -12.431 -3.792 11.576 1.00 97.38 329 ASP A C 1
ATOM 2718 O O . ASP A 1 329 ? -12.685 -2.863 12.338 1.00 97.38 329 ASP A O 1
ATOM 2722 N N . LEU A 1 330 ? -13.044 -3.929 10.402 1.00 96.88 330 LEU A N 1
ATOM 2723 C CA . LEU A 1 330 ? -14.177 -3.093 10.019 1.00 96.88 330 LEU A CA 1
ATOM 2724 C C . LEU A 1 330 ? -15.426 -3.671 10.670 1.00 96.88 330 LEU A C 1
ATOM 2726 O O . LEU A 1 330 ? -15.901 -4.735 10.273 1.00 96.88 330 LEU A O 1
ATOM 2730 N N . VAL A 1 331 ? -15.944 -2.972 11.670 1.00 96.94 331 VAL A N 1
ATOM 2731 C CA . VAL A 1 331 ? -17.101 -3.414 12.444 1.00 96.94 331 VAL A CA 1
ATOM 2732 C C . VAL A 1 331 ? -18.312 -2.605 12.014 1.00 96.94 331 VAL A C 1
ATOM 2734 O O . VAL A 1 331 ? -18.274 -1.373 11.989 1.00 96.94 331 VAL A O 1
ATOM 2737 N N . GLU A 1 332 ? -19.390 -3.310 11.697 1.00 95.50 332 GLU A N 1
ATOM 2738 C CA . GLU A 1 332 ? -20.712 -2.740 11.464 1.00 95.50 332 GLU A CA 1
ATOM 2739 C C . GLU A 1 332 ? -21.643 -3.179 12.590 1.00 95.50 332 GLU A C 1
ATOM 2741 O O . GLU A 1 332 ? -21.568 -4.313 13.076 1.00 95.50 332 GLU A O 1
ATOM 2746 N N . GLY A 1 333 ? -22.521 -2.286 13.030 1.00 92.50 333 GLY A N 1
ATOM 2747 C CA . GLY A 1 333 ? -23.471 -2.610 14.080 1.00 92.50 333 GLY A CA 1
ATOM 2748 C C . GLY A 1 333 ? -24.405 -1.470 14.434 1.00 92.50 333 GLY A C 1
ATOM 2749 O O . GLY A 1 333 ? -24.350 -0.380 13.865 1.00 92.50 333 GLY A O 1
ATOM 2750 N N . LYS A 1 334 ? -25.272 -1.730 15.410 1.00 90.44 334 LYS A N 1
ATOM 2751 C CA . LYS A 1 334 ? -26.205 -0.727 15.927 1.00 90.44 334 LYS A CA 1
ATOM 2752 C C . LYS A 1 334 ? -25.605 -0.004 17.118 1.00 90.44 334 LYS A C 1
ATOM 2754 O O . LYS A 1 334 ? -24.965 -0.635 17.961 1.00 90.44 334 LYS A O 1
ATOM 2759 N N . THR A 1 335 ? -25.851 1.294 17.227 1.00 90.88 335 THR A N 1
ATOM 2760 C CA . THR A 1 335 ? -25.424 2.121 18.360 1.00 90.88 335 THR A CA 1
ATOM 2761 C C . THR A 1 335 ? -26.594 2.535 19.226 1.00 90.88 335 THR A C 1
ATOM 2763 O O . THR A 1 335 ? -27.751 2.545 18.802 1.00 90.88 335 THR A O 1
ATOM 2766 N N . ARG A 1 336 ? -26.271 2.890 20.466 1.00 87.06 336 ARG A N 1
ATOM 2767 C CA . ARG A 1 336 ? -27.159 3.653 21.339 1.00 87.06 336 ARG A CA 1
ATOM 2768 C C . ARG A 1 336 ? -26.633 5.083 21.491 1.00 87.06 336 ARG A C 1
ATOM 2770 O O . ARG A 1 336 ? -25.410 5.274 21.446 1.00 87.06 336 ARG A O 1
ATOM 2777 N N . PRO A 1 337 ? -27.516 6.065 21.735 1.00 84.31 337 PRO A N 1
ATOM 2778 C CA . PRO A 1 337 ? -27.087 7.400 22.117 1.00 84.31 337 PRO A CA 1
ATOM 2779 C C . PRO A 1 337 ? -26.227 7.359 23.389 1.00 84.31 337 PRO A C 1
ATOM 2781 O O . PRO A 1 337 ? -26.350 6.460 24.237 1.00 84.31 337 PRO A O 1
ATOM 2784 N N . ALA A 1 338 ? -25.329 8.337 23.484 1.00 84.06 338 ALA A N 1
ATOM 2785 C CA . ALA A 1 338 ? -24.516 8.567 24.667 1.00 84.06 338 ALA A CA 1
ATOM 2786 C C . ALA A 1 338 ? -25.432 8.917 25.853 1.00 84.06 338 ALA A C 1
ATOM 2788 O O . ALA A 1 338 ? -26.373 9.698 25.705 1.00 84.06 338 ALA A O 1
ATOM 2789 N N . LYS A 1 339 ? -25.193 8.306 27.015 1.00 84.75 339 LYS A N 1
ATOM 2790 C CA . LYS A 1 339 ? -25.880 8.675 28.264 1.00 84.75 339 LYS A CA 1
ATOM 2791 C C . LYS A 1 339 ? -25.359 10.015 28.785 1.00 84.75 339 LYS A C 1
ATOM 2793 O O . LYS A 1 339 ? -24.298 10.473 28.367 1.00 84.75 339 LYS A O 1
ATOM 2798 N N . GLU A 1 340 ? -26.068 10.618 29.740 1.00 79.06 340 GLU A N 1
ATOM 2799 C CA . GLU A 1 340 ? -25.546 11.775 30.477 1.00 79.06 340 GLU A CA 1
ATOM 2800 C C . GLU A 1 340 ? -24.151 11.465 31.047 1.00 79.06 340 GLU A C 1
ATOM 2802 O O . GLU A 1 340 ? -23.959 10.474 31.750 1.00 79.06 340 GLU A O 1
ATOM 2807 N N . GLY A 1 341 ? -23.166 12.291 30.680 1.00 81.44 341 GLY A N 1
ATOM 2808 C CA . GLY A 1 341 ? -21.753 12.119 31.035 1.00 81.44 341 GLY A CA 1
ATOM 2809 C C . GLY A 1 341 ? -20.895 11.350 30.016 1.00 81.44 341 GLY A C 1
ATOM 2810 O O . GLY A 1 341 ? -19.668 11.425 30.090 1.00 81.44 341 GLY A O 1
ATOM 2811 N N . GLU A 1 342 ? -21.486 10.661 29.033 1.00 85.31 342 GLU A N 1
ATOM 2812 C CA . GLU A 1 342 ? -20.752 9.986 27.952 1.00 85.31 342 GLU A CA 1
ATOM 2813 C C . GLU A 1 342 ? -20.537 10.950 26.764 1.00 85.31 342 GLU A C 1
ATOM 2815 O O . GLU A 1 342 ? -21.468 11.603 26.298 1.00 85.31 342 GLU A O 1
ATOM 2820 N N . LYS A 1 343 ? -19.303 11.042 26.242 1.00 84.44 343 LYS A N 1
ATOM 2821 C CA . LYS A 1 343 ? -18.989 11.888 25.067 1.00 84.44 343 LYS A CA 1
ATOM 2822 C C . LYS A 1 343 ? -19.289 11.218 23.725 1.00 84.44 343 LYS A C 1
ATOM 2824 O O . LYS A 1 343 ? -19.552 11.910 22.748 1.00 84.44 343 LYS A O 1
ATOM 2829 N N . PHE A 1 344 ? -19.207 9.891 23.672 1.00 88.62 344 PHE A N 1
ATOM 2830 C CA . PHE A 1 344 ? -19.293 9.108 22.439 1.00 88.62 344 PHE A CA 1
ATOM 2831 C C . PHE A 1 344 ? -20.499 8.176 22.468 1.00 88.62 344 PHE A C 1
ATOM 2833 O O . PHE A 1 344 ? -20.911 7.703 23.529 1.00 88.62 344 PHE A O 1
ATOM 2840 N N . GLN A 1 345 ? -21.034 7.871 21.288 1.00 91.81 345 GLN A N 1
ATOM 2841 C CA . GLN A 1 345 ? -22.017 6.801 21.140 1.00 91.81 345 GLN A CA 1
ATOM 2842 C C . GLN A 1 345 ? -21.369 5.453 21.462 1.00 91.81 345 GLN A C 1
ATOM 2844 O O . GLN A 1 345 ? -20.174 5.265 21.243 1.00 91.81 345 GLN A O 1
ATOM 2849 N N . ALA A 1 346 ? -22.158 4.499 21.950 1.00 91.81 346 ALA A N 1
ATOM 2850 C CA . ALA A 1 346 ? -21.666 3.164 22.276 1.00 91.81 346 ALA A CA 1
ATOM 2851 C C . ALA A 1 346 ? -22.266 2.117 21.340 1.00 91.81 346 ALA A C 1
ATOM 2853 O O . ALA A 1 346 ? -23.469 2.139 21.052 1.00 91.81 346 ALA A O 1
ATOM 2854 N N . LEU A 1 347 ? -21.436 1.169 20.907 1.00 92.12 347 LEU A N 1
ATOM 2855 C CA . LEU A 1 347 ? -21.874 0.026 20.124 1.00 92.12 347 LEU A CA 1
ATOM 2856 C C . LEU A 1 347 ? -22.779 -0.859 20.983 1.00 92.12 347 LEU A C 1
ATOM 2858 O O . LEU A 1 347 ? -22.407 -1.293 22.075 1.00 92.12 347 LEU A O 1
ATOM 2862 N N . LEU A 1 348 ? -23.979 -1.137 20.490 1.00 87.81 348 LEU A N 1
ATOM 2863 C CA . LEU A 1 348 ? -24.968 -1.961 21.170 1.00 87.81 348 LEU A CA 1
ATOM 2864 C C . LEU A 1 348 ? -24.747 -3.442 20.844 1.00 87.81 348 LEU A C 1
ATOM 2866 O O . LEU A 1 348 ? -24.633 -4.276 21.746 1.00 87.81 348 LEU A O 1
ATOM 2870 N N . TYR A 1 349 ? -24.643 -3.760 19.554 1.00 83.81 349 TYR A N 1
ATOM 2871 C CA . TYR A 1 349 ? -24.284 -5.086 19.062 1.00 83.81 349 TYR A CA 1
ATOM 2872 C C . TYR A 1 349 ? -23.685 -5.014 17.657 1.00 83.81 349 TYR A C 1
ATOM 2874 O O . TYR A 1 349 ? -23.923 -4.059 16.917 1.00 83.81 349 TYR A O 1
ATOM 2882 N N . VAL A 1 350 ? -22.904 -6.039 17.320 1.00 91.50 350 VAL A N 1
ATOM 2883 C CA . VAL A 1 350 ? -22.216 -6.181 16.034 1.00 91.50 350 VAL A CA 1
ATOM 2884 C C . VAL A 1 350 ? -23.135 -6.911 15.057 1.00 91.50 350 VAL A C 1
ATOM 2886 O O . VAL A 1 350 ? -23.653 -7.977 15.388 1.00 91.50 350 VAL A O 1
ATOM 2889 N N . THR A 1 351 ? -23.327 -6.351 13.865 1.00 91.56 351 THR A N 1
ATOM 2890 C CA . THR A 1 351 ? -24.066 -6.984 12.763 1.00 91.56 351 THR A CA 1
ATOM 2891 C C . THR A 1 351 ? -23.137 -7.678 11.779 1.00 91.56 351 THR A C 1
ATOM 2893 O O . THR A 1 351 ? -23.490 -8.739 11.277 1.00 91.56 351 THR A O 1
ATOM 2896 N N . ALA A 1 352 ? -21.958 -7.109 11.514 1.00 94.31 352 ALA A N 1
ATOM 2897 C CA . ALA A 1 352 ? -20.969 -7.698 10.618 1.00 94.31 352 ALA A CA 1
ATOM 2898 C C . ALA A 1 352 ? -19.542 -7.309 11.018 1.00 94.31 352 ALA A C 1
ATOM 2900 O O . ALA A 1 352 ? -19.305 -6.237 11.582 1.00 94.31 352 ALA A O 1
ATOM 2901 N N . ILE A 1 353 ? -18.589 -8.182 10.695 1.00 95.69 353 ILE A N 1
ATOM 2902 C CA . ILE A 1 353 ? -17.150 -7.941 10.839 1.00 95.69 353 ILE A CA 1
ATOM 2903 C C . ILE A 1 353 ? -16.519 -8.191 9.476 1.00 95.69 353 ILE A C 1
ATOM 2905 O O . ILE A 1 353 ? -16.664 -9.271 8.911 1.00 95.69 353 ILE A O 1
ATOM 2909 N N . ASN A 1 354 ? -15.843 -7.185 8.925 1.00 94.50 354 ASN A N 1
ATOM 2910 C CA . ASN A 1 354 ? -15.225 -7.235 7.597 1.00 94.50 354 ASN A CA 1
ATOM 2911 C C . ASN A 1 354 ? -16.215 -7.604 6.470 1.00 94.50 354 ASN A C 1
ATOM 2913 O O . ASN A 1 354 ? -15.822 -8.174 5.458 1.00 94.50 354 ASN A O 1
ATOM 2917 N N . GLY A 1 355 ? -17.496 -7.254 6.641 1.00 91.69 355 GLY A N 1
ATOM 2918 C CA . GLY A 1 355 ? -18.575 -7.590 5.703 1.00 91.69 355 GLY A CA 1
ATOM 2919 C C . GLY A 1 355 ? -19.085 -9.031 5.811 1.00 91.69 355 GLY A C 1
ATOM 2920 O O . GLY A 1 355 ? -19.907 -9.447 4.997 1.00 91.69 355 GLY A O 1
ATOM 2921 N N . GLU A 1 356 ? -18.619 -9.791 6.802 1.00 92.06 356 GLU A N 1
ATOM 2922 C CA . GLU A 1 356 ? -19.026 -11.171 7.056 1.00 92.06 356 GLU A CA 1
ATOM 2923 C C . GLU A 1 356 ? -19.746 -11.325 8.400 1.00 92.06 356 GLU A C 1
ATOM 2925 O O . GLU A 1 356 ? -19.766 -10.416 9.235 1.00 92.06 356 GLU A O 1
ATOM 2930 N N . ASP A 1 357 ? -20.348 -12.501 8.601 1.00 91.25 357 ASP A N 1
ATOM 2931 C CA . ASP A 1 357 ? -20.990 -12.852 9.864 1.00 91.25 357 ASP A CA 1
ATOM 2932 C C . ASP A 1 357 ? -19.975 -12.775 11.024 1.00 91.25 357 ASP A C 1
ATOM 2934 O O . ASP A 1 357 ? -18.874 -13.335 10.905 1.00 91.25 357 ASP A O 1
ATOM 2938 N N . PRO A 1 358 ? -20.319 -12.120 12.151 1.00 90.50 358 PRO A N 1
ATOM 2939 C CA . PRO A 1 358 ? -19.412 -11.967 13.281 1.00 90.50 358 PRO A CA 1
ATOM 2940 C C . PRO A 1 358 ? -18.852 -13.281 13.841 1.00 90.50 358 PRO A C 1
ATOM 2942 O O . PRO A 1 358 ? -17.761 -13.289 14.412 1.00 90.50 358 PRO A O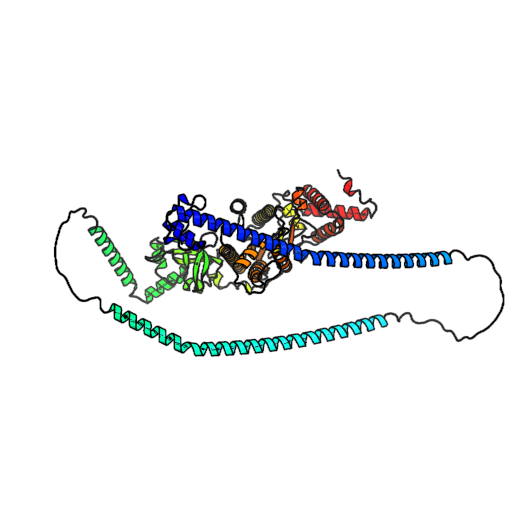 1
ATOM 2945 N N . GLU A 1 359 ? -19.562 -14.401 13.682 1.00 87.88 359 GLU A N 1
ATOM 2946 C CA . GLU A 1 359 ? -19.098 -15.707 14.154 1.00 87.88 359 GLU A CA 1
ATOM 2947 C C . GLU A 1 359 ? -17.854 -16.190 13.399 1.00 87.88 359 GLU A C 1
ATOM 2949 O O . GLU A 1 359 ? -16.966 -16.799 14.002 1.00 87.88 359 GLU A O 1
ATOM 2954 N N . LYS A 1 360 ? -17.713 -15.858 12.111 1.00 87.69 360 LYS A N 1
ATOM 2955 C CA . LYS A 1 360 ? -16.539 -16.257 11.317 1.00 87.69 360 LYS A CA 1
ATOM 2956 C C . LYS A 1 360 ? -15.247 -15.603 11.795 1.00 87.69 360 LYS A C 1
ATOM 2958 O O . LYS A 1 360 ? -14.191 -16.228 11.733 1.00 87.69 360 LYS A O 1
ATOM 2963 N N . ALA A 1 361 ? -15.321 -14.380 12.322 1.00 86.31 361 ALA A N 1
ATOM 2964 C CA . ALA A 1 361 ? -14.152 -13.676 12.850 1.00 86.31 361 ALA A CA 1
ATOM 2965 C C . ALA A 1 361 ? -13.496 -14.417 14.030 1.00 86.31 361 ALA A C 1
ATOM 2967 O O . ALA A 1 361 ? -12.300 -14.263 14.269 1.00 86.31 361 ALA A O 1
ATOM 2968 N N . THR A 1 362 ? -14.248 -15.264 14.743 1.00 87.38 362 THR A N 1
ATOM 2969 C CA . THR A 1 362 ? -13.710 -16.065 15.854 1.00 87.38 362 THR A CA 1
ATOM 2970 C C . THR A 1 362 ? -12.878 -17.265 15.397 1.00 87.38 362 THR A C 1
ATOM 2972 O O . THR A 1 362 ? -12.050 -17.748 16.164 1.00 87.38 362 THR A O 1
ATOM 2975 N N . GLN A 1 363 ? -13.068 -17.729 14.156 1.00 87.81 363 GLN A N 1
ATOM 2976 C CA . GLN A 1 363 ? -12.418 -18.927 13.608 1.00 87.81 363 GLN A CA 1
ATOM 2977 C C . GLN A 1 363 ? -11.168 -18.611 12.774 1.00 87.81 363 GLN A C 1
ATOM 2979 O O . GLN A 1 363 ? -10.441 -19.528 12.392 1.00 87.81 363 GLN A O 1
ATOM 2984 N N . ARG A 1 364 ? -10.916 -17.332 12.468 1.00 90.25 364 ARG A N 1
ATOM 2985 C CA . ARG A 1 364 ? -9.770 -16.927 11.646 1.00 90.25 364 ARG A CA 1
ATOM 2986 C C . ARG A 1 364 ? -8.449 -17.159 12.379 1.00 90.25 364 ARG A C 1
ATOM 2988 O O . ARG A 1 364 ? -8.331 -16.883 13.577 1.00 90.25 364 ARG A O 1
ATOM 2995 N N . LYS A 1 365 ? -7.440 -17.610 11.639 1.00 93.00 365 LYS A N 1
ATOM 2996 C CA . LYS A 1 365 ? -6.065 -17.681 12.139 1.00 93.00 365 LYS A CA 1
ATOM 2997 C C . LYS A 1 365 ? -5.442 -16.279 12.155 1.00 93.00 365 LYS A C 1
ATOM 2999 O O . LYS A 1 365 ? -5.729 -15.491 11.254 1.00 93.00 365 LYS A O 1
ATOM 3004 N N . PRO A 1 366 ? -4.616 -15.935 13.157 1.00 94.25 366 PRO A N 1
ATOM 3005 C CA . PRO A 1 366 ? -3.847 -14.694 13.145 1.00 94.25 366 PRO A CA 1
ATOM 3006 C C . PRO A 1 366 ? -2.919 -14.601 11.929 1.00 94.25 366 PRO A C 1
ATOM 3008 O O . PRO A 1 366 ? -2.323 -15.598 11.533 1.00 94.25 366 PRO A O 1
ATOM 3011 N N . PHE A 1 367 ? -2.737 -13.392 11.397 1.00 96.62 367 PHE A N 1
ATOM 3012 C CA . PHE A 1 367 ? -1.898 -13.133 10.222 1.00 96.62 367 PHE A CA 1
ATOM 3013 C C . PHE A 1 367 ? -0.461 -13.659 10.356 1.00 96.62 367 PHE A C 1
ATOM 3015 O O . PHE A 1 367 ? 0.105 -14.175 9.397 1.00 96.62 367 PHE A O 1
ATOM 3022 N N . ASP A 1 368 ? 0.123 -13.557 11.551 1.00 95.25 368 ASP A N 1
ATOM 3023 C CA . ASP A 1 368 ? 1.496 -14.000 11.811 1.00 95.25 368 ASP A CA 1
ATOM 3024 C C . ASP A 1 368 ? 1.657 -15.533 11.814 1.00 95.25 368 ASP A C 1
ATOM 3026 O O . ASP A 1 368 ? 2.776 -16.020 11.675 1.00 95.25 368 ASP A O 1
ATOM 3030 N N . GLU A 1 369 ? 0.560 -16.288 11.941 1.00 96.00 369 GLU A N 1
ATOM 3031 C CA . GLU A 1 369 ? 0.547 -17.759 11.897 1.00 96.00 369 GLU A CA 1
ATOM 3032 C C . GLU A 1 369 ? 0.266 -18.317 10.492 1.00 96.00 369 GLU A C 1
ATOM 3034 O O . GLU A 1 369 ? 0.319 -19.531 10.297 1.00 96.00 369 GLU A O 1
ATOM 3039 N N . LEU A 1 370 ? -0.061 -17.455 9.523 1.00 96.62 370 LEU A N 1
ATOM 3040 C CA . LEU A 1 370 ? -0.322 -17.853 8.140 1.00 96.62 370 LEU A CA 1
ATOM 3041 C C . LEU A 1 370 ? 0.984 -18.160 7.400 1.00 96.62 370 LEU A C 1
ATOM 3043 O O . LEU A 1 370 ? 2.001 -17.489 7.608 1.00 96.62 370 LEU A O 1
ATOM 3047 N N . THR A 1 371 ? 0.946 -19.143 6.500 1.00 97.38 371 THR A N 1
ATOM 3048 C CA . THR A 1 371 ? 2.141 -19.664 5.830 1.00 97.38 371 THR A CA 1
ATOM 3049 C C . THR A 1 371 ? 2.515 -18.781 4.633 1.00 97.38 371 THR A C 1
ATOM 3051 O O . THR A 1 371 ? 1.768 -18.725 3.651 1.00 97.38 371 THR A O 1
ATOM 3054 N N . PRO A 1 372 ? 3.663 -18.072 4.670 1.00 96.94 372 PRO A N 1
ATOM 3055 C CA . PRO A 1 372 ? 4.055 -17.182 3.589 1.00 96.94 372 PRO A CA 1
ATOM 3056 C C . PRO A 1 372 ? 4.686 -17.951 2.425 1.00 96.94 372 PRO A C 1
ATOM 3058 O O . PRO A 1 372 ? 5.637 -18.709 2.612 1.00 96.94 372 PRO A O 1
ATOM 3061 N N . ILE A 1 373 ? 4.225 -17.678 1.206 1.00 96.44 373 ILE A N 1
ATOM 3062 C CA . ILE A 1 373 ? 4.786 -18.239 -0.031 1.00 96.44 373 ILE A CA 1
ATOM 3063 C C . ILE A 1 373 ? 5.182 -17.133 -1.017 1.00 96.44 373 ILE A C 1
ATOM 3065 O O . ILE A 1 373 ? 4.851 -15.954 -0.845 1.00 96.44 373 ILE A O 1
ATOM 3069 N N . PHE A 1 374 ? 5.932 -17.502 -2.058 1.00 96.12 374 PHE A N 1
ATOM 3070 C CA . PHE A 1 374 ? 6.189 -16.586 -3.167 1.00 96.12 374 PHE A CA 1
ATOM 3071 C C . PHE A 1 374 ? 4.882 -16.266 -3.913 1.00 96.12 374 PHE A C 1
ATOM 3073 O O . PHE A 1 374 ? 3.983 -17.112 -3.970 1.00 96.12 374 PHE A O 1
ATOM 3080 N N . PRO A 1 375 ? 4.769 -15.067 -4.509 1.00 97.38 375 PRO A N 1
ATOM 3081 C CA . PRO A 1 375 ? 3.699 -14.784 -5.453 1.00 97.38 375 PRO A CA 1
ATOM 3082 C C . PRO A 1 375 ? 3.701 -15.810 -6.591 1.00 97.38 375 PRO A C 1
ATOM 3084 O O . PRO A 1 375 ? 4.731 -16.039 -7.222 1.00 97.38 375 PRO A O 1
ATOM 3087 N N . ASN A 1 376 ? 2.552 -16.435 -6.823 1.00 95.00 376 ASN A N 1
ATOM 3088 C CA . ASN A 1 376 ? 2.337 -17.454 -7.857 1.00 95.00 376 ASN A CA 1
ATOM 3089 C C . ASN A 1 376 ? 1.141 -17.129 -8.771 1.00 95.00 376 ASN A C 1
ATOM 3091 O O . ASN A 1 376 ? 0.901 -17.831 -9.746 1.00 95.00 376 ASN A O 1
ATOM 3095 N N . GLU A 1 377 ? 0.402 -16.062 -8.467 1.00 96.69 377 GLU A N 1
ATOM 3096 C CA . GLU A 1 377 ? -0.670 -15.523 -9.297 1.00 96.69 377 GLU A CA 1
ATOM 3097 C C . GLU A 1 377 ? -0.329 -14.086 -9.682 1.00 96.69 377 GLU A C 1
ATOM 3099 O O . GLU A 1 377 ? -0.050 -13.249 -8.819 1.00 96.69 377 GLU A O 1
ATOM 3104 N N . ARG A 1 378 ? -0.356 -13.786 -10.980 1.00 97.31 378 ARG A N 1
ATOM 3105 C CA . ARG A 1 378 ? -0.030 -12.462 -11.516 1.00 97.31 378 ARG A CA 1
ATOM 3106 C C . ARG A 1 378 ? -1.221 -11.502 -11.446 1.00 97.31 378 ARG A C 1
ATOM 3108 O O . ARG A 1 378 ? -2.344 -11.855 -11.805 1.00 97.31 378 ARG A O 1
ATOM 3115 N N . ILE A 1 379 ? -0.942 -10.260 -11.058 1.00 98.00 379 ILE A N 1
ATOM 3116 C CA . ILE A 1 379 ? -1.824 -9.099 -11.192 1.00 98.00 379 ILE A CA 1
ATOM 3117 C C . ILE A 1 379 ? -1.463 -8.402 -12.509 1.00 98.00 379 ILE A C 1
ATOM 3119 O O . ILE A 1 379 ? -0.523 -7.614 -12.573 1.00 98.00 379 ILE A O 1
ATOM 3123 N N . THR A 1 380 ? -2.200 -8.719 -13.570 1.00 97.19 380 THR A N 1
ATOM 3124 C CA . THR A 1 380 ? -1.987 -8.159 -14.912 1.00 97.19 380 THR A CA 1
ATOM 3125 C C . THR A 1 380 ? -2.501 -6.723 -14.968 1.00 97.19 380 THR A C 1
ATOM 3127 O O . THR A 1 380 ? -3.679 -6.465 -14.704 1.00 97.19 380 THR A O 1
ATOM 3130 N N . LEU A 1 381 ? -1.627 -5.777 -15.299 1.00 97.00 381 LEU A N 1
ATOM 3131 C CA . LEU A 1 381 ? -1.945 -4.346 -15.312 1.00 97.00 381 LEU A CA 1
ATOM 3132 C C . LEU A 1 381 ? -2.389 -3.840 -16.689 1.00 97.00 381 LEU A C 1
ATOM 3134 O O . LEU A 1 381 ? -2.992 -2.772 -16.796 1.00 97.00 381 LEU A O 1
ATOM 3138 N N . GLU A 1 382 ? -2.080 -4.567 -17.755 1.00 96.00 382 GLU A N 1
ATOM 3139 C CA . GLU A 1 382 ? -2.552 -4.287 -19.098 1.00 96.00 382 GLU A CA 1
ATOM 3140 C C . GLU A 1 382 ? -4.076 -4.161 -19.082 1.00 96.00 382 GLU A C 1
ATOM 3142 O O . GLU A 1 382 ? -4.796 -5.027 -18.585 1.00 96.00 382 GLU A O 1
ATOM 3147 N N . ASN A 1 383 ? -4.576 -3.048 -19.613 1.00 91.19 383 ASN A N 1
ATOM 3148 C CA . ASN A 1 383 ? -6.002 -2.787 -19.679 1.00 91.19 383 ASN A CA 1
ATOM 3149 C C . ASN A 1 383 ? -6.481 -2.992 -21.121 1.00 91.19 383 ASN A C 1
ATOM 3151 O O . ASN A 1 383 ? -6.208 -2.136 -21.969 1.00 91.19 383 ASN A O 1
ATOM 3155 N N . PRO A 1 384 ? -7.271 -4.045 -21.408 1.00 86.31 384 PRO A N 1
ATOM 3156 C CA . PRO A 1 384 ? -7.779 -4.300 -22.756 1.00 86.31 384 PRO A CA 1
ATOM 3157 C C . PRO A 1 384 ? -8.617 -3.146 -23.326 1.00 86.31 384 PRO A C 1
ATOM 3159 O O . PRO A 1 384 ? -8.731 -2.990 -24.540 1.00 86.31 384 PRO A O 1
ATOM 3162 N N . LYS A 1 385 ? -9.215 -2.313 -22.461 1.00 87.62 385 LYS A N 1
ATOM 3163 C CA . LYS A 1 385 ? -10.007 -1.140 -22.869 1.00 87.62 385 LYS A CA 1
ATOM 3164 C C . LYS A 1 385 ? -9.145 0.080 -23.186 1.00 87.62 385 LYS A C 1
ATOM 3166 O O . LYS A 1 385 ? -9.639 1.013 -23.815 1.00 87.62 385 LYS A O 1
ATOM 3171 N N . ASN A 1 386 ? -7.888 0.097 -22.745 1.00 90.31 386 ASN A N 1
ATOM 3172 C CA . ASN A 1 386 ? -6.942 1.173 -23.010 1.00 90.31 386 ASN A CA 1
ATOM 3173 C C . ASN A 1 386 ? -5.564 0.608 -23.407 1.00 90.31 386 ASN A C 1
ATOM 3175 O O . ASN A 1 386 ? -4.599 0.735 -22.651 1.00 90.31 386 ASN A O 1
ATOM 3179 N N . PRO A 1 387 ? -5.438 0.030 -24.616 1.00 89.06 387 PRO A N 1
ATOM 3180 C CA . PRO A 1 387 ? -4.194 -0.593 -25.082 1.00 89.06 387 PRO A CA 1
ATOM 3181 C C . PRO A 1 387 ? -3.039 0.404 -25.283 1.00 89.06 387 PRO A C 1
ATOM 3183 O O . PRO A 1 387 ? -1.884 0.014 -25.465 1.00 89.06 387 PRO A O 1
ATOM 3186 N N . LYS A 1 388 ? -3.343 1.709 -25.264 1.00 90.69 388 LYS A N 1
ATOM 3187 C CA . LYS A 1 388 ? -2.363 2.798 -25.350 1.00 90.69 388 LYS A CA 1
ATOM 3188 C C . LYS A 1 388 ? -1.825 3.228 -23.986 1.00 90.69 388 LYS A C 1
ATOM 3190 O O . LYS A 1 388 ? -0.992 4.130 -23.931 1.00 90.69 388 LYS A O 1
ATOM 3195 N N . GLU A 1 389 ? -2.238 2.576 -22.899 1.00 94.69 389 GLU A N 1
ATOM 3196 C CA . GLU A 1 389 ? -1.584 2.737 -21.606 1.00 94.69 389 GLU A CA 1
ATOM 3197 C C . GLU A 1 389 ? -0.272 1.941 -21.566 1.00 94.69 389 GLU A C 1
ATOM 3199 O O . GLU A 1 389 ? -0.210 0.788 -21.148 1.00 94.69 389 GLU A O 1
ATOM 3204 N N . LEU A 1 390 ? 0.797 2.566 -22.058 1.00 94.94 390 LEU A N 1
ATOM 3205 C CA . LEU A 1 390 ? 2.092 1.906 -22.238 1.00 94.94 390 LEU A CA 1
ATOM 3206 C C . LEU A 1 390 ? 2.794 1.592 -20.913 1.00 94.94 390 LEU A C 1
ATOM 3208 O O . LEU A 1 390 ? 3.598 0.668 -20.856 1.00 94.94 390 LEU A O 1
ATOM 3212 N N . ALA A 1 391 ? 2.525 2.360 -19.852 1.00 95.38 391 ALA A N 1
ATOM 3213 C CA . ALA A 1 391 ? 3.233 2.198 -18.585 1.00 95.38 391 ALA A CA 1
ATOM 3214 C C . ALA A 1 391 ? 2.898 0.866 -17.910 1.00 95.38 391 ALA A C 1
ATOM 3216 O O . ALA A 1 391 ? 3.795 0.170 -17.446 1.00 95.38 391 ALA A O 1
ATOM 3217 N N . THR A 1 392 ? 1.618 0.501 -17.886 1.00 96.31 392 THR A N 1
ATOM 3218 C CA . THR A 1 392 ? 1.154 -0.742 -17.261 1.00 96.31 392 THR A CA 1
ATOM 3219 C C . THR A 1 392 ? 1.573 -1.951 -18.083 1.00 96.31 392 THR A C 1
ATOM 3221 O O . THR A 1 392 ? 2.109 -2.903 -17.525 1.00 96.31 392 THR A O 1
ATOM 3224 N N . ARG A 1 393 ? 1.457 -1.847 -19.412 1.00 96.81 393 ARG A N 1
ATOM 3225 C CA . ARG A 1 393 ? 1.960 -2.838 -20.370 1.00 96.81 393 ARG A CA 1
ATOM 3226 C C . ARG A 1 393 ? 3.456 -3.108 -20.210 1.00 96.81 393 ARG A C 1
ATOM 3228 O O . ARG A 1 393 ? 3.863 -4.264 -20.192 1.00 96.81 393 ARG A O 1
ATOM 3235 N N . LEU A 1 394 ? 4.265 -2.059 -20.047 1.00 96.00 394 LEU A N 1
ATOM 3236 C CA . LEU A 1 394 ? 5.707 -2.199 -19.848 1.00 96.00 394 LEU A CA 1
ATOM 3237 C C . LEU A 1 394 ? 6.052 -2.826 -18.490 1.00 96.00 394 LEU A C 1
ATOM 3239 O O . LEU A 1 394 ? 6.935 -3.679 -18.433 1.00 96.00 394 LEU A O 1
ATOM 3243 N N . ILE A 1 395 ? 5.362 -2.432 -17.410 1.00 97.06 395 ILE A N 1
ATOM 3244 C CA . ILE A 1 395 ? 5.547 -3.047 -16.082 1.00 97.06 395 ILE A CA 1
ATOM 3245 C C . ILE A 1 395 ? 5.273 -4.547 -16.158 1.00 97.06 395 ILE A C 1
ATOM 3247 O O . ILE A 1 395 ? 6.076 -5.341 -15.684 1.00 97.06 395 ILE A O 1
ATOM 3251 N N . ASP A 1 396 ? 4.178 -4.923 -16.808 1.00 96.94 396 ASP A N 1
ATOM 3252 C CA . ASP A 1 396 ? 3.766 -6.309 -16.987 1.00 96.94 396 ASP A CA 1
ATOM 3253 C C . ASP A 1 396 ? 4.841 -7.200 -17.625 1.00 96.94 396 ASP A C 1
ATOM 3255 O O . ASP A 1 396 ? 4.925 -8.383 -17.307 1.00 96.94 396 ASP A O 1
ATOM 3259 N N . LEU A 1 397 ? 5.666 -6.633 -18.506 1.00 94.94 397 LEU A N 1
ATOM 3260 C CA . LEU A 1 397 ? 6.744 -7.348 -19.185 1.00 94.94 397 LEU A CA 1
ATOM 3261 C C . LEU A 1 397 ? 8.047 -7.340 -18.374 1.00 94.94 397 LEU A C 1
ATOM 3263 O O . LEU A 1 397 ? 8.727 -8.354 -18.286 1.00 94.94 397 LEU A O 1
ATOM 3267 N N . ILE A 1 398 ? 8.431 -6.193 -17.810 1.00 95.50 398 ILE A N 1
ATOM 3268 C CA . ILE A 1 398 ? 9.781 -5.992 -17.255 1.00 95.50 398 ILE A CA 1
ATOM 3269 C C . ILE A 1 398 ? 9.857 -6.257 -15.750 1.00 95.50 398 ILE A C 1
ATOM 3271 O O . ILE A 1 398 ? 10.908 -6.668 -15.256 1.00 95.50 398 ILE A O 1
ATOM 3275 N N . ALA A 1 399 ? 8.777 -5.984 -15.023 1.00 97.12 399 ALA A N 1
ATOM 3276 C CA . ALA A 1 399 ? 8.687 -6.097 -13.571 1.00 97.12 399 ALA A CA 1
ATOM 3277 C C . ALA A 1 399 ? 7.271 -6.567 -13.178 1.00 97.12 399 ALA A C 1
ATOM 3279 O O . ALA A 1 399 ? 6.507 -5.796 -12.584 1.00 97.12 399 ALA A O 1
ATOM 3280 N N . PRO A 1 400 ? 6.889 -7.812 -13.535 1.00 97.44 400 PRO A N 1
ATOM 3281 C CA . PRO A 1 400 ? 5.546 -8.328 -13.292 1.00 97.44 400 PRO A CA 1
ATOM 3282 C C . PRO A 1 400 ? 5.202 -8.287 -11.800 1.00 97.44 400 PRO A C 1
ATOM 3284 O O . PRO A 1 400 ? 6.054 -8.529 -10.938 1.00 97.44 400 PRO A O 1
ATOM 3287 N N . ILE A 1 401 ? 3.939 -7.992 -11.494 1.00 98.44 401 ILE A N 1
ATOM 3288 C CA . ILE A 1 401 ? 3.436 -7.882 -10.122 1.00 98.44 401 ILE A CA 1
ATOM 3289 C C . ILE A 1 401 ? 2.594 -9.111 -9.807 1.00 98.44 401 ILE A C 1
ATOM 3291 O O . ILE A 1 401 ? 1.645 -9.408 -10.528 1.00 98.44 401 ILE A O 1
ATOM 3295 N N . GLY A 1 402 ? 2.915 -9.820 -8.727 1.00 97.94 402 GLY A N 1
ATOM 3296 C CA . GLY A 1 402 ? 2.099 -10.923 -8.230 1.00 97.94 402 GLY A CA 1
ATOM 3297 C C . GLY A 1 402 ? 1.234 -10.558 -7.021 1.00 97.94 402 GLY A C 1
ATOM 3298 O O . GLY A 1 402 ? 1.467 -9.567 -6.326 1.00 97.94 402 GLY A O 1
ATOM 3299 N N . LYS A 1 403 ? 0.249 -11.403 -6.722 1.00 98.25 403 LYS A N 1
ATOM 3300 C CA . LYS A 1 403 ? -0.464 -11.386 -5.444 1.00 98.25 403 LYS A CA 1
ATOM 3301 C C . LYS A 1 403 ? 0.511 -11.702 -4.314 1.00 98.25 403 LYS A C 1
ATOM 3303 O O . LYS A 1 403 ? 1.166 -12.740 -4.322 1.00 98.25 403 LYS A O 1
ATOM 3308 N N . GLY A 1 404 ? 0.652 -10.781 -3.367 1.00 97.56 404 GLY A N 1
ATOM 3309 C CA . GLY A 1 404 ? 1.638 -10.875 -2.292 1.00 97.56 404 GLY A CA 1
ATOM 3310 C C . GLY A 1 404 ? 2.988 -10.215 -2.595 1.00 97.56 404 GLY A C 1
ATOM 3311 O O . GLY A 1 404 ? 3.957 -10.460 -1.871 1.00 97.56 404 GLY A O 1
ATOM 3312 N N . GLN A 1 405 ? 3.097 -9.423 -3.671 1.00 98.25 405 GLN A N 1
ATOM 3313 C CA . GLN A 1 405 ? 4.350 -8.754 -4.041 1.00 98.25 405 GLN A CA 1
ATOM 3314 C C . GLN A 1 405 ? 4.771 -7.697 -3.006 1.00 98.25 405 GLN A C 1
ATOM 3316 O O . GLN A 1 405 ? 3.944 -6.934 -2.504 1.00 98.25 405 GLN A O 1
ATOM 3321 N N . ARG A 1 406 ? 6.083 -7.602 -2.759 1.00 97.88 406 ARG A N 1
ATOM 3322 C CA . ARG A 1 406 ? 6.752 -6.494 -2.059 1.00 97.88 406 ARG A CA 1
ATOM 3323 C C . ARG A 1 406 ? 7.511 -5.649 -3.077 1.00 97.88 406 ARG A C 1
ATOM 3325 O O . ARG A 1 406 ? 8.693 -5.888 -3.340 1.00 97.88 406 ARG A O 1
ATOM 3332 N N . GLY A 1 407 ? 6.802 -4.707 -3.688 1.00 97.75 407 GLY A N 1
ATOM 3333 C CA . GLY A 1 407 ? 7.309 -3.876 -4.775 1.00 97.75 407 GLY A CA 1
ATOM 3334 C C . GLY A 1 407 ? 7.810 -2.511 -4.311 1.00 97.75 407 GLY A C 1
ATOM 3335 O O . GLY A 1 407 ? 7.162 -1.855 -3.495 1.00 97.75 407 GLY A O 1
ATOM 3336 N N . LEU A 1 408 ? 8.932 -2.061 -4.872 1.00 97.94 408 LEU A N 1
ATOM 3337 C CA . LEU A 1 408 ? 9.445 -0.701 -4.721 1.00 97.94 408 LEU A CA 1
ATOM 3338 C C . LEU A 1 408 ? 9.421 0.035 -6.060 1.00 97.94 408 LEU A C 1
ATOM 3340 O O . LEU A 1 408 ? 10.048 -0.395 -7.021 1.00 97.94 408 LEU A O 1
ATOM 3344 N N . ILE A 1 409 ? 8.755 1.187 -6.108 1.00 98.00 409 ILE A N 1
ATOM 3345 C CA . ILE A 1 409 ? 8.903 2.151 -7.203 1.00 98.00 409 ILE A CA 1
ATOM 3346 C C . ILE A 1 409 ? 9.968 3.157 -6.778 1.00 98.00 409 ILE A C 1
ATOM 3348 O O . ILE A 1 409 ? 9.704 4.092 -6.019 1.00 98.00 409 ILE A O 1
ATOM 3352 N N . VAL A 1 410 ? 11.182 2.938 -7.257 1.00 97.56 410 VAL A N 1
ATOM 3353 C CA . VAL A 1 410 ? 12.359 3.747 -6.961 1.00 97.56 410 VAL A CA 1
ATOM 3354 C C . VAL A 1 410 ? 12.361 4.934 -7.911 1.00 97.56 410 VAL A C 1
ATOM 3356 O O . VAL A 1 410 ? 12.543 4.780 -9.115 1.00 97.56 410 VAL A O 1
ATOM 3359 N N . SER A 1 411 ? 12.108 6.131 -7.391 1.00 96.31 411 SER A N 1
ATOM 3360 C CA . SER A 1 411 ? 11.901 7.311 -8.224 1.00 96.31 411 SER A CA 1
ATOM 3361 C C . SER A 1 411 ? 12.622 8.529 -7.670 1.00 96.31 411 SER A C 1
ATOM 3363 O O . SER A 1 411 ? 12.385 8.916 -6.523 1.00 96.31 411 SER A O 1
ATOM 3365 N N . PRO A 1 412 ? 13.387 9.251 -8.501 1.00 95.31 412 PRO A N 1
ATOM 3366 C CA . PRO A 1 412 ? 13.774 10.602 -8.168 1.00 95.31 412 PRO A CA 1
ATOM 3367 C C . PRO A 1 412 ? 12.559 11.544 -8.214 1.00 95.31 412 PRO A C 1
ATOM 3369 O O . PRO A 1 412 ? 11.544 11.243 -8.864 1.00 95.31 412 PRO A O 1
ATOM 3372 N N . PRO A 1 413 ? 12.640 12.718 -7.562 1.00 92.00 413 PRO A N 1
ATOM 3373 C CA . PRO A 1 413 ? 11.634 13.762 -7.706 1.00 92.00 413 PRO A CA 1
ATOM 3374 C C . PRO A 1 413 ? 11.369 14.103 -9.181 1.00 92.00 413 PRO A C 1
ATOM 3376 O O . PRO A 1 413 ? 12.302 14.188 -9.979 1.00 92.00 413 PRO A O 1
ATOM 3379 N N . LYS A 1 414 ? 10.096 14.343 -9.528 1.00 89.75 414 LYS A N 1
ATOM 3380 C CA . LYS A 1 414 ? 9.624 14.724 -10.879 1.00 89.75 414 LYS A CA 1
ATOM 3381 C C . LYS A 1 414 ? 9.825 13.679 -11.996 1.00 89.75 414 LYS A C 1
ATOM 3383 O O . LYS A 1 414 ? 9.654 14.012 -13.166 1.00 89.75 414 LYS A O 1
ATOM 3388 N N . ALA A 1 415 ? 10.114 12.414 -11.681 1.00 90.56 415 ALA A N 1
ATOM 3389 C CA . ALA A 1 415 ? 10.215 11.359 -12.702 1.00 90.56 415 ALA A CA 1
ATOM 3390 C C . ALA A 1 415 ? 8.868 10.731 -13.121 1.00 90.56 415 ALA A C 1
ATOM 3392 O O . ALA A 1 415 ? 8.827 9.909 -14.029 1.00 90.56 415 ALA A O 1
ATOM 3393 N N . GLY A 1 416 ? 7.754 11.135 -12.497 1.00 91.44 416 GLY A N 1
ATOM 3394 C CA . GLY A 1 416 ? 6.411 10.645 -12.845 1.00 91.44 416 GLY A CA 1
ATOM 3395 C C . GLY A 1 416 ? 5.847 9.560 -11.919 1.00 91.44 416 GLY A C 1
ATOM 3396 O O . GLY A 1 416 ? 4.858 8.928 -12.281 1.00 91.44 416 GLY A O 1
ATOM 3397 N N . LYS A 1 417 ? 6.425 9.384 -10.719 1.00 94.31 417 LYS A N 1
ATOM 3398 C CA . LYS A 1 417 ? 5.951 8.498 -9.635 1.00 94.31 417 LYS A CA 1
ATOM 3399 C C . LYS A 1 417 ? 4.429 8.497 -9.459 1.00 94.31 417 LYS A C 1
ATOM 3401 O O . LYS A 1 417 ? 3.800 7.454 -9.586 1.00 94.31 417 LYS A O 1
ATOM 3406 N N . THR A 1 418 ? 3.835 9.663 -9.203 1.00 91.62 418 THR A N 1
ATOM 3407 C CA . THR A 1 418 ? 2.401 9.792 -8.895 1.00 91.62 418 THR A CA 1
ATOM 3408 C C . THR A 1 418 ? 1.529 9.333 -10.064 1.00 91.62 418 THR A C 1
ATOM 3410 O O . THR A 1 418 ? 0.548 8.619 -9.873 1.00 91.62 418 THR A O 1
ATOM 3413 N N . THR A 1 419 ? 1.917 9.678 -11.294 1.00 93.44 419 THR A N 1
ATOM 3414 C CA . THR A 1 419 ? 1.223 9.231 -12.508 1.00 93.44 419 THR A CA 1
ATOM 3415 C C . THR A 1 419 ? 1.304 7.717 -12.672 1.00 93.44 419 THR A C 1
ATOM 3417 O O . THR A 1 419 ? 0.311 7.093 -13.034 1.00 93.44 419 THR A O 1
ATOM 3420 N N . LEU A 1 420 ? 2.465 7.117 -12.400 1.00 95.38 420 LEU A N 1
ATOM 3421 C CA . LEU A 1 420 ? 2.632 5.668 -12.470 1.00 95.38 420 LEU A CA 1
ATOM 3422 C C . LEU A 1 420 ? 1.764 4.953 -11.427 1.00 95.38 420 LEU A C 1
ATOM 3424 O O . LEU A 1 420 ? 1.059 4.008 -11.770 1.00 95.38 420 LEU A O 1
ATOM 3428 N N . LEU A 1 421 ? 1.764 5.443 -10.184 1.00 95.19 421 LEU A N 1
ATOM 3429 C CA . LEU A 1 421 ? 0.991 4.857 -9.088 1.00 95.19 421 LEU A CA 1
ATOM 3430 C C . LEU A 1 421 ? -0.518 4.884 -9.374 1.00 95.19 421 LEU A C 1
ATOM 3432 O O . LEU A 1 421 ? -1.194 3.880 -9.172 1.00 95.19 421 LEU A O 1
ATOM 3436 N N . LYS A 1 422 ? -1.030 5.991 -9.928 1.00 94.75 422 LYS A N 1
ATOM 3437 C CA . LYS A 1 422 ? -2.426 6.093 -10.385 1.00 94.75 422 LYS A CA 1
ATOM 3438 C C . LYS A 1 422 ? -2.771 5.075 -11.459 1.00 94.75 422 LYS A C 1
ATOM 3440 O O . LYS A 1 422 ? -3.779 4.393 -11.355 1.00 94.75 422 LYS A O 1
ATOM 3445 N N . LYS A 1 423 ? -1.912 4.937 -12.469 1.00 95.12 423 LYS A N 1
ATOM 3446 C CA . LYS A 1 423 ? -2.129 3.980 -13.562 1.00 95.12 423 LYS A CA 1
ATOM 3447 C C . LYS A 1 423 ? -2.175 2.540 -13.056 1.00 95.12 423 LYS A C 1
ATOM 3449 O O . LYS A 1 423 ? -3.007 1.763 -13.522 1.00 95.12 423 LYS A O 1
ATOM 3454 N N . ILE A 1 424 ? -1.320 2.197 -12.090 1.00 96.19 424 ILE A N 1
ATOM 3455 C CA . ILE A 1 424 ? -1.355 0.896 -11.408 1.00 96.19 424 ILE A CA 1
ATOM 3456 C C . ILE A 1 424 ? -2.689 0.734 -10.668 1.00 96.19 424 ILE A C 1
ATOM 3458 O O . ILE A 1 424 ? -3.378 -0.260 -10.879 1.00 96.19 424 ILE A O 1
ATOM 3462 N N . ALA A 1 425 ? -3.088 1.722 -9.864 1.00 96.00 425 ALA A N 1
ATOM 3463 C CA . ALA A 1 425 ? -4.338 1.695 -9.108 1.00 96.00 425 ALA A CA 1
ATOM 3464 C C . ALA A 1 425 ? -5.576 1.509 -9.999 1.00 96.00 425 ALA A C 1
ATOM 3466 O O . ALA A 1 425 ? -6.389 0.619 -9.754 1.00 96.00 425 ALA A O 1
ATOM 3467 N N . ASP A 1 426 ? -5.688 2.309 -11.059 1.00 94.12 426 ASP A N 1
ATOM 3468 C CA . ASP A 1 426 ? -6.807 2.272 -12.001 1.00 94.12 426 ASP A CA 1
ATOM 3469 C C . ASP A 1 426 ? -6.882 0.929 -12.735 1.00 94.12 426 ASP A C 1
ATOM 3471 O O . ASP A 1 426 ? -7.973 0.402 -12.979 1.00 94.12 426 ASP A O 1
ATOM 3475 N N . SER A 1 427 ? -5.723 0.353 -13.065 1.00 95.12 427 SER A N 1
ATOM 3476 C CA . SER A 1 427 ? -5.641 -0.950 -13.727 1.00 95.12 427 SER A CA 1
ATOM 3477 C C . SER A 1 427 ? -6.052 -2.080 -12.793 1.00 95.12 427 SER A C 1
ATOM 3479 O O . SER A 1 427 ? -6.864 -2.914 -13.184 1.00 95.12 427 SER A O 1
ATOM 3481 N N . ILE A 1 428 ? -5.591 -2.068 -11.538 1.00 96.06 428 ILE A N 1
ATOM 3482 C CA . ILE A 1 428 ? -6.000 -3.050 -10.524 1.00 96.06 428 ILE A CA 1
ATOM 3483 C C . ILE A 1 428 ? -7.506 -2.953 -10.270 1.00 96.06 428 ILE A C 1
ATOM 3485 O O . ILE A 1 428 ? -8.198 -3.963 -10.355 1.00 96.06 428 ILE A O 1
ATOM 3489 N N . ALA A 1 429 ? -8.037 -1.747 -10.056 1.00 94.19 429 ALA A N 1
ATOM 3490 C CA . ALA A 1 429 ? -9.465 -1.538 -9.816 1.00 94.19 429 ALA A CA 1
ATOM 3491 C C . ALA A 1 429 ? -10.347 -1.956 -11.009 1.00 94.19 429 ALA A C 1
ATOM 3493 O O . ALA A 1 429 ? -11.510 -2.319 -10.830 1.00 94.19 429 ALA A O 1
ATOM 3494 N N . THR A 1 430 ? -9.815 -1.892 -12.234 1.00 93.25 430 THR A N 1
ATOM 3495 C CA . THR A 1 430 ? -10.539 -2.297 -13.448 1.00 93.25 430 THR A CA 1
ATOM 3496 C C . THR A 1 430 ? -10.466 -3.802 -13.692 1.00 93.25 430 THR A C 1
ATOM 3498 O O . THR A 1 430 ? -11.486 -4.408 -14.024 1.00 93.25 430 THR A O 1
ATOM 3501 N N . ASN A 1 431 ? -9.278 -4.392 -13.559 1.00 94.81 431 ASN A N 1
ATOM 3502 C CA . ASN A 1 431 ? -9.014 -5.785 -13.918 1.00 94.81 431 ASN A CA 1
ATOM 3503 C C . ASN A 1 431 ? -9.379 -6.755 -12.784 1.00 94.81 431 ASN A C 1
ATOM 3505 O O . ASN A 1 431 ? -9.781 -7.884 -13.053 1.00 94.81 431 ASN A O 1
ATOM 3509 N N . TYR A 1 432 ? -9.280 -6.307 -11.529 1.00 96.12 432 TYR A N 1
ATOM 3510 C CA . TYR A 1 432 ? -9.465 -7.124 -10.331 1.00 96.12 432 TYR A CA 1
ATOM 3511 C C . TYR A 1 432 ? -10.384 -6.427 -9.313 1.00 96.12 432 TYR A C 1
ATOM 3513 O O . TYR A 1 432 ? -9.921 -5.993 -8.258 1.00 96.12 4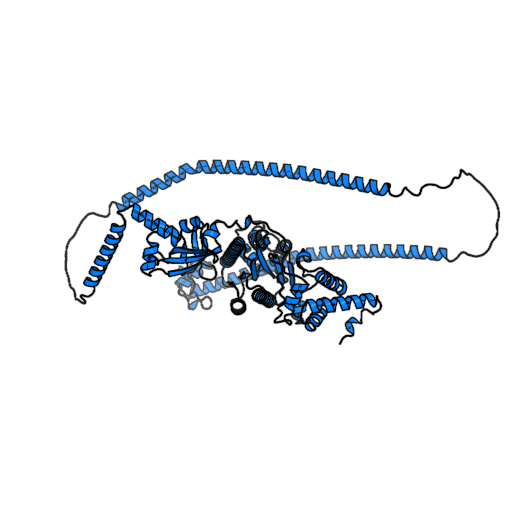32 TYR A O 1
ATOM 3521 N N . PRO A 1 433 ? -11.701 -6.332 -9.584 1.00 93.62 433 PRO A N 1
ATOM 3522 C CA . PRO A 1 433 ? -12.650 -5.672 -8.681 1.00 93.62 433 PRO A CA 1
ATOM 3523 C C . PRO A 1 433 ? -12.794 -6.368 -7.315 1.00 93.62 433 PRO A C 1
ATOM 3525 O O . PRO A 1 433 ? -13.279 -5.749 -6.371 1.00 93.62 433 PRO A O 1
ATOM 3528 N N . ASP A 1 434 ? -12.376 -7.632 -7.207 1.00 94.75 434 ASP A N 1
ATOM 3529 C CA . ASP A 1 434 ? -12.402 -8.406 -5.961 1.00 94.75 434 ASP A CA 1
ATOM 3530 C C . ASP A 1 434 ? -11.203 -8.113 -5.039 1.00 94.75 434 ASP A C 1
ATOM 3532 O O . ASP A 1 434 ? -11.254 -8.437 -3.849 1.00 94.75 434 ASP A O 1
ATOM 3536 N N . ILE A 1 435 ? -10.131 -7.497 -5.561 1.00 97.56 435 ILE A N 1
ATOM 3537 C CA . ILE A 1 435 ? -8.975 -7.079 -4.760 1.00 97.56 435 ILE A CA 1
ATOM 3538 C C . ILE A 1 435 ? -9.343 -5.819 -3.976 1.00 97.56 435 ILE A C 1
ATOM 3540 O O . ILE A 1 435 ? -9.771 -4.811 -4.541 1.00 97.56 435 ILE A O 1
ATOM 3544 N N . TYR A 1 436 ? -9.110 -5.842 -2.664 1.00 97.62 436 TYR A N 1
ATOM 3545 C CA . TYR A 1 436 ? -9.300 -4.663 -1.826 1.00 97.62 436 TYR A CA 1
ATOM 3546 C C . TYR A 1 436 ? -8.114 -3.706 -2.002 1.00 97.62 436 TYR A C 1
ATOM 3548 O O . TYR A 1 436 ? -7.009 -3.966 -1.520 1.00 97.62 436 TYR A O 1
ATOM 3556 N N . LEU A 1 437 ? -8.339 -2.599 -2.707 1.00 98.19 437 LEU A N 1
ATOM 3557 C CA . LEU A 1 437 ? -7.321 -1.589 -2.988 1.00 98.19 437 LEU A CA 1
ATOM 3558 C C . LEU A 1 437 ? -7.318 -0.493 -1.915 1.00 98.19 437 LEU A C 1
ATOM 3560 O O . LEU A 1 437 ? -8.311 0.216 -1.748 1.00 98.19 437 LEU A O 1
ATOM 3564 N N . ILE A 1 438 ? -6.178 -0.327 -1.245 1.00 98.19 438 ILE A N 1
ATOM 3565 C CA . ILE A 1 438 ? -5.898 0.761 -0.304 1.00 98.19 438 ILE A CA 1
ATOM 3566 C C . ILE A 1 438 ? -4.797 1.644 -0.887 1.00 98.19 438 ILE A C 1
ATOM 3568 O O . ILE A 1 438 ? -3.744 1.152 -1.287 1.00 98.19 438 ILE A O 1
ATOM 3572 N N . VAL A 1 439 ? -5.006 2.954 -0.899 1.00 98.12 439 VAL A N 1
ATOM 3573 C CA . VAL A 1 439 ? -3.984 3.942 -1.249 1.00 98.12 439 VAL A CA 1
ATOM 3574 C C . VAL A 1 439 ? -3.643 4.724 0.005 1.00 98.12 439 VAL A C 1
ATOM 3576 O O . VAL A 1 439 ? -4.497 5.423 0.543 1.00 98.12 439 VAL A O 1
ATOM 3579 N N . LEU A 1 440 ? -2.406 4.588 0.473 1.00 98.06 440 LEU A N 1
ATOM 3580 C CA . LEU A 1 440 ? -1.893 5.247 1.665 1.00 98.06 440 LEU A CA 1
ATOM 3581 C C . LEU A 1 440 ? -0.932 6.368 1.270 1.00 98.06 440 LEU A C 1
ATOM 3583 O O . LEU A 1 440 ? 0.154 6.107 0.753 1.00 98.06 440 LEU A O 1
ATOM 3587 N N . LEU A 1 441 ? -1.322 7.610 1.543 1.00 97.81 441 LEU A N 1
ATOM 3588 C CA . LEU A 1 441 ? -0.525 8.803 1.252 1.00 97.81 441 LEU A CA 1
ATOM 3589 C C . LEU A 1 441 ? 0.050 9.375 2.552 1.00 97.81 441 LEU A C 1
ATOM 3591 O O . LEU A 1 441 ? -0.701 9.733 3.456 1.00 97.81 441 LEU A O 1
ATOM 3595 N N . ILE A 1 442 ? 1.372 9.461 2.658 1.00 97.62 442 ILE A N 1
ATOM 3596 C CA . ILE A 1 442 ? 2.095 9.906 3.853 1.00 97.62 442 ILE A CA 1
ATOM 3597 C C . ILE A 1 442 ? 2.973 11.102 3.510 1.00 97.62 442 ILE A C 1
ATOM 3599 O O . ILE A 1 442 ? 3.852 10.995 2.652 1.00 97.62 442 ILE A O 1
ATOM 3603 N N . ASP A 1 443 ? 2.781 12.196 4.252 1.00 95.94 443 ASP A N 1
ATOM 3604 C CA . ASP A 1 443 ? 3.574 13.426 4.151 1.00 95.94 443 ASP A CA 1
ATOM 3605 C C . ASP A 1 443 ? 3.606 13.957 2.699 1.00 95.94 443 ASP A C 1
ATOM 3607 O O . ASP A 1 443 ? 4.631 14.362 2.145 1.00 95.94 443 ASP A O 1
ATOM 3611 N N . GLU A 1 444 ? 2.438 13.899 2.050 1.00 94.50 444 GLU A N 1
ATOM 3612 C CA . GLU A 1 444 ? 2.224 14.370 0.681 1.00 94.50 444 GLU A CA 1
ATOM 3613 C C . GLU A 1 444 ? 1.330 15.615 0.663 1.00 94.50 444 GLU A C 1
ATOM 3615 O O . GLU A 1 444 ? 0.667 15.955 1.652 1.00 94.50 444 GLU A O 1
ATOM 3620 N N . ARG A 1 445 ? 1.340 16.344 -0.456 1.00 95.62 445 ARG A N 1
ATOM 3621 C CA . ARG A 1 445 ? 0.604 17.608 -0.560 1.00 95.62 445 ARG A CA 1
ATOM 3622 C C . ARG A 1 445 ? -0.921 17.417 -0.607 1.00 95.62 445 ARG A C 1
ATOM 3624 O O . ARG A 1 445 ? -1.384 16.505 -1.296 1.00 95.62 445 ARG A O 1
ATOM 3631 N N . PRO A 1 446 ? -1.725 18.289 0.038 1.00 95.69 446 PRO A N 1
ATOM 3632 C CA . PRO A 1 446 ? -3.190 18.191 0.037 1.00 95.69 446 PRO A CA 1
ATOM 3633 C C . PRO A 1 446 ? -3.831 18.139 -1.361 1.00 95.69 446 PRO A C 1
ATOM 3635 O O . PRO A 1 446 ? -4.822 17.433 -1.576 1.00 95.69 446 PRO A O 1
ATOM 3638 N N . GLU A 1 447 ? -3.276 18.863 -2.334 1.00 94.94 447 GLU A N 1
ATOM 3639 C CA . GLU A 1 447 ? -3.750 18.840 -3.718 1.00 94.94 447 GLU A CA 1
ATOM 3640 C C . GLU A 1 447 ? -3.495 17.492 -4.405 1.00 94.94 447 GLU A C 1
ATOM 3642 O O . GLU A 1 447 ? -4.352 17.022 -5.153 1.00 94.94 447 GLU A O 1
ATOM 3647 N N . GLU A 1 448 ? -2.370 16.837 -4.104 1.00 93.12 448 GLU A N 1
ATOM 3648 C CA . GLU A 1 448 ? -2.036 15.506 -4.622 1.00 93.12 448 GLU A CA 1
ATOM 3649 C C . GLU A 1 448 ? -2.950 14.441 -3.993 1.00 93.12 448 GLU A C 1
ATOM 3651 O O . GLU A 1 448 ? -3.439 13.551 -4.692 1.00 93.12 448 GLU A O 1
ATOM 3656 N N . VAL A 1 449 ? -3.276 14.588 -2.702 1.00 95.25 449 VAL A N 1
ATOM 3657 C CA . VAL A 1 449 ? -4.265 13.749 -2.003 1.00 95.25 449 VAL A CA 1
ATOM 3658 C C . VAL A 1 449 ? -5.647 13.876 -2.641 1.00 95.25 449 VAL A C 1
ATOM 3660 O O . VAL A 1 449 ? -6.266 12.869 -2.988 1.00 95.25 449 VAL A O 1
ATOM 3663 N N . THR A 1 450 ? -6.124 15.105 -2.845 1.00 95.00 450 THR A N 1
ATOM 3664 C CA . THR A 1 450 ? -7.454 15.363 -3.425 1.00 95.00 450 THR A CA 1
ATOM 3665 C C . THR A 1 450 ? -7.575 14.778 -4.832 1.00 95.00 450 THR A C 1
ATOM 3667 O O . THR A 1 450 ? -8.601 14.206 -5.205 1.00 95.00 450 THR A O 1
ATOM 3670 N N . ASP A 1 451 ? -6.523 14.926 -5.632 1.00 94.56 451 ASP A N 1
ATOM 3671 C CA . ASP A 1 451 ? -6.437 14.386 -6.983 1.00 94.56 451 ASP A CA 1
ATOM 3672 C C . ASP A 1 451 ? -6.462 12.844 -6.978 1.00 94.56 451 ASP A C 1
ATOM 3674 O O . ASP A 1 451 ? -7.170 12.225 -7.776 1.00 94.56 451 ASP A O 1
ATOM 3678 N N . MET A 1 452 ? -5.787 12.212 -6.013 1.00 93.44 452 MET A N 1
ATOM 3679 C CA . MET A 1 452 ? -5.822 10.761 -5.816 1.00 93.44 452 MET A CA 1
ATOM 3680 C C . MET A 1 452 ? -7.215 10.252 -5.421 1.00 93.44 452 MET A C 1
ATOM 3682 O O . MET A 1 452 ? -7.723 9.312 -6.033 1.00 93.44 452 MET A O 1
ATOM 3686 N N . GLN A 1 453 ? -7.867 10.920 -4.465 1.00 93.44 453 GLN A N 1
ATOM 3687 C CA . GLN A 1 453 ? -9.214 10.580 -3.988 1.00 93.44 453 GLN A CA 1
ATOM 3688 C C . GLN A 1 453 ? -10.274 10.638 -5.089 1.00 93.44 453 GLN A C 1
ATOM 3690 O O . GLN A 1 453 ? -11.221 9.856 -5.088 1.00 93.44 453 GLN A O 1
ATOM 3695 N N . ARG A 1 454 ? -10.142 11.582 -6.027 1.00 93.44 454 ARG A N 1
ATOM 3696 C CA . ARG A 1 454 ? -11.090 11.733 -7.141 1.00 93.44 454 ARG A CA 1
ATOM 3697 C C . ARG A 1 454 ? -10.833 10.759 -8.284 1.00 93.44 454 ARG A C 1
ATOM 3699 O O . ARG A 1 454 ? -11.760 10.473 -9.037 1.00 93.44 454 ARG A O 1
ATOM 3706 N N . SER A 1 455 ? -9.589 10.312 -8.438 1.00 89.56 455 SER A N 1
ATOM 3707 C CA . SER A 1 455 ? -9.173 9.483 -9.571 1.00 89.56 455 SER A CA 1
ATOM 3708 C C . SER A 1 455 ? -9.379 7.993 -9.298 1.00 89.56 455 SER A C 1
ATOM 3710 O O . SER A 1 455 ? -9.869 7.279 -10.169 1.00 89.56 455 SER A O 1
ATOM 3712 N N . ILE A 1 456 ? -9.049 7.531 -8.088 1.00 91.19 456 ILE A N 1
ATOM 3713 C CA . ILE A 1 456 ? -8.976 6.101 -7.777 1.00 91.19 456 ILE A CA 1
ATOM 3714 C C . ILE A 1 456 ? -10.282 5.591 -7.172 1.00 91.19 456 ILE A C 1
ATOM 3716 O O . ILE A 1 456 ? -10.839 6.168 -6.240 1.00 91.19 456 ILE A O 1
ATOM 3720 N N . LYS A 1 457 ? -10.732 4.432 -7.659 1.00 91.38 457 LYS A N 1
ATOM 3721 C CA . LYS A 1 457 ? -11.797 3.642 -7.032 1.00 91.38 457 LYS A CA 1
ATOM 3722 C C . LYS A 1 457 ? -11.188 2.680 -6.015 1.00 91.38 457 LYS A C 1
ATOM 3724 O O . LYS A 1 457 ? -10.838 1.556 -6.355 1.00 91.38 457 LYS A O 1
ATOM 3729 N N . GLY A 1 458 ? -11.052 3.138 -4.779 1.00 92.19 458 GLY A N 1
ATOM 3730 C CA . GLY A 1 458 ? -10.472 2.367 -3.684 1.00 92.19 458 GLY A CA 1
ATOM 3731 C C . GLY A 1 458 ? -10.541 3.133 -2.370 1.00 92.19 458 GLY A C 1
ATOM 3732 O O . GLY A 1 458 ? -11.073 4.242 -2.314 1.00 92.19 458 GLY A O 1
ATOM 3733 N N . ASP A 1 459 ? -10.006 2.531 -1.316 1.00 94.94 459 ASP A N 1
ATOM 3734 C CA . ASP A 1 459 ? -9.928 3.146 0.004 1.00 94.94 459 ASP A CA 1
ATOM 3735 C C . ASP A 1 459 ? -8.702 4.066 0.062 1.00 94.94 459 ASP A C 1
ATOM 3737 O O . ASP A 1 459 ? -7.566 3.593 0.034 1.00 94.94 459 ASP A O 1
ATOM 3741 N N . VAL A 1 460 ? -8.910 5.384 0.063 1.00 96.62 460 VAL A N 1
ATOM 3742 C CA . VAL A 1 460 ? -7.815 6.366 0.065 1.00 96.62 460 VAL A CA 1
ATOM 3743 C C . VAL A 1 460 ? -7.656 6.942 1.465 1.00 96.62 460 VAL A C 1
ATOM 3745 O O . VAL A 1 460 ? -8.468 7.755 1.910 1.00 96.62 460 VAL A O 1
ATOM 3748 N N . VAL A 1 461 ? -6.576 6.541 2.129 1.00 97.19 461 VAL A N 1
ATOM 3749 C CA . VAL A 1 461 ? -6.206 6.947 3.487 1.00 97.19 461 VAL A CA 1
ATOM 3750 C C . VAL A 1 461 ? -4.979 7.845 3.405 1.00 97.19 461 VAL A C 1
ATOM 3752 O O . VAL A 1 461 ? -4.051 7.578 2.639 1.00 97.19 461 VAL A O 1
ATOM 3755 N N . TYR A 1 462 ? -4.953 8.934 4.165 1.00 97.00 462 TYR A N 1
ATOM 3756 C CA . TYR A 1 462 ? -3.899 9.931 4.006 1.00 97.00 462 TYR A CA 1
ATOM 3757 C C . TYR A 1 462 ? -3.494 10.615 5.307 1.00 97.00 462 TYR A C 1
ATOM 3759 O O . TYR A 1 462 ? -4.256 10.721 6.263 1.00 97.00 462 TYR A O 1
ATOM 3767 N N . SER A 1 463 ? -2.278 11.143 5.304 1.00 97.00 463 SER A N 1
ATOM 3768 C CA . SER A 1 463 ? -1.779 12.115 6.263 1.00 97.00 463 SER A CA 1
ATOM 3769 C C . SER A 1 463 ? -0.936 13.122 5.490 1.00 97.00 463 SER A C 1
ATOM 3771 O O . SER A 1 463 ? 0.115 12.758 4.964 1.00 97.00 463 SER A O 1
ATOM 3773 N N . THR A 1 464 ? -1.407 14.363 5.376 1.00 96.31 464 THR A N 1
ATOM 3774 C CA . THR A 1 464 ? -0.692 15.418 4.639 1.00 96.31 464 THR A CA 1
ATOM 3775 C C . THR A 1 464 ? 0.556 15.867 5.394 1.00 96.31 464 THR A C 1
ATOM 3777 O O . THR A 1 464 ? 0.712 15.550 6.572 1.00 96.31 464 THR A O 1
ATOM 3780 N N . PHE A 1 465 ? 1.437 16.620 4.730 1.00 93.81 465 PHE A N 1
ATOM 3781 C CA . PHE A 1 465 ? 2.653 17.174 5.350 1.00 93.81 465 PHE A CA 1
ATOM 3782 C C . PHE A 1 465 ? 2.386 18.184 6.485 1.00 93.81 465 PHE A C 1
ATOM 3784 O O . PHE A 1 465 ? 3.311 18.555 7.203 1.00 93.81 465 PHE A O 1
ATOM 3791 N N . ASP A 1 466 ? 1.147 18.668 6.627 1.00 94.38 466 ASP A N 1
ATOM 3792 C CA . ASP A 1 466 ? 0.743 19.582 7.705 1.00 94.38 466 ASP A CA 1
ATOM 3793 C C . ASP A 1 466 ? 0.600 18.867 9.062 1.00 94.38 466 ASP A C 1
ATOM 3795 O O . ASP A 1 466 ? 0.556 19.515 10.108 1.00 94.38 466 ASP A O 1
ATOM 3799 N N . GLU A 1 467 ? 0.506 17.536 9.045 1.00 96.00 467 GLU A N 1
ATOM 3800 C CA . GLU A 1 467 ? 0.318 16.708 10.234 1.00 96.00 467 GLU A CA 1
ATOM 3801 C C . GLU A 1 467 ? 1.645 16.377 10.932 1.00 96.00 467 GLU A C 1
ATOM 3803 O O . GLU A 1 467 ? 2.727 16.425 10.348 1.00 96.00 467 GLU A O 1
ATOM 3808 N N . LEU A 1 468 ? 1.564 15.987 12.206 1.00 96.19 468 LEU A N 1
ATOM 3809 C CA . LEU A 1 468 ? 2.738 15.588 12.985 1.00 96.19 468 LEU A CA 1
ATOM 3810 C C . LEU A 1 468 ? 3.267 14.193 12.575 1.00 96.19 468 LEU A C 1
ATOM 3812 O O . LEU A 1 468 ? 2.481 13.329 12.172 1.00 96.19 468 LEU A O 1
ATOM 3816 N N . PRO A 1 469 ? 4.569 13.898 12.763 1.00 96.38 469 PRO A N 1
ATOM 3817 C CA . PRO A 1 469 ? 5.137 12.572 12.496 1.00 96.38 469 PRO A CA 1
ATOM 3818 C C . PRO A 1 469 ? 4.418 11.411 13.208 1.00 96.38 469 PRO A C 1
ATOM 3820 O O . PRO A 1 469 ? 4.262 10.324 12.643 1.00 96.38 469 PRO A O 1
ATOM 3823 N N . GLU A 1 470 ? 3.924 11.625 14.430 1.00 96.00 470 GLU A N 1
ATOM 3824 C CA . GLU A 1 470 ? 3.122 10.650 15.179 1.00 96.00 470 GLU A CA 1
ATOM 3825 C C . GLU A 1 470 ? 1.817 10.313 14.451 1.00 96.00 470 GLU A C 1
ATOM 3827 O O . GLU A 1 470 ? 1.386 9.161 14.445 1.00 96.00 470 GLU A O 1
ATOM 3832 N N . HIS A 1 471 ? 1.211 11.296 13.782 1.00 95.94 471 HIS A N 1
ATOM 3833 C CA . HIS A 1 471 ? 0.010 11.087 12.981 1.00 95.94 471 HIS A CA 1
ATOM 3834 C C . HIS A 1 471 ? 0.316 10.193 11.771 1.00 95.94 471 HIS A C 1
ATOM 3836 O O . HIS A 1 471 ? -0.395 9.217 11.530 1.00 95.94 471 HIS A O 1
ATOM 3842 N N . HIS A 1 472 ? 1.422 10.446 11.059 1.00 97.00 472 HIS A N 1
ATOM 3843 C CA . HIS A 1 472 ? 1.848 9.619 9.921 1.00 97.00 472 HIS A CA 1
ATOM 3844 C C . HIS A 1 472 ? 2.048 8.150 10.312 1.00 97.00 472 HIS A C 1
ATOM 3846 O O . HIS A 1 472 ? 1.553 7.243 9.639 1.00 97.00 472 HIS A O 1
ATOM 3852 N N . THR A 1 473 ? 2.771 7.915 11.411 1.00 96.38 473 THR A N 1
ATOM 3853 C CA . THR A 1 473 ? 3.047 6.556 11.899 1.00 96.38 473 THR A CA 1
ATOM 3854 C C . THR A 1 473 ? 1.768 5.859 12.358 1.00 96.38 473 THR A C 1
ATOM 3856 O O . THR A 1 473 ? 1.562 4.692 12.026 1.00 96.38 473 THR A O 1
ATOM 3859 N N . LYS A 1 474 ? 0.860 6.575 13.033 1.00 95.75 474 LYS A N 1
ATOM 3860 C CA . LYS A 1 474 ? -0.416 6.021 13.497 1.00 95.75 474 LYS A CA 1
ATOM 3861 C C . LYS A 1 474 ? -1.341 5.609 12.352 1.00 95.75 474 LYS A C 1
ATOM 3863 O O . LYS A 1 474 ? -1.880 4.502 12.384 1.00 95.75 474 LYS A O 1
ATOM 3868 N N . VAL A 1 475 ? -1.500 6.465 11.340 1.00 96.75 475 VAL A N 1
ATOM 3869 C CA . VAL A 1 475 ? -2.313 6.163 10.149 1.00 96.75 475 VAL A CA 1
ATOM 3870 C C . VAL A 1 475 ? -1.766 4.928 9.431 1.00 96.75 475 VAL A C 1
ATOM 3872 O O . VAL A 1 475 ? -2.526 4.019 9.095 1.00 96.75 475 VAL A O 1
ATOM 3875 N N . ALA A 1 476 ? -0.445 4.853 9.242 1.00 97.56 476 ALA A N 1
ATOM 3876 C CA . ALA A 1 476 ? 0.190 3.704 8.604 1.00 97.56 476 ALA A CA 1
ATOM 3877 C C . ALA A 1 476 ? -0.023 2.405 9.400 1.00 97.56 476 ALA A C 1
ATOM 3879 O O . ALA A 1 476 ? -0.350 1.375 8.812 1.00 97.56 476 ALA A O 1
ATOM 3880 N N . GLU A 1 477 ? 0.097 2.442 10.729 1.00 97.06 477 GLU A N 1
ATOM 3881 C CA . GLU A 1 477 ? -0.184 1.280 11.582 1.00 97.06 477 GLU A CA 1
ATOM 3882 C C . GLU A 1 477 ? -1.641 0.822 11.451 1.00 97.06 477 GLU A C 1
ATOM 3884 O O . GLU A 1 477 ? -1.888 -0.366 11.254 1.00 97.06 477 GLU A O 1
ATOM 3889 N N . MET A 1 478 ? -2.605 1.746 11.462 1.00 97.75 478 MET A N 1
ATOM 3890 C CA . MET A 1 478 ? -4.021 1.410 11.272 1.00 97.75 478 MET A CA 1
ATOM 3891 C C . MET A 1 478 ? -4.298 0.774 9.904 1.00 97.75 478 MET A C 1
ATOM 3893 O O . MET A 1 478 ? -5.037 -0.208 9.827 1.00 97.75 478 MET A O 1
ATOM 3897 N N . VAL A 1 479 ? -3.685 1.289 8.832 1.00 98.25 479 VAL A N 1
ATOM 3898 C CA . VAL A 1 479 ? -3.799 0.708 7.483 1.00 98.25 479 VAL A CA 1
ATOM 3899 C C . VAL A 1 479 ? -3.195 -0.691 7.420 1.00 98.25 479 VAL A C 1
ATOM 3901 O O . VAL A 1 479 ? -3.793 -1.587 6.824 1.00 98.25 479 VAL A O 1
ATOM 3904 N N . LEU A 1 480 ? -2.035 -0.903 8.046 1.00 98.25 480 LEU A N 1
ATOM 3905 C CA . LEU A 1 480 ? -1.399 -2.215 8.083 1.00 98.25 480 LEU A CA 1
ATOM 3906 C C . LEU A 1 480 ? -2.276 -3.236 8.807 1.00 98.25 480 LEU A C 1
ATOM 3908 O O . LEU A 1 480 ? -2.528 -4.314 8.273 1.00 98.25 480 LEU A O 1
ATOM 3912 N N . GLU A 1 481 ? -2.765 -2.885 9.996 1.00 98.06 481 GLU A N 1
ATOM 3913 C CA . GLU A 1 481 ? -3.659 -3.743 10.771 1.00 98.06 481 GLU A CA 1
ATOM 3914 C C . GLU A 1 481 ? -4.929 -4.047 9.964 1.00 98.06 481 GLU A C 1
ATOM 3916 O O . GLU A 1 481 ? -5.314 -5.208 9.834 1.00 98.06 481 GLU A O 1
ATOM 3921 N N . ARG A 1 482 ? -5.530 -3.036 9.320 1.00 97.81 482 ARG A N 1
ATOM 3922 C CA . ARG A 1 482 ? -6.696 -3.203 8.439 1.00 97.81 482 ARG A CA 1
ATOM 3923 C C . ARG A 1 482 ? -6.439 -4.198 7.307 1.00 97.81 482 ARG A C 1
ATOM 3925 O O . ARG A 1 482 ? -7.265 -5.082 7.070 1.00 97.81 482 ARG A O 1
ATOM 3932 N N . ALA A 1 483 ? -5.308 -4.062 6.622 1.00 98.19 483 ALA A N 1
ATOM 3933 C CA . ALA A 1 483 ? -4.925 -4.947 5.532 1.00 98.19 483 ALA A CA 1
ATOM 3934 C C . ALA A 1 483 ? -4.717 -6.388 6.026 1.00 98.19 483 ALA A C 1
ATOM 3936 O O . ALA A 1 483 ? -5.233 -7.325 5.422 1.00 98.19 483 ALA A O 1
ATOM 3937 N N . GLN A 1 484 ? -4.046 -6.572 7.166 1.00 97.88 484 GLN A N 1
ATOM 3938 C CA . GLN A 1 484 ? -3.844 -7.894 7.767 1.00 97.88 484 GLN A CA 1
ATOM 3939 C C . GLN A 1 484 ? -5.164 -8.561 8.153 1.00 97.88 484 GLN A C 1
ATOM 3941 O O . GLN A 1 484 ? -5.356 -9.732 7.839 1.00 97.88 484 GLN A O 1
ATOM 3946 N N . ARG A 1 485 ? -6.102 -7.828 8.774 1.00 97.19 485 ARG A N 1
ATOM 3947 C CA . ARG A 1 485 ? -7.426 -8.375 9.120 1.00 97.19 485 ARG A CA 1
ATOM 3948 C C . ARG A 1 485 ? -8.182 -8.867 7.890 1.00 97.19 485 ARG A C 1
ATOM 3950 O O . ARG A 1 485 ? -8.844 -9.893 7.965 1.00 97.19 485 ARG A O 1
ATOM 3957 N N . LEU A 1 486 ? -8.082 -8.167 6.761 1.00 96.69 486 LEU A N 1
ATOM 3958 C CA . LEU A 1 486 ? -8.692 -8.602 5.503 1.00 96.69 486 LEU A CA 1
ATOM 3959 C C . LEU A 1 486 ? -8.049 -9.893 4.969 1.00 96.69 486 LEU A C 1
ATOM 3961 O O . LEU A 1 486 ? -8.773 -10.804 4.566 1.00 96.69 486 LEU A O 1
ATOM 3965 N N . VAL A 1 487 ? -6.719 -10.011 5.023 1.00 97.62 487 VAL A N 1
ATOM 3966 C CA . VAL A 1 487 ? -6.015 -11.236 4.601 1.00 97.62 487 VAL A CA 1
ATOM 3967 C C . VAL A 1 487 ? -6.323 -12.423 5.511 1.00 97.62 487 VAL A C 1
ATOM 3969 O O . VAL A 1 487 ? -6.489 -13.530 5.016 1.00 97.62 487 VAL A O 1
ATOM 3972 N N . GLU A 1 488 ? -6.513 -12.212 6.816 1.00 96.00 488 GLU A N 1
ATOM 3973 C CA . GLU A 1 488 ? -6.978 -13.266 7.739 1.00 96.00 488 GLU A CA 1
ATOM 3974 C C . GLU A 1 488 ? -8.351 -13.852 7.335 1.00 96.00 488 GLU A C 1
ATOM 3976 O O . GLU A 1 488 ? -8.669 -14.982 7.704 1.00 96.00 488 GLU A O 1
ATOM 3981 N N . HIS A 1 489 ? -9.157 -13.112 6.561 1.00 93.81 489 HIS A N 1
ATOM 3982 C CA . HIS A 1 489 ? -10.414 -13.578 5.955 1.00 93.81 489 HIS A CA 1
ATOM 3983 C C . HIS A 1 489 ? -10.242 -14.125 4.522 1.00 93.81 489 HIS A C 1
ATOM 3985 O O . HIS A 1 489 ? -11.226 -14.314 3.806 1.00 93.81 489 HIS A O 1
ATOM 3991 N N . GLY A 1 490 ? -9.007 -14.370 4.079 1.00 94.69 490 GLY A N 1
ATOM 3992 C CA . GLY A 1 490 ? -8.699 -14.901 2.751 1.00 94.69 490 GLY A CA 1
ATOM 3993 C C . GLY A 1 490 ? -8.911 -13.900 1.614 1.00 94.69 490 GLY A C 1
ATOM 3994 O O . GLY A 1 490 ? -9.128 -14.308 0.474 1.00 94.69 490 GLY A O 1
ATOM 3995 N N . LYS A 1 491 ? -8.903 -12.590 1.901 1.00 96.50 491 LYS A N 1
ATOM 3996 C CA . LYS A 1 491 ? -9.010 -11.546 0.871 1.00 96.50 491 LYS A CA 1
ATOM 3997 C C . LYS A 1 491 ? -7.645 -11.204 0.286 1.00 96.50 491 LYS A C 1
ATOM 3999 O O . LYS A 1 491 ? -6.640 -11.183 0.991 1.00 96.50 491 LYS A O 1
ATOM 4004 N N . ASP A 1 492 ? -7.642 -10.869 -0.997 1.00 98.31 492 ASP A N 1
ATOM 4005 C CA . ASP A 1 492 ? -6.498 -10.255 -1.662 1.00 98.31 492 ASP A CA 1
ATOM 4006 C C . ASP A 1 492 ? -6.537 -8.741 -1.444 1.00 98.31 492 ASP A C 1
ATOM 4008 O O . ASP A 1 492 ? -7.531 -8.078 -1.749 1.00 98.31 492 ASP A O 1
ATOM 4012 N N . VAL A 1 493 ? -5.456 -8.191 -0.900 1.00 98.56 493 VAL A N 1
ATOM 4013 C CA . VAL A 1 493 ? -5.335 -6.775 -0.549 1.00 98.56 493 VAL A CA 1
ATOM 4014 C C . VAL A 1 493 ? -4.120 -6.190 -1.253 1.00 98.56 493 VAL A C 1
ATOM 4016 O O . VAL A 1 493 ? -3.030 -6.762 -1.211 1.00 98.56 493 VAL A O 1
ATOM 4019 N N . VAL A 1 494 ? -4.290 -5.023 -1.870 1.00 98.75 494 VAL A N 1
ATOM 4020 C CA . VAL A 1 494 ? -3.188 -4.231 -2.425 1.00 98.75 494 VAL A CA 1
ATOM 4021 C C . VAL A 1 494 ? -3.116 -2.909 -1.679 1.00 98.75 494 VAL A C 1
ATOM 4023 O O . VAL A 1 494 ? -4.091 -2.165 -1.645 1.00 98.75 494 VAL A O 1
ATOM 4026 N N . VAL A 1 495 ? -1.947 -2.595 -1.124 1.00 98.69 495 VAL A N 1
ATOM 4027 C CA . VAL A 1 495 ? -1.641 -1.294 -0.528 1.00 98.69 495 VAL A CA 1
ATOM 4028 C C . VAL A 1 495 ? -0.644 -0.560 -1.420 1.00 98.69 495 VAL A C 1
ATOM 4030 O O . VAL A 1 495 ? 0.486 -1.011 -1.620 1.00 98.69 495 VAL A O 1
ATOM 4033 N N . LEU A 1 496 ? -1.060 0.588 -1.941 1.00 98.44 496 LEU A N 1
ATOM 4034 C CA . LEU A 1 496 ? -0.211 1.523 -2.669 1.00 98.44 496 LEU A CA 1
ATOM 4035 C C . LEU A 1 496 ? 0.260 2.608 -1.700 1.00 98.44 496 LEU A C 1
ATOM 4037 O O . LEU A 1 496 ? -0.541 3.438 -1.281 1.00 98.44 496 LEU A O 1
ATOM 4041 N N . LEU A 1 497 ? 1.538 2.583 -1.320 1.00 98.00 497 LEU A N 1
ATOM 4042 C CA . LEU A 1 497 ? 2.111 3.504 -0.335 1.00 98.00 497 LEU A CA 1
ATOM 4043 C C . LEU A 1 497 ? 2.934 4.601 -1.015 1.00 98.00 497 LEU A C 1
ATOM 4045 O O . LEU A 1 497 ? 3.936 4.316 -1.675 1.00 98.00 497 LEU A O 1
ATOM 4049 N N . ASP A 1 498 ? 2.567 5.854 -0.765 1.00 96.50 498 ASP A N 1
ATOM 4050 C CA . ASP A 1 498 ? 3.311 7.026 -1.212 1.00 96.50 498 ASP A CA 1
ATOM 4051 C C . ASP A 1 498 ? 3.646 7.962 -0.034 1.00 96.50 498 ASP A C 1
ATOM 4053 O O . ASP A 1 498 ? 2.800 8.736 0.388 1.00 96.50 498 ASP A O 1
ATOM 4057 N N . SER A 1 499 ? 4.829 7.908 0.590 1.00 94.88 499 SER A N 1
ATOM 4058 C CA . SER A 1 499 ? 5.995 7.069 0.254 1.00 94.88 499 SER A CA 1
ATOM 4059 C C . SER A 1 499 ? 6.588 6.347 1.461 1.00 94.88 499 SER A C 1
ATOM 4061 O O . SER A 1 499 ? 6.483 6.804 2.603 1.00 94.88 499 SER A O 1
ATOM 4063 N N . LEU A 1 500 ? 7.291 5.240 1.201 1.00 96.81 500 LEU A N 1
ATOM 4064 C CA . LEU A 1 500 ? 8.008 4.485 2.232 1.00 96.81 500 LEU A CA 1
ATOM 4065 C C . LEU A 1 500 ? 9.155 5.300 2.836 1.00 96.81 500 LEU A C 1
ATOM 4067 O O . LEU A 1 500 ? 9.395 5.227 4.039 1.00 96.81 500 LEU A O 1
ATOM 4071 N N . THR A 1 501 ? 9.829 6.119 2.023 1.00 96.69 501 THR A N 1
ATOM 4072 C CA . THR A 1 501 ? 10.909 7.000 2.487 1.00 96.69 501 THR A CA 1
ATOM 4073 C C . THR A 1 501 ? 10.405 8.013 3.513 1.00 96.69 501 THR A C 1
ATOM 4075 O O . THR A 1 501 ? 11.018 8.183 4.567 1.00 96.69 501 THR A O 1
ATOM 4078 N N . ARG A 1 502 ? 9.257 8.649 3.251 1.00 96.38 502 ARG A N 1
ATOM 4079 C CA . ARG A 1 502 ? 8.645 9.597 4.194 1.00 96.38 502 ARG A CA 1
ATOM 4080 C C . ARG A 1 502 ? 8.134 8.911 5.457 1.00 96.38 502 ARG A C 1
ATOM 4082 O O . ARG A 1 502 ? 8.353 9.422 6.551 1.00 96.38 502 ARG A O 1
ATOM 4089 N N . LEU A 1 503 ? 7.552 7.719 5.329 1.00 97.44 503 LEU A N 1
ATOM 4090 C CA . LEU A 1 503 ? 7.151 6.925 6.490 1.00 97.44 503 LEU A CA 1
ATOM 4091 C C . LEU A 1 503 ? 8.355 6.580 7.383 1.00 97.44 503 LEU A C 1
ATOM 4093 O O . LEU A 1 503 ? 8.295 6.759 8.597 1.00 97.44 503 LEU A O 1
ATOM 4097 N N . ALA A 1 504 ? 9.474 6.146 6.798 1.00 97.00 504 ALA A N 1
ATOM 4098 C CA . ALA A 1 504 ? 10.697 5.854 7.546 1.00 97.00 504 ALA A CA 1
ATOM 4099 C C . ALA A 1 504 ? 11.273 7.100 8.244 1.00 97.00 504 ALA A C 1
ATOM 4101 O O . ALA A 1 504 ? 11.713 7.011 9.391 1.00 97.00 504 ALA A O 1
ATOM 4102 N N . ARG A 1 505 ? 11.207 8.274 7.601 1.00 96.19 505 ARG A N 1
ATOM 4103 C CA . ARG A 1 505 ? 11.560 9.558 8.232 1.00 96.19 505 ARG A CA 1
ATOM 4104 C C . ARG A 1 505 ? 10.668 9.872 9.433 1.00 96.19 505 ARG A C 1
ATOM 4106 O O . ARG A 1 505 ? 11.191 10.250 10.476 1.00 96.19 505 ARG A O 1
ATOM 4113 N N . ALA A 1 506 ? 9.356 9.667 9.316 1.00 96.88 506 ALA A N 1
ATOM 4114 C CA . ALA A 1 506 ? 8.422 9.879 10.422 1.00 96.88 506 ALA A CA 1
ATOM 4115 C C . ALA A 1 506 ? 8.729 8.958 11.617 1.00 96.88 506 ALA A C 1
ATOM 4117 O O . ALA A 1 506 ? 8.754 9.410 12.760 1.00 96.88 506 ALA A O 1
ATOM 4118 N N . TYR A 1 507 ? 9.061 7.686 11.370 1.00 96.69 507 TYR A N 1
ATOM 4119 C CA . TYR A 1 507 ? 9.514 6.789 12.438 1.00 96.69 507 TYR A CA 1
ATOM 4120 C C . TYR A 1 507 ? 10.832 7.242 13.073 1.00 96.69 507 TYR A C 1
ATOM 4122 O O . TYR A 1 507 ? 10.964 7.203 14.291 1.00 96.69 507 TYR A O 1
ATOM 4130 N N . ASN A 1 508 ? 11.782 7.744 12.284 1.00 95.69 508 ASN A N 1
ATOM 4131 C CA . ASN A 1 508 ? 13.040 8.267 12.820 1.00 95.69 508 ASN A CA 1
ATOM 4132 C C . ASN A 1 508 ? 12.862 9.481 13.743 1.00 95.69 508 ASN A C 1
ATOM 4134 O O . ASN A 1 508 ? 13.681 9.688 14.630 1.00 95.69 508 ASN A O 1
ATOM 4138 N N . LEU A 1 509 ? 11.804 10.271 13.546 1.00 94.19 509 LEU A N 1
ATOM 4139 C CA . LEU A 1 509 ? 11.490 11.421 14.397 1.00 94.19 509 LEU A CA 1
ATOM 4140 C C . LEU A 1 509 ? 10.705 11.045 15.664 1.00 94.19 509 LEU A C 1
ATOM 4142 O O . LEU A 1 509 ? 10.785 11.764 16.654 1.00 94.19 509 LEU A O 1
ATOM 4146 N N . THR A 1 510 ? 9.953 9.943 15.635 1.00 94.69 510 THR A N 1
ATOM 4147 C CA . THR A 1 510 ? 9.050 9.531 16.730 1.00 94.69 510 THR A CA 1
ATOM 4148 C C . THR A 1 510 ? 9.659 8.491 17.669 1.00 94.69 510 THR A C 1
ATOM 4150 O O . THR A 1 510 ? 9.267 8.402 18.834 1.00 94.69 510 THR A O 1
ATOM 4153 N N . VAL A 1 511 ? 10.603 7.675 17.189 1.00 92.56 511 VAL A N 1
ATOM 4154 C CA . VAL A 1 511 ? 11.262 6.653 18.011 1.00 92.56 511 VAL A CA 1
ATOM 4155 C C . VAL A 1 511 ? 12.235 7.312 19.004 1.00 92.56 511 VAL A C 1
ATOM 4157 O O . VAL A 1 511 ? 13.033 8.160 18.604 1.00 92.56 511 VAL A O 1
ATOM 4160 N N . PRO A 1 512 ? 12.222 6.916 20.295 1.00 90.50 512 PRO A N 1
ATOM 4161 C CA . PRO A 1 512 ? 13.205 7.386 21.267 1.00 90.50 512 PRO A CA 1
ATOM 4162 C C . PRO A 1 512 ? 14.637 7.056 20.833 1.00 90.50 512 PRO A C 1
ATOM 4164 O O . PRO A 1 512 ? 14.923 5.921 20.451 1.00 90.50 512 PRO A O 1
ATOM 4167 N N . ALA A 1 513 ? 15.543 8.030 20.936 1.00 89.69 513 ALA A N 1
ATOM 4168 C CA . ALA A 1 513 ? 16.931 7.859 20.523 1.00 89.69 513 ALA A CA 1
ATOM 4169 C C . ALA A 1 513 ? 17.633 6.754 21.332 1.00 89.69 513 ALA A C 1
ATOM 4171 O O . ALA A 1 513 ? 17.672 6.790 22.563 1.00 89.69 513 ALA A O 1
ATOM 4172 N N . THR A 1 514 ? 18.238 5.798 20.631 1.00 87.75 514 THR A N 1
ATOM 4173 C CA . THR A 1 514 ? 18.996 4.682 21.221 1.00 87.75 514 THR A CA 1
ATOM 4174 C C . THR A 1 514 ? 20.472 5.017 21.437 1.00 87.75 514 THR A C 1
ATOM 4176 O O . THR A 1 514 ? 21.203 4.251 22.063 1.00 87.75 514 THR A O 1
ATOM 4179 N N . GLY A 1 515 ? 20.932 6.147 20.889 1.00 85.81 515 GLY A N 1
ATOM 4180 C CA . GLY A 1 515 ? 22.341 6.552 20.877 1.00 85.81 515 GLY A CA 1
ATOM 4181 C C . GLY A 1 515 ? 23.187 5.837 19.817 1.00 85.81 515 GLY A C 1
ATOM 4182 O O . GLY A 1 515 ? 24.362 6.163 19.664 1.00 85.81 515 GLY A O 1
ATOM 4183 N N . LYS A 1 516 ? 22.607 4.896 19.058 1.00 87.69 516 LYS A N 1
ATOM 4184 C CA . LYS A 1 516 ? 23.257 4.207 17.935 1.00 87.69 516 LYS A CA 1
ATOM 4185 C C . LYS A 1 516 ? 22.701 4.738 16.617 1.00 87.69 516 LYS A C 1
ATOM 4187 O O . LYS A 1 516 ? 21.641 4.309 16.158 1.00 87.69 516 LYS A O 1
ATOM 4192 N N . THR A 1 517 ? 23.431 5.666 16.008 1.00 88.06 517 THR A N 1
ATOM 4193 C CA . THR A 1 517 ? 23.073 6.254 14.716 1.00 88.06 517 THR A CA 1
ATOM 4194 C C . THR A 1 517 ? 23.817 5.567 13.574 1.00 88.06 517 THR A C 1
ATOM 4196 O O . THR A 1 517 ? 25.031 5.368 13.610 1.00 88.06 517 THR A O 1
ATOM 4199 N N . LEU A 1 518 ? 23.066 5.185 12.547 1.00 86.75 518 LEU A N 1
ATOM 4200 C CA . LEU A 1 518 ? 23.580 4.752 11.256 1.00 86.75 518 LEU A CA 1
ATOM 4201 C C . LEU A 1 518 ? 24.012 5.972 10.429 1.00 86.75 518 LEU A C 1
ATOM 4203 O O . LEU A 1 518 ? 23.705 7.128 10.750 1.00 86.75 518 LEU A O 1
ATOM 4207 N N . SER A 1 519 ? 24.707 5.707 9.320 1.00 83.81 519 SER A N 1
ATOM 4208 C CA . SER A 1 519 ? 25.022 6.743 8.333 1.00 83.81 519 SER A CA 1
ATOM 4209 C C . SER A 1 519 ? 23.746 7.478 7.898 1.00 83.81 519 SER A C 1
ATOM 4211 O O . SER A 1 519 ? 22.675 6.883 7.799 1.00 83.81 519 SER A O 1
ATOM 4213 N N . GLY A 1 520 ? 23.844 8.789 7.675 1.00 86.12 520 GLY A N 1
ATOM 4214 C CA . GLY A 1 520 ? 22.687 9.616 7.322 1.00 86.12 520 GLY A CA 1
ATOM 4215 C C . GLY A 1 520 ? 21.794 10.033 8.499 1.00 86.12 520 GLY A C 1
ATOM 4216 O O . GLY A 1 520 ? 20.740 10.610 8.255 1.00 86.12 520 GLY A O 1
ATOM 4217 N N . GLY A 1 521 ? 22.203 9.793 9.753 1.00 89.06 521 GLY A N 1
ATOM 4218 C CA . GLY A 1 521 ? 21.496 10.294 10.944 1.00 89.06 521 GLY A CA 1
ATOM 4219 C C . GLY A 1 521 ? 20.244 9.495 11.315 1.00 89.06 521 GLY A C 1
ATOM 4220 O O . GLY A 1 521 ? 19.335 10.028 11.949 1.00 89.06 521 GLY A O 1
ATOM 4221 N N . ILE A 1 522 ? 20.188 8.229 10.898 1.00 92.12 522 ILE A N 1
ATOM 4222 C CA . ILE A 1 522 ? 19.067 7.327 11.169 1.00 92.12 522 ILE A CA 1
ATOM 4223 C C . ILE A 1 522 ? 19.354 6.556 12.450 1.00 92.12 522 ILE A C 1
ATOM 4225 O O . ILE A 1 522 ? 20.413 5.946 12.577 1.00 92.12 522 ILE A O 1
ATOM 4229 N N . ASP A 1 523 ? 18.419 6.543 13.389 1.00 91.56 523 ASP A N 1
ATOM 4230 C CA . ASP A 1 523 ? 18.512 5.663 14.547 1.00 91.56 523 ASP A CA 1
ATOM 4231 C C . ASP A 1 523 ? 18.304 4.204 14.116 1.00 91.56 523 ASP A C 1
ATOM 4233 O O . ASP A 1 523 ? 17.379 3.885 13.366 1.00 91.56 523 ASP A O 1
ATOM 4237 N N . SER A 1 524 ? 19.146 3.293 14.601 1.00 85.44 524 SER A N 1
ATOM 4238 C CA . SER A 1 524 ? 19.038 1.864 14.272 1.00 85.44 524 SER A CA 1
ATOM 4239 C C . SER A 1 524 ? 17.648 1.263 14.551 1.00 85.44 524 SER A C 1
ATOM 4241 O O . SER A 1 524 ? 17.190 0.398 13.799 1.00 85.44 524 SER A O 1
ATOM 4243 N N . ALA A 1 525 ? 16.936 1.745 15.577 1.00 90.00 525 ALA A N 1
ATOM 4244 C CA . ALA A 1 525 ? 15.592 1.278 15.912 1.00 90.00 525 ALA A CA 1
ATOM 4245 C C . ALA A 1 525 ? 14.502 1.851 14.988 1.00 90.00 525 ALA A C 1
ATOM 4247 O O . ALA A 1 525 ? 13.444 1.234 14.827 1.00 90.00 525 ALA A O 1
ATOM 4248 N N . ALA A 1 526 ? 14.752 2.994 14.342 1.00 92.56 526 ALA A N 1
ATOM 4249 C CA . ALA A 1 526 ? 13.766 3.691 13.519 1.00 92.56 526 ALA A CA 1
ATOM 4250 C C . ALA A 1 526 ? 13.330 2.888 12.287 1.00 92.56 526 ALA A C 1
ATOM 4252 O O . ALA A 1 526 ? 12.184 2.991 11.852 1.00 92.56 526 ALA A O 1
ATOM 4253 N N . LEU A 1 527 ? 14.216 2.054 11.735 1.00 92.75 527 LEU A N 1
ATOM 4254 C CA . LEU A 1 527 ? 13.921 1.252 10.543 1.00 92.75 527 LEU A CA 1
ATOM 4255 C C . LEU A 1 527 ? 13.111 -0.013 10.844 1.00 92.75 527 LEU A C 1
ATOM 4257 O O . LEU A 1 527 ? 12.544 -0.601 9.924 1.00 92.75 527 LEU A O 1
ATOM 4261 N N . HIS A 1 528 ? 13.012 -0.435 12.108 1.00 93.62 528 HIS A N 1
ATOM 4262 C CA . HIS A 1 528 ? 12.364 -1.697 12.468 1.00 93.62 528 HIS A CA 1
ATOM 4263 C C . HIS A 1 528 ? 10.871 -1.723 12.098 1.00 93.62 528 HIS A C 1
ATOM 4265 O O . HIS A 1 528 ? 10.406 -2.653 11.436 1.00 93.62 528 HIS A O 1
ATOM 4271 N N . LYS A 1 529 ? 10.109 -0.688 12.477 1.00 95.31 529 LYS A N 1
ATOM 4272 C CA . LYS A 1 529 ? 8.666 -0.612 12.184 1.00 95.31 529 LYS A CA 1
ATOM 4273 C C . LYS A 1 529 ? 8.364 -0.472 10.683 1.00 95.31 529 LYS A C 1
ATOM 4275 O O . LYS A 1 529 ? 7.575 -1.271 10.183 1.00 95.31 529 LYS A O 1
ATOM 4280 N N . PRO A 1 530 ? 9.016 0.433 9.933 1.00 96.44 530 PRO A N 1
ATOM 4281 C CA . PRO A 1 530 ? 8.949 0.460 8.473 1.00 96.44 530 PRO A CA 1
ATOM 4282 C C . PRO A 1 530 ? 9.277 -0.874 7.788 1.00 96.44 530 PRO A C 1
ATOM 4284 O O . PRO A 1 530 ? 8.557 -1.290 6.880 1.00 96.44 530 PRO A O 1
ATOM 4287 N N . LYS A 1 531 ? 10.332 -1.578 8.230 1.00 95.81 531 LYS A N 1
ATOM 4288 C CA . LYS A 1 531 ? 10.692 -2.906 7.698 1.00 95.81 531 LYS A CA 1
ATOM 4289 C C . LYS A 1 531 ? 9.605 -3.928 7.968 1.00 95.81 531 LYS A C 1
ATOM 4291 O O . LYS A 1 531 ? 9.270 -4.692 7.071 1.00 95.81 531 LYS A O 1
ATOM 4296 N N . ARG A 1 532 ? 9.003 -3.907 9.158 1.00 95.69 532 ARG A N 1
ATOM 4297 C CA . ARG A 1 532 ? 7.851 -4.756 9.475 1.00 95.69 532 ARG A CA 1
ATOM 4298 C C . ARG A 1 532 ? 6.629 -4.409 8.620 1.00 95.69 532 ARG A C 1
ATOM 4300 O O . ARG A 1 532 ? 5.967 -5.327 8.153 1.00 95.69 532 ARG A O 1
ATOM 4307 N N . PHE A 1 533 ? 6.350 -3.125 8.384 1.00 97.94 533 PHE A N 1
ATOM 4308 C CA . PHE A 1 533 ? 5.258 -2.687 7.509 1.00 97.94 533 PHE A CA 1
ATOM 4309 C C . PHE A 1 533 ? 5.451 -3.222 6.088 1.00 97.94 533 PHE A C 1
ATOM 4311 O O . PHE A 1 533 ? 4.587 -3.918 5.565 1.00 97.94 533 PHE A O 1
ATOM 4318 N N . PHE A 1 534 ? 6.607 -2.954 5.479 1.00 97.94 534 PHE A N 1
ATOM 4319 C CA . PHE A 1 534 ? 6.876 -3.363 4.101 1.00 97.94 534 PHE A CA 1
ATOM 4320 C C . PHE A 1 534 ? 7.046 -4.886 3.964 1.00 97.94 534 PHE A C 1
ATOM 4322 O O . PHE A 1 534 ? 6.554 -5.497 3.017 1.00 97.94 534 PHE A O 1
ATOM 4329 N N . GLY A 1 535 ? 7.680 -5.520 4.952 1.00 96.62 535 GLY A N 1
ATOM 4330 C CA . GLY A 1 535 ? 7.864 -6.968 5.042 1.00 96.62 535 GLY A CA 1
ATOM 4331 C C . GLY A 1 535 ? 6.584 -7.748 5.344 1.00 96.62 535 GLY A C 1
ATOM 4332 O O . GLY A 1 535 ? 6.567 -8.964 5.167 1.00 96.62 535 GLY A O 1
ATOM 4333 N N . ALA A 1 536 ? 5.503 -7.080 5.759 1.00 97.62 536 ALA A N 1
ATOM 4334 C CA . ALA A 1 536 ? 4.221 -7.739 5.965 1.00 97.62 536 ALA A CA 1
ATOM 4335 C C . ALA A 1 536 ? 3.628 -8.268 4.657 1.00 97.62 536 ALA A C 1
ATOM 4337 O O . ALA A 1 536 ? 2.901 -9.257 4.713 1.00 97.62 536 ALA A O 1
ATOM 4338 N N . ALA A 1 537 ? 3.938 -7.652 3.509 1.00 98.06 537 ALA A N 1
ATOM 4339 C CA . ALA A 1 537 ? 3.437 -8.112 2.221 1.00 98.06 537 ALA A CA 1
ATOM 4340 C C . ALA A 1 537 ? 3.979 -9.499 1.863 1.00 98.06 537 ALA A C 1
ATOM 4342 O O . ALA A 1 537 ? 5.189 -9.747 1.859 1.00 98.06 537 ALA A O 1
ATOM 4343 N N . ARG A 1 538 ? 3.056 -10.416 1.591 1.00 97.44 538 ARG A N 1
ATOM 4344 C CA . ARG A 1 538 ? 3.313 -11.825 1.306 1.00 97.44 538 ARG A CA 1
ATOM 4345 C C . ARG A 1 538 ? 2.065 -12.469 0.716 1.00 97.44 538 ARG A C 1
ATOM 4347 O O . ARG A 1 538 ? 0.945 -12.026 0.978 1.00 97.44 538 ARG A O 1
ATOM 4354 N N . ASN A 1 539 ? 2.275 -13.515 -0.070 1.00 98.06 539 ASN A N 1
ATOM 4355 C CA . ASN A 1 539 ? 1.210 -14.405 -0.509 1.00 98.06 539 ASN A CA 1
ATOM 4356 C C . ASN A 1 539 ? 0.978 -15.471 0.571 1.00 98.06 539 ASN A C 1
ATOM 4358 O O . ASN A 1 539 ? 1.947 -15.861 1.230 1.00 98.06 539 ASN A O 1
ATOM 4362 N N . ILE A 1 540 ? -0.262 -15.918 0.763 1.00 98.00 540 ILE A N 1
ATOM 4363 C CA . ILE A 1 540 ? -0.628 -16.857 1.830 1.00 98.00 540 ILE A CA 1
ATOM 4364 C C . ILE A 1 540 ? -1.117 -18.173 1.228 1.00 98.00 540 ILE A C 1
ATOM 4366 O O . ILE A 1 540 ? -2.014 -18.181 0.388 1.00 98.00 540 ILE A O 1
ATOM 4370 N N . GLU A 1 541 ? -0.552 -19.295 1.679 1.00 96.50 541 GLU A N 1
ATOM 4371 C CA . GLU A 1 541 ? -0.939 -2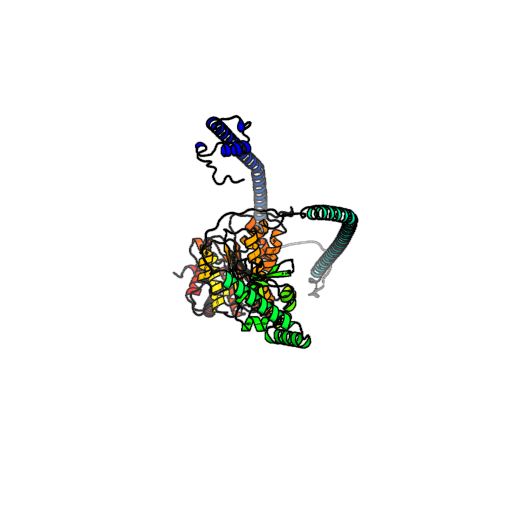0.630 1.198 1.00 96.50 541 GLU A CA 1
ATOM 4372 C C . GLU A 1 541 ? -2.395 -20.977 1.551 1.00 96.50 541 GLU A C 1
ATOM 4374 O O . GLU A 1 541 ? -3.115 -21.562 0.743 1.00 96.50 541 GLU A O 1
ATOM 4379 N N . GLU A 1 542 ? -2.856 -20.577 2.738 1.00 93.12 542 GLU A N 1
ATOM 4380 C CA . GLU A 1 542 ? -4.224 -20.806 3.213 1.00 93.12 542 GLU A CA 1
ATOM 4381 C C . GLU A 1 542 ? -5.290 -19.934 2.518 1.00 93.12 542 GLU A C 1
ATOM 4383 O O . GLU A 1 542 ? -6.486 -20.149 2.734 1.00 93.12 542 GLU A O 1
ATOM 4388 N N . GLY A 1 543 ? -4.876 -18.977 1.683 1.00 92.62 543 GLY A N 1
ATOM 4389 C CA . GLY A 1 543 ? -5.749 -18.077 0.934 1.00 92.62 543 GLY A CA 1
ATOM 4390 C C . GLY A 1 543 ? -5.595 -16.603 1.315 1.00 92.62 543 GLY A C 1
ATOM 4391 O O . GLY A 1 543 ? -5.298 -16.251 2.457 1.00 92.62 543 GLY A O 1
ATOM 4392 N N . GLY A 1 544 ? -5.850 -15.735 0.335 1.00 96.38 544 GLY A N 1
ATOM 4393 C CA . GLY A 1 544 ? -5.619 -14.296 0.427 1.00 96.38 544 GLY A CA 1
ATOM 4394 C C . GLY A 1 544 ? -4.158 -13.910 0.200 1.00 96.38 544 GLY A C 1
ATOM 4395 O O . GLY A 1 544 ? -3.254 -14.742 0.131 1.00 96.38 544 GLY A O 1
ATOM 4396 N N . SER A 1 545 ? -3.911 -12.612 0.083 1.00 98.38 545 SER A N 1
ATOM 4397 C CA . SER A 1 545 ? -2.565 -12.085 -0.128 1.00 98.38 545 SER A CA 1
ATOM 4398 C C . SER A 1 545 ? -2.483 -10.624 0.291 1.00 98.38 545 SER A C 1
ATOM 4400 O O . SER A 1 545 ? -3.442 -9.867 0.141 1.00 98.38 545 SER A O 1
ATOM 4402 N N . LEU A 1 546 ? -1.324 -10.208 0.804 1.00 98.69 546 LEU A N 1
ATOM 4403 C CA . LEU A 1 546 ? -1.021 -8.799 1.043 1.00 98.69 546 LEU A CA 1
ATOM 4404 C C . LEU A 1 546 ? 0.048 -8.344 0.061 1.00 98.69 546 LEU A C 1
ATOM 4406 O O . LEU A 1 546 ? 1.214 -8.704 0.196 1.00 98.69 546 LEU A O 1
ATOM 4410 N N . THR A 1 547 ? -0.341 -7.526 -0.904 1.00 98.75 547 THR A N 1
ATOM 4411 C CA . THR A 1 547 ? 0.567 -6.882 -1.852 1.00 98.75 547 THR A CA 1
ATOM 4412 C C . THR A 1 547 ? 0.839 -5.459 -1.381 1.00 98.75 547 THR A C 1
ATOM 4414 O O . THR A 1 547 ? -0.102 -4.707 -1.139 1.00 98.75 547 THR A O 1
ATOM 4417 N N . ILE A 1 548 ? 2.104 -5.060 -1.265 1.00 98.69 548 ILE A N 1
ATOM 4418 C CA . ILE A 1 548 ? 2.487 -3.675 -0.960 1.00 98.69 548 ILE A CA 1
ATOM 4419 C C . ILE A 1 548 ? 3.392 -3.184 -2.082 1.00 98.69 548 ILE A C 1
ATOM 4421 O O . ILE A 1 548 ? 4.472 -3.733 -2.305 1.00 98.69 548 ILE A O 1
ATOM 4425 N N . ILE A 1 549 ? 2.956 -2.130 -2.770 1.00 98.44 549 ILE A N 1
ATOM 4426 C CA . ILE A 1 549 ? 3.772 -1.396 -3.738 1.00 98.44 549 ILE A CA 1
ATOM 4427 C C . ILE A 1 549 ? 4.021 -0.026 -3.134 1.00 98.44 549 ILE A C 1
ATOM 4429 O O . ILE A 1 549 ? 3.102 0.782 -3.002 1.00 98.44 549 ILE A O 1
ATOM 4433 N N . ALA A 1 550 ? 5.262 0.222 -2.742 1.00 98.00 550 ALA A N 1
ATOM 4434 C CA . ALA A 1 550 ? 5.633 1.462 -2.093 1.00 98.00 550 ALA A CA 1
ATOM 4435 C C . ALA A 1 550 ? 6.599 2.267 -2.952 1.00 98.00 550 ALA A C 1
ATOM 4437 O O . ALA A 1 550 ? 7.446 1.717 -3.653 1.00 98.00 550 ALA A O 1
ATOM 4438 N N . THR A 1 551 ? 6.493 3.585 -2.894 1.00 97.56 551 THR A N 1
ATOM 4439 C CA . THR A 1 551 ? 7.444 4.462 -3.569 1.00 97.56 551 THR A CA 1
ATOM 4440 C C . THR A 1 551 ? 8.644 4.735 -2.659 1.00 97.56 551 THR A C 1
ATOM 4442 O O . THR A 1 551 ? 8.505 4.910 -1.444 1.00 97.56 551 THR A O 1
ATOM 4445 N N . ALA A 1 552 ? 9.838 4.762 -3.247 1.00 96.88 552 ALA A N 1
ATOM 4446 C CA . ALA A 1 552 ? 11.085 5.100 -2.574 1.00 96.88 552 ALA A CA 1
ATOM 4447 C C . ALA A 1 552 ? 11.761 6.255 -3.315 1.00 96.88 552 ALA A C 1
ATOM 4449 O O . ALA A 1 552 ? 11.926 6.214 -4.536 1.00 96.88 552 ALA A O 1
ATOM 4450 N N . LEU A 1 553 ? 12.129 7.299 -2.578 1.00 95.75 553 LEU A N 1
ATOM 4451 C CA . LEU A 1 553 ? 12.798 8.469 -3.133 1.00 95.75 553 LEU A CA 1
ATOM 4452 C C . LEU A 1 553 ? 14.308 8.236 -3.206 1.00 95.75 553 LEU A C 1
ATOM 4454 O O . LEU A 1 553 ? 14.922 7.852 -2.215 1.00 95.75 553 LEU A O 1
ATOM 4458 N N . ILE A 1 554 ? 14.892 8.530 -4.368 1.00 95.56 554 ILE A N 1
ATOM 4459 C CA . ILE A 1 554 ? 16.345 8.553 -4.601 1.00 95.56 554 ILE A CA 1
ATOM 4460 C C . ILE A 1 554 ? 16.770 9.897 -5.202 1.00 95.56 554 ILE A C 1
ATOM 4462 O O . ILE A 1 554 ? 15.928 10.705 -5.603 1.00 95.56 554 ILE A O 1
ATOM 4466 N N . ASP A 1 555 ? 18.076 10.162 -5.258 1.00 93.25 555 ASP A N 1
ATOM 4467 C CA . ASP A 1 555 ? 18.656 11.389 -5.823 1.00 93.25 555 ASP A CA 1
ATOM 4468 C C . ASP A 1 555 ? 18.040 12.684 -5.256 1.00 93.25 555 ASP A C 1
ATOM 4470 O O . ASP A 1 555 ? 17.844 13.676 -5.975 1.00 93.25 555 ASP A O 1
ATOM 4474 N N . THR A 1 556 ? 17.687 12.669 -3.968 1.00 93.31 556 THR A N 1
ATOM 4475 C CA . THR A 1 556 ? 17.147 13.827 -3.234 1.00 93.31 556 THR A CA 1
ATOM 4476 C C . THR A 1 556 ? 18.249 14.746 -2.706 1.00 93.31 556 THR A C 1
ATOM 4478 O O . THR A 1 556 ? 17.962 15.860 -2.273 1.00 93.31 556 THR A O 1
ATOM 4481 N N . GLY A 1 557 ? 19.505 14.285 -2.730 1.00 93.06 557 GLY A N 1
ATOM 4482 C CA . GLY A 1 557 ? 20.640 14.935 -2.070 1.00 93.06 557 GLY A CA 1
ATOM 4483 C C . GLY A 1 557 ? 20.717 14.660 -0.564 1.00 93.06 557 GLY A C 1
ATOM 4484 O O . GLY A 1 557 ? 21.582 15.214 0.109 1.00 93.06 557 GLY A O 1
ATOM 4485 N N . SER A 1 558 ? 19.829 13.819 -0.021 1.00 94.25 558 SER A N 1
ATOM 4486 C CA . SER A 1 558 ? 19.837 13.410 1.383 1.00 94.25 558 SER A CA 1
ATOM 4487 C C . SER A 1 558 ? 20.472 12.032 1.544 1.00 94.25 558 SER A C 1
ATOM 4489 O O . SER A 1 558 ? 19.922 11.034 1.077 1.00 94.25 558 SER A O 1
ATOM 4491 N N . ARG A 1 559 ? 21.572 11.955 2.303 1.00 93.50 559 ARG A N 1
ATOM 4492 C CA . ARG A 1 559 ? 22.215 10.675 2.651 1.00 93.50 559 ARG A CA 1
ATOM 4493 C C . ARG A 1 559 ? 21.282 9.747 3.435 1.00 93.50 559 ARG A C 1
ATOM 4495 O O . ARG A 1 559 ? 21.391 8.533 3.322 1.00 93.50 559 ARG A O 1
ATOM 4502 N N . MET A 1 560 ? 20.348 10.320 4.198 1.00 94.62 560 MET A N 1
ATOM 4503 C CA . MET A 1 560 ? 19.311 9.571 4.910 1.00 94.62 560 MET A CA 1
ATOM 4504 C C . MET A 1 560 ? 18.446 8.755 3.939 1.00 94.62 560 MET A C 1
ATOM 4506 O O . MET A 1 560 ? 18.176 7.587 4.194 1.00 94.62 560 MET A O 1
ATOM 4510 N N . ASP A 1 561 ? 18.040 9.345 2.811 1.00 95.69 561 ASP A N 1
ATOM 4511 C CA . ASP A 1 561 ? 17.158 8.671 1.848 1.00 95.69 561 ASP A CA 1
ATOM 4512 C C . ASP A 1 561 ? 17.880 7.541 1.116 1.00 95.69 561 ASP A C 1
ATOM 4514 O O . ASP A 1 561 ? 17.287 6.494 0.878 1.00 95.69 561 ASP A O 1
ATOM 4518 N N . GLU A 1 562 ? 19.166 7.732 0.811 1.00 94.06 562 GLU A N 1
ATOM 4519 C CA . GLU A 1 562 ? 20.015 6.697 0.212 1.00 94.06 562 GLU A CA 1
ATOM 4520 C C . GLU A 1 562 ? 20.123 5.474 1.129 1.00 94.06 562 GLU A C 1
ATOM 4522 O O . GLU A 1 562 ? 19.896 4.350 0.687 1.00 94.06 562 GLU A O 1
ATOM 4527 N N . VAL A 1 563 ? 20.394 5.689 2.422 1.00 93.81 563 VAL A N 1
ATOM 4528 C CA . VAL A 1 563 ? 20.482 4.598 3.407 1.00 93.81 563 VAL A CA 1
ATOM 4529 C C . VAL A 1 563 ? 19.126 3.921 3.595 1.00 93.81 563 VAL A C 1
ATOM 4531 O O . VAL A 1 563 ? 19.051 2.697 3.601 1.00 93.81 563 VAL A O 1
ATOM 4534 N N . ILE A 1 564 ? 18.042 4.697 3.683 1.00 94.88 564 ILE A N 1
ATOM 4535 C CA . ILE A 1 564 ? 16.673 4.166 3.724 1.00 94.88 564 ILE A CA 1
ATOM 4536 C C . ILE A 1 564 ? 16.414 3.245 2.526 1.00 94.88 564 ILE A C 1
ATOM 4538 O O . ILE A 1 564 ? 15.936 2.125 2.702 1.00 94.88 564 ILE A O 1
ATOM 4542 N N . TYR A 1 565 ? 16.720 3.708 1.315 1.00 95.38 565 TYR A N 1
ATOM 4543 C CA . TYR A 1 565 ? 16.485 2.943 0.098 1.00 95.38 565 TYR A CA 1
ATOM 4544 C C . TYR A 1 565 ? 17.278 1.628 0.087 1.00 95.38 565 TYR A C 1
ATOM 4546 O O . TYR A 1 565 ? 16.678 0.576 -0.143 1.00 95.38 565 TYR A O 1
ATOM 4554 N N . GLU A 1 566 ? 18.576 1.654 0.400 1.00 93.25 566 GLU A N 1
ATOM 4555 C CA . GLU A 1 566 ? 19.409 0.441 0.428 1.00 93.25 566 GLU A CA 1
ATOM 4556 C C . GLU A 1 566 ? 18.901 -0.592 1.451 1.00 93.25 566 GLU A C 1
ATOM 4558 O O . GLU A 1 566 ? 18.843 -1.790 1.163 1.00 93.25 566 GLU A O 1
ATOM 4563 N N . GLU A 1 567 ? 18.419 -0.140 2.611 1.00 93.19 567 GLU A N 1
ATOM 4564 C CA . GLU A 1 567 ? 17.845 -1.012 3.643 1.00 93.19 567 GLU A CA 1
ATOM 4565 C C . GLU A 1 567 ? 16.531 -1.687 3.198 1.00 93.19 567 GLU A C 1
ATOM 4567 O O . GLU A 1 567 ? 16.256 -2.839 3.557 1.00 93.19 567 GLU A O 1
ATOM 4572 N N . PHE A 1 568 ? 15.710 -1.007 2.390 1.00 95.12 568 PHE A N 1
ATOM 4573 C CA . PHE A 1 568 ? 14.468 -1.584 1.855 1.00 95.12 568 PHE A CA 1
ATOM 4574 C C . PHE A 1 568 ? 14.669 -2.412 0.592 1.00 95.12 568 PHE A C 1
ATOM 4576 O O . PHE A 1 568 ? 13.911 -3.363 0.378 1.00 95.12 568 PHE A O 1
ATOM 4583 N N . LYS A 1 569 ? 15.706 -2.125 -0.195 1.00 93.12 569 LYS A N 1
ATOM 4584 C CA . LYS A 1 569 ? 16.078 -2.901 -1.384 1.00 93.12 569 LYS A CA 1
ATOM 4585 C C . LYS A 1 569 ? 16.284 -4.383 -1.056 1.00 93.12 569 LYS A C 1
ATOM 4587 O O . LYS A 1 569 ? 15.795 -5.263 -1.761 1.00 93.12 569 LYS A O 1
ATOM 4592 N N . GLY A 1 570 ? 16.935 -4.675 0.074 1.00 88.88 570 GLY A N 1
ATOM 4593 C CA . GLY A 1 570 ? 17.111 -6.049 0.562 1.00 88.88 570 GLY A CA 1
ATOM 4594 C C . GLY A 1 570 ? 15.803 -6.741 0.976 1.00 88.88 570 GLY A C 1
ATOM 4595 O O . GLY A 1 570 ? 15.694 -7.962 0.870 1.00 88.88 570 GLY A O 1
ATOM 4596 N N . THR A 1 571 ? 14.805 -5.964 1.406 1.00 91.31 571 THR A N 1
ATOM 4597 C CA . THR A 1 571 ? 13.512 -6.451 1.924 1.00 91.31 571 THR A CA 1
ATOM 4598 C C . THR A 1 571 ? 12.495 -6.720 0.801 1.00 91.31 571 THR A C 1
ATOM 4600 O O . THR A 1 571 ? 11.667 -7.638 0.893 1.00 91.31 571 THR A O 1
ATOM 4603 N N . GLY A 1 572 ? 12.551 -5.916 -0.266 1.00 92.62 572 GLY A N 1
ATOM 4604 C CA . GLY A 1 572 ? 11.689 -6.024 -1.442 1.00 92.62 572 GLY A CA 1
ATOM 4605 C C . GLY A 1 572 ? 12.029 -7.214 -2.341 1.00 92.62 572 GLY A C 1
ATOM 4606 O O . GLY A 1 572 ? 13.122 -7.782 -2.296 1.00 92.62 572 GLY A O 1
ATOM 4607 N N . ASN A 1 573 ? 11.067 -7.609 -3.171 1.00 95.06 573 ASN A N 1
ATOM 4608 C CA . ASN A 1 573 ? 11.243 -8.649 -4.189 1.00 95.06 573 ASN A CA 1
ATOM 4609 C C . ASN A 1 573 ? 10.835 -8.197 -5.602 1.00 95.06 573 ASN A C 1
ATOM 4611 O O . ASN A 1 573 ? 10.915 -9.001 -6.525 1.00 95.06 573 ASN A O 1
ATOM 4615 N N . MET A 1 574 ? 10.427 -6.939 -5.780 1.00 97.62 574 MET A N 1
ATOM 4616 C CA . MET A 1 574 ? 10.263 -6.286 -7.081 1.00 97.62 574 MET A CA 1
ATOM 4617 C C . MET A 1 574 ? 10.732 -4.833 -6.989 1.00 97.62 574 MET A C 1
ATOM 4619 O O . MET A 1 574 ? 10.494 -4.165 -5.980 1.00 97.62 574 MET A O 1
ATOM 4623 N N . GLU A 1 575 ? 11.389 -4.353 -8.041 1.00 97.31 575 GLU A N 1
ATOM 4624 C CA . GLU A 1 575 ? 11.856 -2.975 -8.165 1.00 97.31 575 GLU A CA 1
ATOM 4625 C C . GLU A 1 575 ? 11.489 -2.411 -9.543 1.00 97.31 575 GLU A C 1
ATOM 4627 O O . GLU A 1 575 ? 11.728 -3.042 -10.572 1.00 97.31 575 GLU A O 1
ATOM 4632 N N . ILE A 1 576 ? 10.950 -1.192 -9.566 1.00 97.62 576 ILE A N 1
ATOM 4633 C CA . ILE A 1 576 ? 10.744 -0.387 -10.772 1.00 97.62 576 ILE A CA 1
ATOM 4634 C C . ILE A 1 576 ? 11.525 0.906 -10.592 1.00 97.62 576 ILE A C 1
ATOM 4636 O O . ILE A 1 576 ? 11.182 1.729 -9.745 1.00 97.62 576 ILE A O 1
ATOM 4640 N N . HIS A 1 577 ? 12.567 1.092 -11.391 1.00 97.19 577 HIS A N 1
ATOM 4641 C CA . HIS A 1 577 ? 13.413 2.281 -11.356 1.00 97.19 577 HIS A CA 1
ATOM 4642 C C . HIS A 1 577 ? 12.918 3.306 -12.367 1.00 97.19 577 HIS A C 1
ATOM 4644 O O . HIS A 1 577 ? 12.765 2.994 -13.546 1.00 97.19 577 HIS A O 1
ATOM 4650 N N . LEU A 1 578 ? 12.687 4.537 -11.914 1.00 96.69 578 LEU A N 1
ATOM 4651 C CA . LEU A 1 578 ? 12.409 5.677 -12.780 1.00 96.69 578 LEU A CA 1
ATOM 4652 C C . LEU A 1 578 ? 13.664 6.527 -12.969 1.00 96.69 578 LEU A C 1
ATOM 4654 O O . LEU A 1 578 ? 14.333 6.874 -11.999 1.00 96.69 578 LEU A O 1
ATOM 4658 N N . ASP A 1 579 ? 13.962 6.907 -14.210 1.00 94.50 579 ASP A N 1
ATOM 4659 C CA . ASP A 1 579 ? 15.142 7.708 -14.545 1.00 94.50 579 ASP A CA 1
ATOM 4660 C C . ASP A 1 579 ? 14.766 9.177 -14.799 1.00 94.50 579 ASP A C 1
ATOM 4662 O O . ASP A 1 579 ? 13.950 9.519 -15.665 1.00 94.50 579 ASP A O 1
ATOM 4666 N N . ARG A 1 580 ? 15.420 10.081 -14.058 1.00 93.62 580 ARG A N 1
ATOM 4667 C CA . ARG A 1 580 ? 15.297 11.533 -14.233 1.00 93.62 580 ARG A CA 1
ATOM 4668 C C . ARG A 1 580 ? 15.689 11.970 -15.648 1.00 93.62 580 ARG A C 1
ATOM 4670 O O . ARG A 1 580 ? 15.009 12.826 -16.209 1.00 93.62 580 ARG A O 1
ATOM 4677 N N . LYS A 1 581 ? 16.722 11.368 -16.251 1.00 92.25 581 LYS A N 1
ATOM 4678 C CA . LYS A 1 581 ? 17.210 11.726 -17.596 1.00 92.25 581 LYS A CA 1
ATOM 4679 C C . LYS A 1 581 ? 16.166 11.449 -18.677 1.00 92.25 581 LYS A C 1
ATOM 4681 O O . LYS A 1 581 ? 16.062 12.216 -19.633 1.00 92.25 581 LYS A O 1
ATOM 4686 N N . LEU A 1 582 ? 15.383 10.378 -18.526 1.00 93.38 582 LEU A N 1
ATOM 4687 C CA . LEU A 1 582 ? 14.274 10.060 -19.432 1.00 93.38 582 LEU A CA 1
ATOM 4688 C C . LEU A 1 582 ? 13.134 11.075 -19.275 1.00 93.38 582 LEU A C 1
ATOM 4690 O O . LEU A 1 582 ? 12.659 11.628 -20.270 1.00 93.38 582 LEU A O 1
ATOM 4694 N N . SER A 1 583 ? 12.764 11.393 -18.028 1.00 93.44 583 SER A N 1
ATOM 4695 C CA . SER A 1 583 ? 11.729 12.393 -17.721 1.00 93.44 583 SER A CA 1
ATOM 4696 C C . SER A 1 583 ? 12.089 13.792 -18.247 1.00 93.44 583 SER A C 1
ATOM 4698 O O . SER A 1 583 ? 11.261 14.454 -18.875 1.00 93.44 583 SER A O 1
ATOM 4700 N N . GLU A 1 584 ? 13.341 14.233 -18.083 1.00 93.69 584 GLU A N 1
ATOM 4701 C CA . GLU A 1 584 ? 13.831 15.526 -18.590 1.00 93.69 584 GLU A CA 1
ATOM 4702 C C . GLU A 1 584 ? 13.774 15.619 -20.123 1.00 93.69 584 GLU A C 1
ATOM 4704 O O . GLU A 1 584 ? 13.493 16.687 -20.673 1.00 93.69 584 GLU A O 1
ATOM 4709 N N . LYS A 1 585 ? 13.958 14.489 -20.818 1.00 93.69 585 LYS A N 1
ATOM 4710 C CA . LYS A 1 585 ? 13.768 14.367 -22.273 1.00 93.69 585 LYS A CA 1
ATOM 4711 C C . LYS A 1 585 ? 12.308 14.194 -22.696 1.00 93.69 585 LYS A C 1
ATOM 4713 O O . LYS A 1 585 ? 12.035 14.136 -23.892 1.00 93.69 585 LYS A O 1
ATOM 4718 N N . ARG A 1 586 ? 11.373 14.157 -21.742 1.00 93.75 586 ARG A N 1
ATOM 4719 C CA . ARG A 1 586 ? 9.934 13.916 -21.944 1.00 93.75 586 ARG A CA 1
ATOM 4720 C C . ARG A 1 586 ? 9.611 12.542 -22.536 1.00 93.75 586 ARG A C 1
ATOM 4722 O O . ARG A 1 586 ? 8.609 12.396 -23.233 1.00 93.75 586 ARG A O 1
ATOM 4729 N N . ILE A 1 587 ? 10.433 11.541 -22.236 1.00 93.31 587 ILE A N 1
ATOM 4730 C CA . ILE A 1 587 ? 10.183 10.149 -22.607 1.00 93.31 587 ILE A CA 1
ATOM 4731 C C . ILE A 1 587 ? 9.411 9.493 -21.459 1.00 93.31 587 ILE A C 1
ATOM 4733 O O . ILE A 1 587 ? 9.925 9.382 -20.346 1.00 93.31 587 ILE A O 1
ATOM 4737 N N . PHE A 1 588 ? 8.167 9.082 -21.721 1.00 93.25 588 PHE A N 1
ATOM 4738 C CA . PHE A 1 588 ? 7.291 8.446 -20.735 1.00 93.25 588 PHE A CA 1
ATOM 4739 C C . PHE A 1 588 ? 6.688 7.147 -21.288 1.00 93.25 588 PHE A C 1
ATOM 4741 O O . PHE A 1 588 ? 6.238 7.151 -22.435 1.00 93.25 588 PHE A O 1
ATOM 4748 N N . PRO A 1 589 ? 6.595 6.068 -20.485 1.00 94.62 589 PRO A N 1
ATOM 4749 C CA . PRO A 1 589 ? 7.028 5.947 -19.086 1.00 94.62 589 PRO A CA 1
ATOM 4750 C C . PRO A 1 589 ? 8.556 6.040 -18.922 1.00 94.62 589 PRO A C 1
ATOM 4752 O O . PRO A 1 589 ? 9.307 5.469 -19.703 1.00 94.62 589 PRO A O 1
ATOM 4755 N N . ALA A 1 590 ? 9.016 6.759 -17.895 1.00 95.25 590 ALA A N 1
ATOM 4756 C CA . ALA A 1 590 ? 10.438 6.999 -17.638 1.00 95.25 590 ALA A CA 1
ATOM 4757 C C . ALA A 1 590 ? 11.096 5.822 -16.887 1.00 95.25 590 ALA A C 1
ATOM 4759 O O . ALA A 1 590 ? 11.793 6.044 -15.903 1.00 95.25 590 ALA A O 1
ATOM 4760 N N . ILE A 1 591 ? 10.814 4.582 -17.300 1.00 95.19 591 ILE A N 1
ATOM 4761 C CA . ILE A 1 591 ? 11.262 3.356 -16.622 1.00 95.19 591 ILE A CA 1
ATOM 4762 C C . ILE A 1 591 ? 12.633 2.928 -17.154 1.00 95.19 591 ILE A C 1
ATOM 4764 O O . ILE A 1 591 ? 12.822 2.785 -18.361 1.00 95.19 591 ILE A O 1
ATOM 4768 N N . ASP A 1 592 ? 13.571 2.671 -16.244 1.00 93.81 592 ASP A N 1
ATOM 4769 C CA . ASP A 1 592 ? 14.838 2.010 -16.549 1.00 93.81 592 ASP A CA 1
ATOM 4770 C C . ASP A 1 592 ? 14.628 0.492 -16.577 1.00 93.81 592 ASP A C 1
ATOM 4772 O O . ASP A 1 592 ? 14.441 -0.157 -15.544 1.00 93.81 592 ASP A O 1
ATOM 4776 N N . ILE A 1 593 ? 14.661 -0.077 -17.778 1.00 91.88 593 ILE A N 1
ATOM 4777 C CA . ILE A 1 593 ? 14.403 -1.500 -18.013 1.00 91.88 593 ILE A CA 1
ATOM 4778 C C . ILE A 1 593 ? 15.472 -2.388 -17.372 1.00 91.88 593 ILE A C 1
ATOM 4780 O O . ILE A 1 593 ? 15.160 -3.470 -16.879 1.00 91.88 593 ILE A O 1
ATOM 4784 N N . PHE A 1 594 ? 16.731 -1.951 -17.361 1.00 90.25 594 PHE A N 1
ATOM 4785 C CA . PHE A 1 594 ? 17.847 -2.786 -16.918 1.00 90.25 594 PHE A CA 1
ATOM 4786 C C . PHE A 1 594 ? 17.917 -2.881 -15.401 1.00 90.25 594 PHE A C 1
ATOM 4788 O O . PHE A 1 594 ? 18.259 -3.937 -14.873 1.00 90.25 594 PHE A O 1
ATOM 4795 N N . ARG A 1 595 ? 17.561 -1.797 -14.705 1.00 92.69 595 ARG A N 1
ATOM 4796 C CA . ARG A 1 595 ? 17.513 -1.767 -13.237 1.00 92.69 595 ARG A CA 1
ATOM 4797 C C . ARG A 1 595 ? 16.210 -2.314 -12.659 1.00 92.69 595 ARG A C 1
ATOM 4799 O O . ARG A 1 595 ? 16.201 -2.722 -11.503 1.00 92.69 595 ARG A O 1
ATOM 4806 N N . SER A 1 596 ? 15.125 -2.306 -13.430 1.00 96.06 596 SER A N 1
ATOM 4807 C CA . SER A 1 596 ? 13.825 -2.825 -12.990 1.00 96.06 596 SER A CA 1
ATOM 4808 C C . SER A 1 596 ? 13.740 -4.342 -13.149 1.00 96.06 596 SER A C 1
ATOM 4810 O O . SER A 1 596 ? 14.301 -4.894 -14.097 1.00 96.06 596 SER A O 1
ATOM 4812 N N . GLY A 1 597 ? 13.008 -5.019 -12.265 1.00 96.31 597 GLY A N 1
ATOM 4813 C CA . GLY A 1 597 ? 12.803 -6.465 -12.332 1.00 96.31 597 GLY A CA 1
ATOM 4814 C C . GLY A 1 597 ? 12.056 -7.038 -11.131 1.00 96.31 597 GLY A C 1
ATOM 4815 O O . GLY A 1 597 ? 11.905 -6.380 -10.097 1.00 96.31 597 GLY A O 1
ATOM 4816 N N . THR A 1 598 ? 11.631 -8.295 -11.259 1.00 97.25 598 THR A N 1
ATOM 4817 C CA . THR A 1 598 ? 10.953 -9.051 -10.199 1.00 97.25 598 THR A CA 1
ATOM 4818 C C . THR A 1 598 ? 11.723 -10.337 -9.894 1.00 97.25 598 THR A C 1
ATOM 4820 O O . THR A 1 598 ? 12.126 -11.070 -10.793 1.00 97.25 598 THR A O 1
ATOM 4823 N N . ARG A 1 599 ? 11.942 -10.643 -8.609 1.00 95.12 599 ARG A N 1
ATOM 4824 C CA . ARG A 1 599 ? 12.539 -11.922 -8.190 1.00 95.12 599 ARG A CA 1
ATOM 4825 C C . ARG A 1 599 ? 11.544 -13.055 -8.429 1.00 95.12 599 ARG A C 1
ATOM 4827 O O . ARG A 1 599 ? 10.373 -12.903 -8.093 1.00 95.12 599 ARG A O 1
ATOM 4834 N N . ARG A 1 600 ? 12.041 -14.210 -8.884 1.00 94.00 600 ARG A N 1
ATOM 4835 C CA . ARG A 1 600 ? 11.221 -15.393 -9.203 1.00 94.00 600 ARG A CA 1
ATOM 4836 C C . ARG A 1 600 ? 10.127 -15.088 -10.245 1.00 94.00 600 ARG A C 1
ATOM 4838 O O . ARG A 1 600 ? 9.004 -15.575 -10.128 1.00 94.00 600 ARG A O 1
ATOM 4845 N N . GLU A 1 601 ? 10.436 -14.246 -11.237 1.00 96.00 601 GLU A N 1
ATOM 4846 C CA . GLU A 1 601 ? 9.493 -13.855 -12.298 1.00 96.00 601 GLU A CA 1
ATOM 4847 C C . GLU A 1 601 ? 8.987 -15.046 -13.128 1.00 96.00 601 GLU A C 1
ATOM 4849 O O . GLU A 1 601 ? 7.891 -14.981 -13.680 1.00 96.00 601 GLU A O 1
ATOM 4854 N N . GLU A 1 602 ? 9.706 -16.173 -13.132 1.00 96.06 602 GLU A N 1
ATOM 4855 C CA . GLU A 1 602 ? 9.284 -17.417 -13.779 1.00 96.06 602 GLU A CA 1
ATOM 4856 C C . GLU A 1 602 ? 8.034 -18.064 -13.163 1.00 96.06 602 GLU A C 1
ATOM 4858 O O . GLU A 1 602 ? 7.431 -18.941 -13.775 1.00 96.06 602 GLU A O 1
ATOM 4863 N N . LEU A 1 603 ? 7.630 -17.643 -11.959 1.00 96.31 603 LEU A N 1
ATOM 4864 C CA . LEU A 1 603 ? 6.360 -18.051 -11.348 1.00 96.31 603 LEU A CA 1
ATOM 4865 C C . LEU A 1 603 ? 5.168 -17.215 -11.839 1.00 96.31 603 LEU A C 1
ATOM 4867 O O . LEU A 1 603 ? 4.025 -17.597 -11.607 1.00 96.31 603 LEU A O 1
ATOM 4871 N N . LEU A 1 604 ? 5.427 -16.065 -12.469 1.00 97.25 604 LEU A N 1
ATOM 4872 C CA . LEU A 1 604 ? 4.412 -15.086 -12.874 1.00 97.25 604 LEU A CA 1
ATOM 4873 C C . LEU A 1 604 ? 4.278 -14.962 -14.394 1.00 97.25 604 LEU A C 1
ATOM 4875 O O . LEU A 1 604 ? 3.219 -14.567 -14.884 1.00 97.25 604 LEU A O 1
ATOM 4879 N N . LEU A 1 605 ? 5.351 -15.260 -15.123 1.00 96.38 605 LEU A N 1
ATOM 4880 C CA . LEU A 1 605 ? 5.426 -15.181 -16.574 1.00 96.38 605 LEU A CA 1
ATOM 4881 C C . LEU A 1 605 ? 5.394 -16.577 -17.193 1.00 96.38 605 LEU A C 1
ATOM 4883 O O . LEU A 1 605 ? 5.960 -17.534 -16.665 1.00 96.38 605 LEU A O 1
ATOM 4887 N N . SER A 1 606 ? 4.760 -16.684 -18.355 1.00 96.25 606 SER A N 1
ATOM 4888 C CA . SER A 1 606 ? 4.852 -17.877 -19.191 1.00 96.25 606 SER A CA 1
ATOM 4889 C C . SER A 1 606 ? 6.257 -18.033 -19.784 1.00 96.25 606 SER A C 1
ATOM 4891 O O . SER A 1 606 ? 7.002 -17.067 -19.940 1.00 96.25 606 SER A O 1
ATOM 4893 N N . GLN A 1 607 ? 6.604 -19.254 -20.199 1.00 94.94 607 GLN A N 1
ATOM 4894 C CA . GLN A 1 607 ? 7.896 -19.541 -20.836 1.00 94.94 607 GLN A CA 1
ATOM 4895 C C . GLN A 1 607 ? 8.177 -18.627 -22.043 1.00 94.94 607 GLN A C 1
ATOM 4897 O O . GLN A 1 607 ? 9.285 -18.125 -22.203 1.00 94.94 607 GLN A O 1
ATOM 4902 N N . ARG A 1 608 ? 7.148 -18.359 -22.854 1.00 94.88 608 ARG A N 1
ATOM 4903 C CA . ARG A 1 608 ? 7.238 -17.491 -24.035 1.00 94.88 608 ARG A CA 1
ATOM 4904 C C . ARG A 1 608 ? 7.496 -16.027 -23.663 1.00 94.88 608 ARG A C 1
ATOM 4906 O O . ARG A 1 608 ? 8.291 -15.357 -24.317 1.00 94.88 608 ARG A O 1
ATOM 4913 N N . GLU A 1 609 ? 6.842 -15.531 -22.612 1.00 95.19 609 GLU A N 1
ATOM 4914 C CA . GLU A 1 609 ? 7.088 -14.184 -22.082 1.00 95.19 609 GLU A CA 1
ATOM 4915 C C . GLU A 1 609 ? 8.519 -14.052 -21.553 1.00 95.19 609 GLU A C 1
ATOM 4917 O O . GLU A 1 609 ? 9.206 -13.093 -21.901 1.00 95.19 609 GLU A O 1
ATOM 4922 N N . LEU A 1 610 ? 8.989 -15.032 -20.773 1.00 94.50 610 LEU A N 1
ATOM 4923 C CA . LEU A 1 610 ? 10.352 -15.051 -20.228 1.00 94.50 610 LEU A CA 1
ATOM 4924 C C . LEU A 1 610 ? 11.407 -14.999 -21.333 1.00 94.50 610 LEU A C 1
ATOM 4926 O O . LEU A 1 610 ? 12.315 -14.173 -21.278 1.00 94.50 610 LEU A O 1
ATOM 4930 N N . GLU A 1 611 ? 11.266 -15.839 -22.361 1.00 93.50 611 GLU A N 1
ATOM 4931 C CA . GLU A 1 611 ? 12.176 -15.864 -23.510 1.00 93.50 611 GLU A CA 1
ATOM 4932 C C . GLU A 1 611 ? 12.242 -14.502 -24.208 1.00 93.50 611 GLU A C 1
ATOM 4934 O O . GLU A 1 611 ? 13.333 -14.002 -24.493 1.00 93.50 611 GLU A O 1
ATOM 4939 N N . CYS A 1 612 ? 11.091 -13.856 -24.412 1.00 92.94 612 CYS A N 1
ATOM 4940 C CA . CYS A 1 612 ? 11.028 -12.523 -25.001 1.00 92.94 612 CYS A CA 1
ATOM 4941 C C . CYS A 1 612 ? 11.701 -11.466 -24.114 1.00 92.94 612 CYS A C 1
ATOM 4943 O O . CYS A 1 612 ? 12.512 -10.676 -24.599 1.00 92.94 612 CYS A O 1
ATOM 4945 N N . VAL A 1 613 ? 11.400 -11.440 -22.813 1.00 92.88 613 VAL A N 1
ATOM 4946 C CA . VAL A 1 613 ? 11.979 -10.470 -21.866 1.00 92.88 613 VAL A CA 1
ATOM 4947 C C . VAL A 1 613 ? 13.495 -10.644 -21.773 1.00 92.88 613 VAL A C 1
ATOM 4949 O O . VAL A 1 613 ? 14.239 -9.660 -21.793 1.00 92.88 613 VAL A O 1
ATOM 4952 N N . TRP A 1 614 ? 13.981 -11.884 -21.742 1.00 91.44 614 TRP A N 1
ATOM 4953 C CA . TRP A 1 614 ? 15.412 -12.178 -21.755 1.00 91.44 614 TRP A CA 1
ATOM 4954 C C . TRP A 1 614 ? 16.070 -11.775 -23.069 1.00 91.44 614 TRP A C 1
ATOM 4956 O O . TRP A 1 614 ? 17.161 -11.203 -23.044 1.00 91.44 614 TRP A O 1
ATOM 4966 N N . ALA A 1 615 ? 15.412 -12.001 -24.207 1.00 89.25 615 ALA A N 1
ATOM 4967 C CA . ALA A 1 615 ? 15.906 -11.547 -25.500 1.00 89.25 615 ALA A CA 1
ATOM 4968 C C . ALA A 1 615 ? 15.998 -10.014 -25.561 1.00 89.25 615 ALA A C 1
ATOM 4970 O O . ALA A 1 615 ? 17.020 -9.492 -26.009 1.00 89.25 615 ALA A O 1
ATOM 4971 N N . ILE A 1 616 ? 15.003 -9.289 -25.038 1.00 88.69 616 ILE A N 1
ATOM 4972 C CA . ILE A 1 616 ? 15.038 -7.823 -24.904 1.00 88.69 616 ILE A CA 1
ATOM 4973 C C . ILE A 1 616 ? 16.239 -7.402 -24.054 1.00 88.69 616 ILE A C 1
ATOM 4975 O O . ILE A 1 616 ? 17.059 -6.599 -24.501 1.00 88.69 616 ILE A O 1
ATOM 4979 N N . ARG A 1 617 ? 16.393 -7.973 -22.852 1.00 88.81 617 ARG A N 1
ATOM 4980 C CA . ARG A 1 617 ? 17.495 -7.629 -21.939 1.00 88.81 617 ARG A CA 1
ATOM 4981 C C . ARG A 1 617 ? 18.863 -7.941 -22.542 1.00 88.81 617 ARG A C 1
ATOM 4983 O O . ARG A 1 617 ? 19.765 -7.120 -22.424 1.00 88.81 617 ARG A O 1
ATOM 4990 N N . LYS A 1 618 ? 19.022 -9.087 -23.207 1.00 86.81 618 LYS A N 1
ATOM 4991 C CA . LYS A 1 618 ? 20.294 -9.523 -23.798 1.00 86.81 618 LYS A CA 1
ATOM 4992 C C . LYS A 1 618 ? 20.675 -8.664 -25.002 1.00 86.81 618 LYS A C 1
ATOM 4994 O O . LYS A 1 618 ? 21.764 -8.095 -25.014 1.00 86.81 618 LYS A O 1
ATOM 4999 N N . ASN A 1 619 ? 19.778 -8.532 -25.980 1.00 82.25 619 ASN A N 1
ATOM 5000 C CA . ASN A 1 619 ? 20.069 -7.861 -27.250 1.00 82.25 619 ASN A CA 1
ATOM 5001 C C . ASN A 1 619 ? 20.176 -6.337 -27.118 1.00 82.25 619 ASN A C 1
ATOM 5003 O O . ASN A 1 619 ? 20.866 -5.707 -27.913 1.00 82.25 619 ASN A O 1
ATOM 5007 N N . LEU A 1 620 ? 19.514 -5.739 -26.123 1.00 80.12 620 LEU A N 1
ATOM 5008 C CA . LEU A 1 620 ? 19.512 -4.287 -25.934 1.00 80.12 620 LEU A CA 1
ATOM 5009 C C . LEU A 1 620 ? 20.468 -3.817 -24.825 1.00 80.12 620 LEU A C 1
ATOM 5011 O O . LEU A 1 620 ? 20.583 -2.613 -24.618 1.00 80.12 620 LEU A O 1
ATOM 5015 N N . SER A 1 621 ? 21.184 -4.728 -24.151 1.00 80.31 621 SER A N 1
ATOM 5016 C CA . SER A 1 621 ? 22.086 -4.401 -23.030 1.00 80.31 621 SER A CA 1
ATOM 5017 C C . SER A 1 621 ? 23.239 -3.458 -23.395 1.00 80.31 621 SER A C 1
ATOM 5019 O O . SER A 1 621 ? 23.619 -2.619 -22.584 1.00 80.31 621 SER A O 1
ATOM 5021 N N . GLU A 1 622 ? 23.775 -3.558 -24.615 1.00 78.88 622 GLU A N 1
ATOM 5022 C CA . GLU A 1 622 ? 24.847 -2.680 -25.116 1.00 78.88 622 GLU A CA 1
ATOM 5023 C C . GLU A 1 622 ? 24.327 -1.301 -25.574 1.00 78.88 622 GLU A C 1
ATOM 5025 O O . GLU A 1 622 ? 25.108 -0.390 -25.860 1.00 78.88 622 GLU A O 1
ATOM 5030 N N . GLY A 1 623 ? 23.005 -1.137 -25.673 1.00 77.06 623 GLY A N 1
ATOM 5031 C CA . GLY A 1 623 ? 22.363 0.089 -26.125 1.00 77.06 623 GLY A CA 1
ATOM 5032 C C . GLY A 1 623 ? 22.320 1.169 -25.046 1.00 77.06 623 GLY A C 1
ATOM 5033 O O . GLY A 1 623 ? 22.274 0.904 -23.847 1.00 77.06 623 GLY A O 1
ATOM 5034 N N . ARG A 1 624 ? 22.263 2.436 -25.469 1.00 83.25 624 ARG A N 1
ATOM 5035 C CA . ARG A 1 624 ? 21.983 3.526 -24.528 1.00 83.25 624 ARG A CA 1
ATOM 5036 C C . ARG A 1 624 ? 20.539 3.415 -24.009 1.00 83.25 624 ARG A C 1
ATOM 5038 O O . ARG A 1 624 ? 19.635 3.341 -24.847 1.00 83.25 624 ARG A O 1
ATOM 5045 N N . PRO A 1 625 ? 20.288 3.506 -22.687 1.00 83.56 625 PRO A N 1
ATOM 5046 C CA . PRO A 1 625 ? 18.951 3.316 -22.113 1.00 83.56 625 PRO A CA 1
ATOM 5047 C C . PRO A 1 625 ? 17.864 4.201 -22.732 1.00 83.56 625 PRO A C 1
ATOM 5049 O O . PRO A 1 625 ? 16.756 3.734 -22.971 1.00 83.56 625 PRO A O 1
ATOM 5052 N N . ASP A 1 626 ? 18.197 5.453 -23.067 1.00 86.69 626 ASP A N 1
ATOM 5053 C CA . ASP A 1 626 ? 17.271 6.404 -23.690 1.00 86.69 626 ASP A CA 1
ATOM 5054 C C . ASP A 1 626 ? 16.819 5.992 -25.092 1.00 86.69 626 ASP A C 1
ATOM 5056 O O . ASP A 1 626 ? 15.674 6.228 -25.460 1.00 86.69 626 ASP A O 1
ATOM 5060 N N . ARG A 1 627 ? 17.685 5.333 -25.864 1.00 87.94 627 ARG A N 1
ATOM 5061 C CA . ARG A 1 627 ? 17.319 4.797 -27.181 1.00 87.94 627 ARG A CA 1
ATOM 5062 C C . ARG A 1 627 ? 16.545 3.496 -27.074 1.00 87.94 627 ARG A C 1
ATOM 5064 O O . ARG A 1 627 ? 15.573 3.308 -27.796 1.00 87.94 627 ARG A O 1
ATOM 5071 N N . VAL A 1 628 ? 16.959 2.625 -26.160 1.00 88.44 628 VAL A N 1
ATOM 5072 C CA . VAL A 1 628 ? 16.315 1.327 -25.928 1.00 88.44 628 VAL A CA 1
ATOM 5073 C C . VAL A 1 628 ? 14.849 1.509 -25.544 1.00 88.44 628 VAL A C 1
ATOM 5075 O O . VAL A 1 628 ? 13.973 0.883 -26.139 1.00 88.44 628 VAL A O 1
ATOM 5078 N N . ILE A 1 629 ? 14.564 2.413 -24.604 1.00 90.62 629 ILE A N 1
ATOM 5079 C CA . ILE A 1 629 ? 13.187 2.677 -24.184 1.00 90.62 629 ILE A CA 1
ATOM 5080 C C . ILE A 1 629 ? 12.356 3.327 -25.302 1.00 90.62 629 ILE A C 1
ATOM 5082 O O . ILE A 1 629 ? 11.192 2.977 -25.454 1.00 90.62 629 ILE A O 1
ATOM 5086 N N . GLU A 1 630 ? 12.932 4.218 -26.122 1.00 90.94 630 GLU A N 1
ATOM 5087 C CA . GLU A 1 630 ? 12.242 4.804 -27.284 1.00 90.94 630 GLU A CA 1
ATOM 5088 C C . GLU A 1 630 ? 11.822 3.725 -28.290 1.00 90.94 630 GLU A C 1
ATOM 5090 O O . GLU A 1 630 ? 10.690 3.746 -28.770 1.00 90.94 630 GLU A O 1
ATOM 5095 N N . ILE A 1 631 ? 12.711 2.769 -28.583 1.00 90.31 631 ILE A N 1
ATOM 5096 C CA . ILE A 1 631 ? 12.423 1.633 -29.471 1.00 90.31 631 ILE A CA 1
ATOM 5097 C C . ILE A 1 631 ? 11.256 0.816 -28.911 1.00 90.31 631 ILE A C 1
ATOM 5099 O O . ILE A 1 631 ? 10.251 0.634 -29.594 1.00 90.31 631 ILE A O 1
ATOM 5103 N N . ILE A 1 632 ? 11.344 0.408 -27.642 1.00 92.19 632 ILE A N 1
ATOM 5104 C CA . ILE A 1 632 ? 10.306 -0.406 -26.997 1.00 92.19 632 ILE A CA 1
ATOM 5105 C C . ILE A 1 632 ? 8.969 0.338 -26.942 1.00 92.19 632 ILE A C 1
ATOM 5107 O O . ILE A 1 632 ? 7.931 -0.246 -27.238 1.00 92.19 632 ILE A O 1
ATOM 5111 N N . ILE A 1 633 ? 8.972 1.634 -26.615 1.00 93.25 633 ILE A N 1
ATOM 5112 C CA . ILE A 1 633 ? 7.764 2.469 -26.625 1.00 93.25 633 ILE A CA 1
ATOM 5113 C C . ILE A 1 633 ? 7.154 2.522 -28.030 1.00 93.25 633 ILE A C 1
ATOM 5115 O O . ILE A 1 633 ? 5.938 2.383 -28.167 1.00 93.25 633 ILE A O 1
ATOM 5119 N N . ASN A 1 634 ? 7.969 2.702 -29.071 1.00 93.12 634 ASN A N 1
ATOM 5120 C CA . ASN A 1 634 ? 7.491 2.737 -30.452 1.00 93.12 634 ASN A CA 1
ATOM 5121 C C . ASN A 1 634 ? 6.876 1.397 -30.876 1.00 93.12 634 ASN A C 1
ATOM 5123 O O . ASN A 1 634 ? 5.814 1.389 -31.499 1.00 93.12 634 ASN A O 1
ATOM 5127 N N . ASP A 1 635 ? 7.477 0.273 -30.501 1.00 92.81 635 ASP A N 1
ATOM 5128 C CA . ASP A 1 635 ? 6.945 -1.054 -30.822 1.00 92.81 635 ASP A CA 1
ATOM 5129 C C . ASP A 1 635 ? 5.681 -1.388 -30.006 1.00 92.81 635 ASP A C 1
ATOM 5131 O O . ASP A 1 635 ? 4.697 -1.899 -30.555 1.00 92.81 635 ASP A O 1
ATOM 5135 N N . LEU A 1 636 ? 5.620 -0.993 -28.729 1.00 93.81 636 LEU A N 1
ATOM 5136 C CA . LEU A 1 636 ? 4.396 -1.070 -27.920 1.00 93.81 636 LEU A CA 1
ATOM 5137 C C . LEU A 1 636 ? 3.266 -0.205 -28.501 1.00 93.81 636 LEU A C 1
ATOM 5139 O O . LEU A 1 636 ? 2.100 -0.595 -28.452 1.00 93.81 636 LEU A O 1
ATOM 5143 N N . LEU A 1 637 ? 3.584 0.958 -29.081 1.00 93.75 637 LEU A N 1
ATOM 5144 C CA . LEU A 1 637 ? 2.603 1.830 -29.738 1.00 93.75 637 LEU A CA 1
ATOM 5145 C C . LEU A 1 637 ? 2.005 1.209 -31.005 1.00 93.75 637 LEU A C 1
ATOM 5147 O O . LEU A 1 637 ? 0.846 1.502 -31.326 1.00 93.75 637 LEU A O 1
ATOM 5151 N N . ARG A 1 638 ? 2.771 0.376 -31.719 1.00 93.31 638 ARG A N 1
ATOM 5152 C CA . ARG A 1 638 ? 2.340 -0.312 -32.949 1.00 93.31 638 ARG A CA 1
ATOM 5153 C C . ARG A 1 638 ? 1.434 -1.510 -32.674 1.00 93.31 638 ARG A C 1
ATOM 5155 O O . ARG A 1 638 ? 0.701 -1.915 -33.571 1.00 93.31 638 ARG A O 1
ATOM 5162 N N . THR A 1 639 ? 1.452 -2.025 -31.451 1.00 94.69 639 THR A N 1
ATOM 5163 C CA . THR A 1 639 ? 0.663 -3.179 -31.006 1.00 94.69 639 THR A CA 1
ATOM 5164 C C . THR A 1 639 ? -0.495 -2.753 -30.105 1.00 94.69 639 THR A C 1
ATOM 5166 O O . THR A 1 639 ? -0.515 -1.641 -29.557 1.00 94.69 639 THR A O 1
ATOM 5169 N N . ASN A 1 640 ? -1.501 -3.619 -29.983 1.00 93.50 640 ASN A N 1
ATOM 5170 C CA . ASN A 1 640 ? -2.664 -3.392 -29.125 1.00 93.50 640 ASN A CA 1
ATOM 5171 C C . ASN A 1 640 ? -2.694 -4.309 -27.899 1.00 93.50 640 ASN A C 1
ATOM 5173 O O . ASN A 1 640 ? -3.506 -4.064 -27.012 1.00 93.50 640 ASN A O 1
ATOM 5177 N N . SER A 1 641 ? -1.820 -5.313 -27.824 1.00 95.62 641 SER A N 1
ATOM 5178 C CA . SER A 1 641 ? -1.645 -6.130 -26.625 1.00 95.62 641 SER A CA 1
ATOM 5179 C C . SER A 1 641 ? -0.182 -6.490 -26.368 1.00 95.62 641 SER A C 1
ATOM 5181 O O . SER A 1 641 ? 0.672 -6.387 -27.255 1.00 95.62 641 SER A O 1
ATOM 5183 N N . ASN A 1 642 ? 0.132 -6.906 -25.144 1.00 95.69 642 ASN A N 1
ATOM 5184 C CA . ASN A 1 642 ? 1.443 -7.453 -24.802 1.00 95.69 642 ASN A CA 1
ATOM 5185 C C . ASN A 1 642 ? 1.736 -8.764 -25.537 1.00 95.69 642 ASN A C 1
ATOM 5187 O O . ASN A 1 642 ? 2.879 -8.991 -25.917 1.00 95.69 642 ASN A O 1
ATOM 5191 N N . GLU A 1 643 ? 0.715 -9.574 -25.817 1.00 95.38 643 GLU A N 1
ATOM 5192 C CA . GLU A 1 643 ? 0.859 -10.787 -26.629 1.00 95.38 643 GLU A CA 1
ATOM 5193 C C . GLU A 1 643 ? 1.301 -10.453 -28.065 1.00 95.38 643 GLU A C 1
ATOM 5195 O O . GLU A 1 643 ? 2.309 -10.973 -28.533 1.00 95.38 643 GLU A O 1
ATOM 5200 N N . GLU A 1 644 ? 0.643 -9.492 -28.729 1.00 95.31 644 GLU A N 1
ATOM 5201 C CA . GLU A 1 644 ? 1.053 -9.022 -30.064 1.00 95.31 644 GLU A CA 1
ATOM 5202 C C . GLU A 1 644 ? 2.470 -8.425 -30.063 1.00 95.31 644 GLU A C 1
ATOM 5204 O O . GLU A 1 644 ? 3.218 -8.565 -31.031 1.00 95.31 644 GLU A O 1
ATOM 5209 N N . PHE A 1 645 ? 2.844 -7.736 -28.982 1.00 95.62 645 PHE A N 1
ATOM 5210 C CA . PHE A 1 645 ? 4.186 -7.180 -28.816 1.00 95.62 645 PHE A CA 1
ATOM 5211 C C . PHE A 1 645 ? 5.254 -8.269 -28.704 1.00 95.62 645 PHE A C 1
ATOM 5213 O O . PHE A 1 645 ? 6.296 -8.168 -29.349 1.00 95.62 645 PHE A O 1
ATOM 5220 N N . ILE A 1 646 ? 4.994 -9.312 -27.919 1.00 95.44 646 ILE A N 1
ATOM 5221 C CA . ILE A 1 646 ? 5.904 -10.450 -27.772 1.00 95.44 646 ILE A CA 1
ATOM 5222 C C . ILE A 1 646 ? 6.116 -11.136 -29.122 1.00 95.44 646 ILE A C 1
ATOM 5224 O O . ILE A 1 646 ? 7.252 -11.443 -29.479 1.00 95.44 646 ILE A O 1
ATOM 5228 N N . ASP A 1 647 ? 5.049 -11.307 -29.900 1.00 94.25 647 ASP A N 1
ATOM 5229 C CA . ASP A 1 647 ? 5.106 -11.938 -31.222 1.00 94.25 647 ASP A CA 1
ATOM 5230 C C . ASP A 1 647 ? 5.985 -11.142 -32.183 1.00 94.25 647 ASP A C 1
ATOM 5232 O O . ASP A 1 647 ? 6.910 -11.688 -32.787 1.00 94.25 647 ASP A O 1
ATOM 5236 N N . LEU A 1 648 ? 5.758 -9.828 -32.246 1.00 93.06 648 LEU A N 1
ATOM 5237 C CA . LEU A 1 648 ? 6.578 -8.906 -33.026 1.00 93.06 648 LEU A CA 1
ATOM 5238 C C . LEU A 1 648 ? 8.061 -8.998 -32.627 1.00 93.06 648 LEU A C 1
ATOM 5240 O O . LEU A 1 648 ? 8.939 -9.058 -33.491 1.00 93.06 648 LEU A O 1
ATOM 5244 N N . MET A 1 649 ? 8.347 -9.013 -31.323 1.00 91.19 649 MET A N 1
ATOM 5245 C CA . MET A 1 649 ? 9.718 -9.004 -30.820 1.00 91.19 649 MET A CA 1
ATOM 5246 C C . MET A 1 649 ? 10.456 -10.315 -31.073 1.00 91.19 649 MET A C 1
ATOM 5248 O O . MET A 1 649 ? 11.605 -10.286 -31.517 1.00 91.19 649 MET A O 1
ATOM 5252 N N . LEU A 1 650 ? 9.811 -11.457 -30.837 1.00 89.44 650 LEU A N 1
ATOM 5253 C CA . LEU A 1 650 ? 10.401 -12.764 -31.118 1.00 89.44 650 LEU A CA 1
ATOM 5254 C C . LEU A 1 650 ? 10.682 -12.925 -32.617 1.00 89.44 650 LEU A C 1
ATOM 5256 O O . LEU A 1 650 ? 11.777 -13.349 -32.985 1.00 89.44 650 LEU A O 1
ATOM 5260 N N . GLU A 1 651 ? 9.771 -12.484 -33.492 1.00 89.38 651 GLU A N 1
ATOM 5261 C CA . GLU A 1 651 ? 10.026 -12.462 -34.937 1.00 89.38 651 GLU A CA 1
ATOM 5262 C C . GLU A 1 651 ? 11.210 -11.563 -35.320 1.00 89.38 651 GLU A C 1
ATOM 5264 O O . GLU A 1 651 ? 11.991 -11.914 -36.211 1.00 89.38 651 GLU A O 1
ATOM 5269 N N . HIS A 1 652 ? 11.346 -10.392 -34.690 1.00 87.69 652 HIS A N 1
ATOM 5270 C CA . HIS A 1 652 ? 12.482 -9.498 -34.921 1.00 87.69 652 HIS A CA 1
ATOM 5271 C C . HIS A 1 652 ? 13.804 -10.155 -34.511 1.00 87.69 652 HIS A C 1
ATOM 5273 O O . HIS A 1 652 ? 14.761 -10.127 -35.287 1.00 87.69 652 HIS A O 1
ATOM 5279 N N . PHE A 1 653 ? 13.857 -10.783 -33.335 1.00 85.19 653 PHE A N 1
ATOM 5280 C CA . PHE A 1 653 ? 15.068 -11.446 -32.855 1.00 85.19 653 PHE A CA 1
ATOM 5281 C C . PHE A 1 653 ? 15.426 -12.680 -33.685 1.00 85.19 653 PHE A C 1
ATOM 5283 O O . PHE A 1 653 ? 16.589 -12.844 -34.046 1.00 85.19 653 PHE A O 1
ATOM 5290 N N . GLU A 1 654 ? 14.443 -13.486 -34.094 1.00 84.75 654 GLU A N 1
ATOM 5291 C CA . GLU A 1 654 ? 14.687 -14.609 -35.003 1.00 84.75 654 GLU A CA 1
ATOM 5292 C C . GLU A 1 654 ? 15.260 -14.160 -36.353 1.00 84.75 654 GLU A C 1
ATOM 5294 O O . GLU A 1 654 ? 16.128 -14.835 -36.909 1.00 84.75 654 GLU A O 1
ATOM 5299 N N . LYS A 1 655 ? 14.772 -13.041 -36.908 1.00 83.62 655 LYS A N 1
ATOM 5300 C CA . LYS A 1 655 ? 15.313 -12.478 -38.156 1.00 83.62 655 LYS A CA 1
ATOM 5301 C C . LYS A 1 655 ? 16.759 -12.032 -37.964 1.00 83.62 655 LYS A C 1
ATOM 5303 O O . LYS A 1 655 ? 17.601 -12.395 -38.774 1.00 83.62 655 LYS A O 1
ATOM 5308 N N . MET A 1 656 ? 17.070 -11.347 -36.863 1.00 75.06 656 MET A N 1
ATOM 5309 C CA . MET A 1 656 ? 18.448 -10.949 -36.546 1.00 75.06 656 MET A CA 1
ATOM 5310 C C . MET A 1 656 ? 19.397 -12.146 -36.400 1.00 75.06 656 MET A C 1
ATOM 5312 O O . MET A 1 656 ? 20.535 -12.083 -36.863 1.00 75.06 656 MET A O 1
ATOM 5316 N N . GLU A 1 657 ? 18.948 -13.238 -35.774 1.00 76.31 657 GLU A N 1
ATOM 5317 C CA . GLU A 1 657 ? 19.755 -14.456 -35.635 1.00 76.31 657 GLU A CA 1
ATOM 5318 C C . GLU A 1 657 ? 19.963 -15.168 -36.981 1.00 76.31 657 GLU A C 1
ATOM 5320 O O . GLU A 1 657 ? 21.075 -15.617 -37.268 1.00 76.31 657 GLU A O 1
ATOM 5325 N N . LYS A 1 658 ? 18.926 -15.231 -37.832 1.00 74.62 658 LYS A N 1
ATOM 5326 C CA . LYS A 1 658 ? 18.991 -15.834 -39.179 1.00 74.62 658 LYS A CA 1
ATOM 5327 C C . LYS A 1 658 ? 19.842 -15.016 -40.152 1.00 74.62 658 LYS A C 1
ATOM 5329 O O . LYS A 1 658 ? 20.562 -15.606 -40.956 1.00 74.62 658 LYS A O 1
ATOM 5334 N N . ASP A 1 659 ? 19.794 -13.691 -40.048 1.00 66.19 659 ASP A N 1
ATOM 5335 C CA . ASP A 1 659 ? 20.587 -12.766 -40.867 1.00 66.19 659 ASP A CA 1
ATOM 5336 C C . ASP A 1 659 ? 22.049 -12.653 -40.379 1.00 66.19 659 ASP A C 1
ATOM 5338 O O . ASP A 1 659 ? 22.878 -12.036 -41.045 1.00 66.19 659 ASP A O 1
ATOM 5342 N N . GLY A 1 660 ? 22.373 -13.292 -39.245 1.00 48.12 660 GLY A N 1
ATOM 5343 C CA . GLY A 1 660 ? 23.705 -13.698 -38.801 1.00 48.12 660 GLY A CA 1
ATOM 5344 C C . GLY A 1 660 ? 24.799 -12.641 -38.907 1.00 48.12 660 GLY A C 1
ATOM 5345 O O . GLY A 1 660 ? 25.502 -12.618 -39.906 1.00 48.12 660 GLY A O 1
ATOM 5346 N N . TYR A 1 661 ? 25.028 -11.841 -37.856 1.00 52.94 661 TYR A N 1
ATOM 5347 C CA . TYR A 1 661 ? 26.263 -11.048 -37.646 1.00 52.94 661 TYR A CA 1
ATOM 5348 C C . TYR A 1 661 ? 26.785 -10.233 -38.859 1.00 52.94 661 TYR A C 1
ATOM 5350 O O . TYR A 1 661 ? 27.944 -9.822 -38.881 1.00 52.94 661 TYR A O 1
ATOM 5358 N N . PHE A 1 662 ? 25.936 -9.948 -39.846 1.00 41.47 662 PHE A N 1
ATOM 5359 C CA . PHE A 1 662 ? 26.229 -9.122 -41.013 1.00 41.47 662 PHE A CA 1
ATOM 5360 C C . PHE A 1 662 ? 25.109 -8.118 -41.218 1.00 41.47 662 PHE A C 1
ATOM 5362 O O . PHE A 1 662 ? 24.516 -7.996 -42.285 1.00 41.47 662 PHE A O 1
ATOM 5369 N N . VAL A 1 663 ? 24.870 -7.324 -40.186 1.00 40.38 663 VAL A N 1
ATOM 5370 C CA . VAL A 1 663 ? 24.485 -5.949 -40.437 1.00 40.38 663 VAL A CA 1
ATOM 5371 C C . VAL A 1 663 ? 25.393 -5.097 -39.576 1.00 40.38 663 VAL A C 1
ATOM 5373 O O . VAL A 1 663 ? 25.482 -5.312 -38.367 1.00 40.38 663 VAL A O 1
ATOM 5376 N N . GLU A 1 664 ? 26.130 -4.182 -40.209 1.00 39.22 664 GLU A N 1
ATOM 5377 C CA . GLU A 1 664 ? 26.796 -3.090 -39.505 1.00 39.22 664 GLU A CA 1
ATOM 5378 C C . GLU A 1 664 ? 25.853 -2.589 -38.409 1.00 39.22 664 GLU A C 1
ATOM 5380 O O . GLU A 1 664 ? 24.654 -2.410 -38.652 1.00 39.22 664 GLU A O 1
ATOM 5385 N N . ARG A 1 665 ? 26.401 -2.370 -37.209 1.00 43.59 665 ARG A N 1
ATOM 5386 C CA . ARG A 1 665 ? 25.721 -1.867 -35.999 1.00 43.59 665 A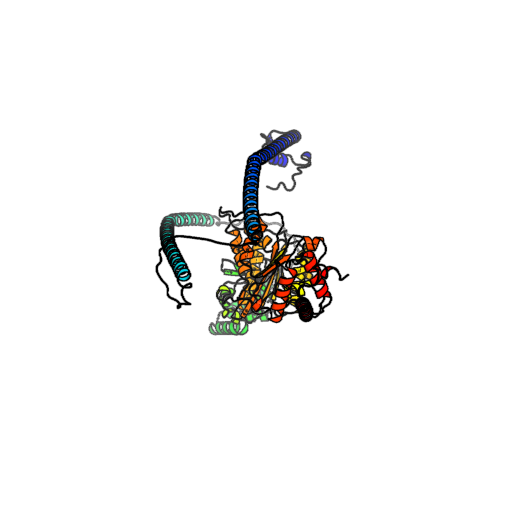RG A CA 1
ATOM 5387 C C . ARG A 1 665 ? 24.943 -0.544 -36.206 1.00 43.59 665 ARG A C 1
ATOM 5389 O O . ARG A 1 665 ? 24.378 -0.016 -35.254 1.00 43.59 665 ARG A O 1
ATOM 5396 N N . ASP A 1 666 ? 24.866 -0.060 -37.442 1.00 39.06 666 ASP A N 1
ATOM 5397 C CA . ASP A 1 666 ? 24.170 1.123 -37.919 1.00 39.06 666 ASP A CA 1
ATOM 5398 C C . ASP A 1 666 ? 22.777 0.861 -38.536 1.00 39.06 666 ASP A C 1
ATOM 5400 O O . ASP A 1 666 ? 22.026 1.810 -38.755 1.00 39.06 666 ASP A O 1
ATOM 5404 N N . SER A 1 667 ? 22.340 -0.381 -38.783 1.00 42.28 667 SER A N 1
ATOM 5405 C CA . SER A 1 667 ? 21.007 -0.602 -39.395 1.00 42.28 667 SER A CA 1
ATOM 5406 C C . SER A 1 667 ? 19.821 -0.356 -38.465 1.00 42.28 667 SER A C 1
ATOM 5408 O O . SER A 1 667 ? 18.731 -0.035 -38.944 1.00 42.28 667 SER A O 1
ATOM 5410 N N . TYR A 1 668 ? 20.030 -0.382 -37.146 1.00 46.00 668 TYR A N 1
ATOM 5411 C CA . TYR A 1 668 ? 19.034 0.123 -36.195 1.00 46.00 668 TYR A CA 1
ATOM 5412 C C . TYR A 1 668 ? 18.832 1.645 -36.329 1.00 46.00 668 TYR A C 1
ATOM 5414 O O . TYR A 1 668 ? 17.789 2.170 -35.948 1.00 46.00 668 TYR A O 1
ATOM 5422 N N . TYR A 1 669 ? 19.797 2.361 -36.920 1.00 46.12 669 TYR A N 1
ATOM 5423 C CA . TYR A 1 669 ? 19.747 3.808 -37.146 1.00 46.12 669 TYR A CA 1
ATOM 5424 C C . TYR A 1 669 ? 19.141 4.197 -38.506 1.00 46.12 669 TYR A C 1
ATOM 5426 O O . TYR A 1 669 ? 19.030 5.388 -38.803 1.00 46.12 669 TYR A O 1
ATOM 5434 N N . SER A 1 670 ? 18.720 3.224 -39.323 1.00 32.97 670 SER A N 1
ATOM 5435 C CA . SER A 1 670 ? 18.187 3.466 -40.672 1.00 32.97 670 SER A CA 1
ATOM 5436 C C . SER A 1 670 ? 16.658 3.566 -40.754 1.00 32.97 670 SER A C 1
ATOM 5438 O O . SER A 1 670 ? 16.150 3.939 -41.812 1.00 32.97 670 SER A O 1
ATOM 5440 N N . TYR A 1 671 ? 15.900 3.267 -39.698 1.00 37.44 671 TYR A N 1
ATOM 5441 C CA . TYR A 1 671 ? 14.446 3.466 -39.724 1.00 37.44 671 TYR A CA 1
ATOM 5442 C C . TYR A 1 671 ? 14.091 4.866 -39.207 1.00 37.44 671 TYR A C 1
ATOM 5444 O O . TYR A 1 671 ? 13.853 5.079 -38.019 1.00 37.44 671 TYR A O 1
ATOM 5452 N N . ARG A 1 672 ? 14.092 5.828 -40.136 1.00 35.00 672 ARG A N 1
ATOM 5453 C CA . ARG A 1 672 ? 13.396 7.116 -40.030 1.00 35.00 672 ARG A CA 1
ATOM 5454 C C . ARG A 1 672 ? 12.235 7.165 -41.006 1.00 35.00 672 ARG A C 1
ATOM 5456 O O . ARG A 1 672 ? 12.425 6.687 -42.145 1.00 35.00 672 ARG A O 1
#

Organism: NCBI:txid937334

InterPro domains:
  IPR000194 ATPase, F1/V1/A1 complex, alpha/beta subunit, nucleotide-binding domain [PF00006] (393-596)
  IPR003593 AAA+ ATPase domain [SM00382] (403-588)
  IPR004665 Transcription termination factor Rho [MF_01884] (285-652)
  IPR004665 Transcription termination factor Rho [PTHR46425] (6-649)
  IPR004665 Transcription termination factor Rho [TIGR00767] (8-649)
  IPR011112 Rho termination factor-like, N-terminal [PF07498] (11-46)
  IPR011112 Rho termination factor-like, N-terminal [SM00959] (10-52)
  IPR011113 Rho termination factor, RNA-binding domain [PF07497] (288-359)
  IPR011113 Rho termination factor, RNA-binding domain [PS51856] (284-357)
  IPR011113 Rho termination factor, RNA-binding domain [cd04459] (287-352)
  IPR011129 Cold-shock domain [SM00357] (288-352)
  IPR012340 Nucleic acid-binding, OB-fold [G3DSA:2.40.50.140] (161-362)
  IPR012340 Nucleic acid-binding, OB-fold [SSF50249] (287-348)
  IPR027417 P-loop containing nucleoside triphosphate hydrolase [G3DSA:3.40.50.300] (364-655)
  IPR027417 P-loop containing nucleoside triphosphate hydrolase [SSF52540] (324-604)
  IPR036269 Rho termination factor, N-terminal domain superfamily [SSF68912] (7-47)
  IPR041703 Transcription termination factor Rho, ATP binding domain [cd01128] (389-636)

Sequence (672 aa):
MDLSNFDLNNLENNNIFELREFGKEIGVKGVTRYRKAELIERIKERLRKLAEEQQREWLAKRQEEQQDKQPQEQEAQQVIQQEEQQDQAVQEERQDDQQAGQEERAAQLEGEAAEPKPLKRGRPRKRKMEAAEEKETAGETAQQLHLLDQTEQQIERGLDVKQEDSEQRHLRVVKQEEEEVREQRAEQRPEREELAEKQVESEEERKAQENEQPDQAKEQHQPEEHDDEEDAEKERVAAARKKEDLLERIIYDKEEYERQVAYARKYFNTSNPAVPILLSTGECGDAKGVLEVLPDGYGFLRAENYMPGSKDVYVSQSQIRRFNLKTGDLVEGKTRPAKEGEKFQALLYVTAINGEDPEKATQRKPFDELTPIFPNERITLENPKNPKELATRLIDLIAPIGKGQRGLIVSPPKAGKTTLLKKIADSIATNYPDIYLIVLLIDERPEEVTDMQRSIKGDVVYSTFDELPEHHTKVAEMVLERAQRLVEHGKDVVVLLDSLTRLARAYNLTVPATGKTLSGGIDSAALHKPKRFFGAARNIEEGGSLTIIATALIDTGSRMDEVIYEEFKGTGNMEIHLDRKLSEKRIFPAIDIFRSGTRREELLLSQRELECVWAIRKNLSEGRPDRVIEIIINDLLRTNSNEEFIDLMLEHFEKMEKDGYFVERDSYYSYR

pLDDT: mean 76.54, std 23.0, range [25.77, 98.75]

Secondary structure (DSSP, 8-state):
---TT--SS-TTSS-HHHHHHHHHHTT-TTGGGS-HHHHHHHHHHHHHHHHHHHHHHHHHHHHHHHHTTHHHHHHHHHHHHHHHHHHHHHHHHHHHHHHHHHHHHHTTSS--------------------------SSSHHHHHHHHHHHHHHHHHHHHHHHHHHHHHHHHHHHHHHHHHHHHHHHHTSHHHHHHHHHHHHHHHHHHSSS----------------TTHHHHHHHHHHHHHHHHHHHHGGGS-HHHHHHHHHHHHHHHS-S-TTHHHHHHHT-PEEEEEEEEE-TTS-EEEE-BTTB--TT-EEE-HHHHHHTT--TT-EEEEEEEPPPTT--SEEEEEEEEETTB-TTGGGTPPPGGGS-EE---SB-----TT-TT-HHHHHHHHHS--BTT-EEEEEE-TTSSHHHHHHHHHHHHHHH-TTSEEEEEEEEE-HHHHHHHHHH-SSEEEEEETTS-HHHHHHHHHHHHHHHHHHHHTT-EEEEEEE-HHHHHHHHHHHSPP-S-EETTTEETTTTHHHHHHHHT-EEETTS-EEEEEEEEE-SSS-HHHHHHHHHHHTT-SEEEEEPHHHHHTT-SS-EEEEEEEETTGGGTS-HHHHHHHHHHHHHHTTS-HHHHHHHHHHHHHH-SSHHHHHHHHHHHHHHHHHTTT-S-TTGGG---